Protein AF-0000000084840908 (afdb_homodimer)

Foldseek 3Di:
DPPPPPPPPPDPPPPPPPPCPVLPDQDEDEPVQWDPDWAFDDAAPFATKTWTAGPPVRAIKIKGFGPQPPDDPPVDPPSVVVLVLVQVQLSVQQVDDDPQAWHWRHFYVVRTTTITHDAPQAFQLCVLQPDDDDQLLLLQQLLSVLVQQLVQVPDVPRFAQLQDARNQWGQHPVGHTHGHNGSSCVCVVPPDLVRSLVSCLVRVNNLLAALVSVPPDPDRDDNLRVLQSSLLRSLCSQQSDHWPPPDHSVRSNVCRNVFHGRDSVNRDPPHDPLVVVVNVLSCQSNGNDSVSRDGSVVVSVSSVVSSVPDDDPPPD/DPPPVPPPPPDPPPPPPPPCPVLPAQDEDEPVQWDPDWAFDDAAPFATKTWTAGPPVRDIKIKGFGPQPPDDPPVDPPSVVVLVLVQVQLSVQQVDDDPQAWHWRHFYVVRTTTITHDAPQAFQLCVLQPDDDDQLLLLQQLLSVLVQQLVQVPDVPRFAQLQDDRNQWGQHPVGHTHGHNGSSCVCVVPPDLVRSLVSCLVRVNNLLAALVSVPPDPDRDDNLRVLQSSLLRSLCSQQSDHWPPPDHSVRSNVCRNVPHGRDSVNRDPPHDPLVVVVNVLSCQSNGNDSVSRDGSVVVSVSSVVSSVVDDDPPPD

Secondary structure (DSSP, 8-state):
----------------------S---EEE-GGGB-S--EEEEEETTEEEEEEEBTTT--EEEEEE---------S-THHHHHHHHHHHHHHHHHT---TTBPPEEEEETTTTEEEEE--TT-BHHHHHHHSPPPHHHHHHHHHHHHHHHHHHHHSSSPPP-S--SGGGEEE-TT--EEE-S-STTHHHHTS-HHHHHHHHHHHT-GGGS-HHHHTT--SPP-HHHHHHHHHHHHHHHHH-S-SSTT--HHHHHHHHHTT----GGGS-TT--TTHHHHHHHHHHHT-SSGGGSPPHHHHHHHHHHHHHHS------/----------------------S---EEE-GGGB-S--EEEEEETTEEEEEEEBTTT--EEEEEE---------S-THHHHHHHHHHHHHHHHHT---TTBPPEEEEEETTEEEEEE--TT-BHHHHHHHS---HHHHHHHHHHHHHHHHHHHHSSSPPP-S--SGGGEEE-TT--EEE-S-STTHHHHTS-HHHHHHHHHHHT-GGGS-HHHHTT--SPP-HHHHHHHHHHHHHHHHH-S-SSTT--HHHHHHHHHTT----GGGS-TT--TTHHHHHHHHHHHT-SSGGGSPPHHHHHHHHHHHHHHS------

Nearest PDB structures (foldseek):
  5wnm-assembly1_A  TM=9.349E-01  e=4.801E-28  Mus musculus
  5wnl-assembly1_A  TM=9.377E-01  e=6.357E-28  Mus musculus
  5wnj-assembly1_A  TM=9.373E-01  e=1.847E-27  Mus musculus
  5wni-assembly1_A  TM=9.333E-01  e=6.354E-27  Mus musculus
  7jxu-assembly2_B  TM=7.663E-01  e=8.383E-18  Homo sapiens

Organism: Latimeria chalumnae (NCBI:txid7897)

Sequence (632 aa):
AQKSRRLKLPSLQSMAYPTNESSSSLHVFERGDFELDWTRIATGGFGHVYKVKHKLWRTSYAVKCYPSIHQEPSPSQSCSKGLECLMEEAAKMGKLKFKHIVPIYGITKNPPGIVMEYMANGSLEKLLGGHIVEWHLKFRILHEIALGINFLHSLKPPLLHLDLKPGNVLMDDHFHAKISDFGLSKWMEHSTRMECIERSAIRGTLSYLPPEMFLQSTKAPGPKNDVYSFGIVMWETLTQKKPYPGCNMMAIIIKVVAGKRPSPEIIPEDRPMECEQMINLLQRCWDHNLKRRPSFSDICSEIEMLLSLVHAPLVDAQKSRRLKLPSLQSMAYPTNESSSSLHVFERGDFELDWTRIATGGFGHVYKVKHKLWRTSYAVKCYPSIHQEPSPSQSCSKGLECLMEEAAKMGKLKFKHIVPIYGITKNPPGIVMEYMANGSLEKLLGGHIVEWHLKFRILHEIALGINFLHSLKPPLLHLDLKPGNVLMDDHFHAKISDFGLSKWMEHSTRMECIERSAIRGTLSYLPPEMFLQSTKAPGPKNDVYSFGIVMWETLTQKKPYPGCNMMAIIIKVVAGKRPSPEIIPEDRPMECEQMINLLQRCWDHNLKRRPSFSDICSEIEMLLSLVHAPLVD

Structure (mmCIF, N/CA/C/O backbone):
data_AF-0000000084840908-model_v1
#
loop_
_entity.id
_entity.type
_entity.pdbx_description
1 polymer 'Ankyrin repeat and kinase domain containing 1'
#
loop_
_atom_site.group_PDB
_atom_site.id
_atom_site.type_symbol
_atom_site.label_atom_id
_atom_site.label_alt_id
_atom_site.label_comp_id
_atom_site.label_asym_id
_atom_site.label_entity_id
_atom_site.label_seq_id
_atom_site.pdbx_PDB_ins_code
_atom_site.Cartn_x
_atom_site.Cartn_y
_atom_site.Cartn_z
_atom_site.occupancy
_atom_site.B_iso_or_equiv
_atom_site.auth_seq_id
_atom_site.auth_comp_id
_atom_site.auth_asym_id
_atom_site.auth_atom_id
_atom_site.pdbx_PDB_model_num
ATOM 1 N N . ALA A 1 1 ? -64.625 -45.969 19.828 1 20.94 1 ALA A N 1
ATOM 2 C CA . ALA A 1 1 ? -64.188 -44.688 20.375 1 20.94 1 ALA A CA 1
ATOM 3 C C . ALA A 1 1 ? -62.875 -44.219 19.688 1 20.94 1 ALA A C 1
ATOM 5 O O . ALA A 1 1 ? -61.875 -44.906 19.703 1 20.94 1 ALA A O 1
ATOM 6 N N . GLN A 1 2 ? -62.969 -43.5 18.578 1 19.16 2 GLN A N 1
ATOM 7 C CA . GLN A 1 2 ? -62.188 -43.031 17.438 1 19.16 2 GLN A CA 1
ATOM 8 C C . GLN A 1 2 ? -61.188 -41.969 17.859 1 19.16 2 GLN A C 1
ATOM 10 O O . GLN A 1 2 ? -61.562 -40.844 18.156 1 19.16 2 GLN A O 1
ATOM 15 N N . LYS A 1 3 ? -60.312 -42.438 18.859 1 28.53 3 LYS A N 1
ATOM 16 C CA . LYS A 1 3 ? -59.375 -41.531 19.469 1 28.53 3 LYS A CA 1
ATOM 17 C C . LYS A 1 3 ? -58.656 -40.656 18.422 1 28.53 3 LYS A C 1
ATOM 19 O O . LYS A 1 3 ? -58.156 -41.188 17.438 1 28.53 3 LYS A O 1
ATOM 24 N N . SER A 1 4 ? -59.344 -39.5 18.109 1 22.39 4 SER A N 1
ATOM 25 C CA . SER A 1 4 ? -58.938 -38.406 17.219 1 22.39 4 SER A CA 1
ATOM 26 C C . SER A 1 4 ? -57.5 -38.031 17.422 1 22.39 4 SER A C 1
ATOM 28 O O . SER A 1 4 ? -57.094 -37.656 18.531 1 22.39 4 SER A O 1
ATOM 30 N N . ARG A 1 5 ? -56.594 -38.844 16.938 1 26.8 5 ARG A N 1
ATOM 31 C CA . ARG A 1 5 ? -55.156 -38.656 17.047 1 26.8 5 ARG A CA 1
ATOM 32 C C . ARG A 1 5 ? -54.75 -37.25 16.609 1 26.8 5 ARG A C 1
ATOM 34 O O . ARG A 1 5 ? -54.938 -36.875 15.445 1 26.8 5 ARG A O 1
ATOM 41 N N . ARG A 1 6 ? -55.125 -36.281 17.484 1 23.72 6 ARG A N 1
ATOM 42 C CA . ARG A 1 6 ? -54.781 -34.906 17.203 1 23.72 6 ARG A CA 1
ATOM 43 C C . ARG A 1 6 ? -53.312 -34.75 16.797 1 23.72 6 ARG A C 1
ATOM 45 O O . ARG A 1 6 ? -52.406 -35.25 17.5 1 23.72 6 ARG A O 1
ATOM 52 N N . LEU A 1 7 ? -53.031 -34.688 15.461 1 24.28 7 LEU A N 1
ATOM 53 C CA . LEU A 1 7 ? -51.719 -34.469 14.812 1 24.28 7 LEU A CA 1
ATOM 54 C C . LEU A 1 7 ? -51.031 -33.25 15.414 1 24.28 7 LEU A C 1
ATOM 56 O O . LEU A 1 7 ? -51.594 -32.156 15.414 1 24.28 7 LEU A O 1
ATOM 60 N N . LYS A 1 8 ? -50.438 -33.5 16.531 1 25.36 8 LYS A N 1
ATOM 61 C CA . LYS A 1 8 ? -49.656 -32.438 17.188 1 25.36 8 LYS A CA 1
ATOM 62 C C . LYS A 1 8 ? -48.781 -31.703 16.203 1 25.36 8 LYS A C 1
ATOM 64 O O . LYS A 1 8 ? -48 -32.312 15.484 1 25.36 8 LYS A O 1
ATOM 69 N N . LEU A 1 9 ? -49.25 -30.578 15.633 1 23.41 9 LEU A N 1
ATOM 70 C CA . LEU A 1 9 ? -48.5 -29.688 14.734 1 23.41 9 LEU A CA 1
ATOM 71 C C . LEU A 1 9 ? -47.156 -29.297 15.352 1 23.41 9 LEU A C 1
ATOM 73 O O . LEU A 1 9 ? -47.094 -28.844 16.484 1 23.41 9 LEU A O 1
ATOM 77 N N . PRO A 1 10 ? -46.156 -30.078 15.055 1 24.72 10 PRO A N 1
ATOM 78 C CA . PRO A 1 10 ? -44.875 -29.766 15.703 1 24.72 10 PRO A CA 1
ATOM 79 C C . PRO A 1 10 ? -44.594 -28.266 15.734 1 24.72 10 PRO A C 1
ATOM 81 O O . PRO A 1 10 ? -45.062 -27.516 14.883 1 24.72 10 PRO A O 1
ATOM 84 N N . SER A 1 11 ? -44.531 -27.688 16.891 1 24.62 11 SER A N 1
ATOM 85 C CA . SER A 1 11 ? -44.156 -26.312 17.203 1 24.62 11 SER A CA 1
ATOM 86 C C . SER A 1 11 ? -42.969 -25.859 16.375 1 24.62 11 SER A C 1
ATOM 88 O O . SER A 1 11 ? -42.031 -26.625 16.172 1 24.62 11 SER A O 1
ATOM 90 N N . LEU A 1 12 ? -43.188 -24.953 15.383 1 21.94 12 LEU A N 1
ATOM 91 C CA . LEU A 1 12 ? -42.25 -24.203 14.523 1 21.94 12 LEU A CA 1
ATOM 92 C C . LEU A 1 12 ? -41.125 -23.594 15.344 1 21.94 12 LEU A C 1
ATOM 94 O O . LEU A 1 12 ? -41.344 -22.672 16.125 1 21.94 12 LEU A O 1
ATOM 98 N N . GLN A 1 13 ? -40.344 -24.391 16.031 1 22.69 13 GLN A N 1
ATOM 99 C CA . GLN A 1 13 ? -39.188 -23.797 16.703 1 22.69 13 GLN A CA 1
ATOM 100 C C . GLN A 1 13 ? -38.562 -22.672 15.875 1 22.69 13 GLN A C 1
ATOM 102 O O . GLN A 1 13 ? -38.406 -22.828 14.664 1 22.69 13 GLN A O 1
ATOM 107 N N . SER A 1 14 ? -38.75 -21.422 16.359 1 23.34 14 SER A N 1
ATOM 108 C CA . SER A 1 14 ? -38.219 -20.141 15.898 1 23.34 14 SER A CA 1
ATOM 109 C C . SER A 1 14 ? -36.75 -20.281 15.484 1 23.34 14 SER A C 1
ATOM 111 O O . SER A 1 14 ? -35.938 -20.766 16.266 1 23.34 14 SER A O 1
ATOM 113 N N . MET A 1 15 ? -36.469 -20.703 14.258 1 22.95 15 MET A N 1
ATOM 114 C CA . MET A 1 15 ? -35.125 -20.656 13.664 1 22.95 15 MET A CA 1
ATOM 115 C C . MET A 1 15 ? -34.406 -19.359 14.023 1 22.95 15 MET A C 1
ATOM 117 O O . MET A 1 15 ? -34.906 -18.281 13.727 1 22.95 15 MET A O 1
ATOM 121 N N . ALA A 1 16 ? -33.719 -19.344 15.172 1 24.08 16 ALA A N 1
ATOM 122 C CA . ALA A 1 16 ? -32.812 -18.266 15.562 1 24.08 16 ALA A CA 1
ATOM 123 C C . ALA A 1 16 ? -32.062 -17.719 14.352 1 24.08 16 ALA A C 1
ATOM 125 O O . ALA A 1 16 ? -31.406 -18.484 13.641 1 24.08 16 ALA A O 1
ATOM 126 N N . TYR A 1 17 ? -32.625 -16.766 13.734 1 23.67 17 TYR A N 1
ATOM 127 C CA . TYR A 1 17 ? -31.938 -16.031 12.672 1 23.67 17 TYR A CA 1
ATOM 128 C C . TYR A 1 17 ? -30.516 -15.648 13.094 1 23.67 17 TYR A C 1
ATOM 130 O O . TYR A 1 17 ? -30.312 -15.133 14.195 1 23.67 17 TYR A O 1
ATOM 138 N N . PRO A 1 18 ? -29.469 -16.391 12.664 1 27.69 18 PRO A N 1
ATOM 139 C CA . PRO A 1 18 ? -28.125 -15.938 12.992 1 27.69 18 PRO A CA 1
ATOM 140 C C . PRO A 1 18 ? -27.984 -14.422 12.906 1 27.69 18 PRO A C 1
ATOM 142 O O . PRO A 1 18 ? -28.578 -13.789 12.023 1 27.69 18 PRO A O 1
ATOM 145 N N . THR A 1 19 ? -27.922 -13.68 13.992 1 29.86 19 THR A N 1
ATOM 146 C CA . THR A 1 19 ? -27.531 -12.281 14.094 1 29.86 19 THR A CA 1
ATOM 147 C C . THR A 1 19 ? -26.469 -11.945 13.062 1 29.86 19 THR A C 1
ATOM 149 O O . THR A 1 19 ? -25.406 -12.594 13.023 1 29.86 19 THR A O 1
ATOM 152 N N . ASN A 1 20 ? -26.75 -11.562 11.844 1 32.06 20 ASN A N 1
ATOM 153 C CA . ASN A 1 20 ? -25.969 -10.93 10.789 1 32.06 20 ASN A CA 1
ATOM 154 C C . ASN A 1 20 ? -25.031 -9.867 11.344 1 32.06 20 ASN A C 1
ATOM 156 O O . ASN A 1 20 ? -25.422 -8.711 11.516 1 32.06 20 ASN A O 1
ATOM 160 N N . GLU A 1 21 ? -24.297 -10.023 12.43 1 33.69 21 GLU A N 1
ATOM 161 C CA . GLU A 1 21 ? -23.266 -9.039 12.766 1 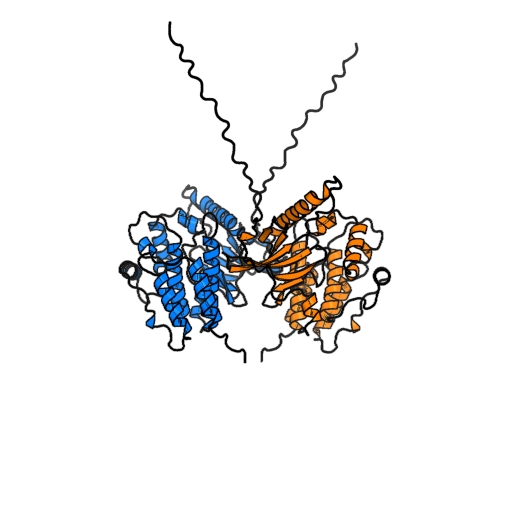33.69 21 GLU A CA 1
ATOM 162 C C . GLU A 1 21 ? -22.484 -8.609 11.523 1 33.69 21 GLU A C 1
ATOM 164 O O . GLU A 1 21 ? -21.562 -9.305 11.102 1 33.69 21 GLU A O 1
ATOM 169 N N . SER A 1 22 ? -22.984 -8.109 10.469 1 36.25 22 SER A N 1
ATOM 170 C CA . SER A 1 22 ? -22.438 -7.484 9.266 1 36.25 22 SER A CA 1
ATOM 171 C C . SER A 1 22 ? -21.406 -6.426 9.617 1 36.25 22 SER A C 1
ATOM 173 O O . SER A 1 22 ? -21.156 -5.5 8.836 1 36.25 22 SER A O 1
ATOM 175 N N . SER A 1 23 ? -21.094 -5.984 10.875 1 38.38 23 SER A N 1
ATOM 176 C CA . SER A 1 23 ? -20.094 -4.961 11.156 1 38.38 23 SER A CA 1
ATOM 177 C C . SER A 1 23 ? -18.812 -5.207 10.375 1 38.38 23 SER A C 1
ATOM 179 O O . SER A 1 23 ? -18.312 -6.332 10.328 1 38.38 23 SER A O 1
ATOM 181 N N . SER A 1 24 ? -18.562 -4.598 9.219 1 48.16 24 SER A N 1
ATOM 182 C CA . SER A 1 24 ? -17.25 -4.559 8.602 1 48.16 24 SER A CA 1
ATOM 183 C C . SER A 1 24 ? -16.156 -4.836 9.625 1 48.16 24 SER A C 1
ATOM 185 O O . SER A 1 24 ? -15.734 -3.934 10.359 1 48.16 24 SER A O 1
ATOM 187 N N . SER A 1 25 ? -16.156 -5.895 10.391 1 57.66 25 SER A N 1
ATOM 188 C CA . SER A 1 25 ? -15.477 -6.262 11.625 1 57.66 25 SER A CA 1
ATOM 189 C C . SER A 1 25 ? -13.961 -6.195 11.461 1 57.66 25 SER A C 1
ATOM 191 O O . SER A 1 25 ? -13.422 -6.691 10.469 1 57.66 25 SER A O 1
ATOM 193 N N . LEU A 1 26 ? -13.359 -5.121 11.93 1 72.44 26 LEU A N 1
ATOM 194 C CA . LEU A 1 26 ? -11.922 -5.031 12.141 1 72.44 26 LEU A CA 1
ATOM 195 C C . LEU A 1 26 ? -11.352 -6.367 12.609 1 72.44 26 LEU A C 1
ATOM 197 O O . LEU A 1 26 ? -11.938 -7.023 13.477 1 72.44 26 LEU A O 1
ATOM 201 N N . HIS A 1 27 ? -10.375 -6.82 11.906 1 84.75 27 HIS A N 1
ATOM 202 C CA . HIS A 1 27 ? -9.711 -8.047 12.328 1 84.75 27 HIS A CA 1
ATOM 203 C C . HIS A 1 27 ? -9.164 -7.918 13.742 1 84.75 27 HIS A C 1
ATOM 205 O O . HIS A 1 27 ? -8.617 -6.871 14.109 1 84.75 27 HIS A O 1
ATOM 211 N N . VAL A 1 28 ? -9.43 -8.938 14.562 1 88.81 28 VAL A N 1
ATOM 212 C CA . VAL A 1 28 ? -8.875 -8.977 15.914 1 88.81 28 VAL A CA 1
ATOM 213 C C . VAL A 1 28 ? -7.691 -9.938 15.961 1 88.81 28 VAL A C 1
ATOM 215 O O . VAL A 1 28 ? -7.863 -11.148 15.805 1 88.81 28 VAL A O 1
ATOM 218 N N . PHE A 1 29 ? -6.523 -9.414 16.188 1 92.88 29 PHE A N 1
ATOM 219 C CA . PHE A 1 29 ? -5.297 -10.195 16.297 1 92.88 29 PHE A CA 1
ATOM 220 C C . PHE A 1 29 ? -5.074 -10.656 17.734 1 92.88 29 PHE A C 1
ATOM 222 O O . PHE A 1 29 ? -5.438 -9.953 18.688 1 92.88 29 PHE A O 1
ATOM 229 N N . GLU A 1 30 ? -4.477 -11.797 17.828 1 93.94 30 GLU A N 1
ATOM 230 C CA . GLU A 1 30 ? -3.994 -12.297 19.109 1 93.94 30 GLU A CA 1
ATOM 231 C C . GLU A 1 30 ? -2.473 -12.219 19.203 1 93.94 30 GLU A C 1
ATOM 233 O O . GLU A 1 30 ? -1.786 -12.25 18.172 1 93.94 30 GLU A O 1
ATOM 238 N N . ARG A 1 31 ? -2.025 -12.148 20.422 1 91.31 31 ARG A N 1
ATOM 239 C CA . ARG A 1 31 ? -0.58 -12.102 20.609 1 91.31 31 ARG A CA 1
ATOM 240 C C . ARG A 1 31 ? 0.098 -13.305 19.969 1 91.31 31 ARG A C 1
ATOM 242 O O . ARG A 1 31 ? 1.194 -13.188 19.422 1 91.31 31 ARG A O 1
ATOM 249 N N . GLY A 1 32 ? -0.539 -14.438 20.031 1 94.5 32 GLY A N 1
ATOM 250 C CA . GLY A 1 32 ? 0 -15.68 19.5 1 94.5 32 GLY A CA 1
ATOM 251 C C . GLY A 1 32 ? 0.101 -15.688 17.984 1 94.5 32 GLY A C 1
ATOM 252 O O . GLY A 1 32 ? 0.753 -16.562 17.406 1 94.5 32 GLY A O 1
ATOM 253 N N . ASP A 1 33 ? -0.502 -14.703 17.375 1 96.06 33 ASP A N 1
ATOM 254 C CA . ASP A 1 33 ? -0.423 -14.602 15.922 1 96.06 33 ASP A CA 1
ATOM 255 C C . ASP A 1 33 ? 0.954 -14.109 15.484 1 96.06 33 ASP A C 1
ATOM 257 O O . ASP A 1 33 ? 1.332 -14.273 14.32 1 96.06 33 ASP A O 1
ATOM 261 N N . PHE A 1 34 ? 1.657 -13.539 16.406 1 97 34 PHE A N 1
ATOM 262 C CA . PHE A 1 34 ? 2.932 -12.906 16.094 1 97 34 PHE A CA 1
ATOM 263 C C . PHE A 1 34 ? 4.09 -13.68 16.703 1 97 34 PHE A C 1
ATOM 265 O O . PHE A 1 34 ? 3.908 -14.406 17.688 1 97 34 PHE A O 1
ATOM 272 N N . GLU A 1 35 ? 5.277 -13.516 16.047 1 96.81 35 GLU A N 1
ATOM 273 C CA . GLU A 1 35 ? 6.504 -14.031 16.656 1 96.81 35 GLU A CA 1
ATOM 274 C C . GLU A 1 35 ? 6.781 -13.375 18 1 96.81 35 GLU A C 1
ATOM 276 O O . GLU A 1 35 ? 6.277 -12.281 18.281 1 96.81 35 GLU A O 1
ATOM 281 N N . LEU A 1 36 ? 7.586 -13.992 18.797 1 93.75 36 LEU A N 1
ATOM 282 C CA . LEU A 1 36 ? 7.812 -13.562 20.172 1 93.75 36 LEU A CA 1
ATOM 283 C C . LEU A 1 36 ? 8.656 -12.289 20.219 1 93.75 36 LEU A C 1
ATOM 285 O O . LEU A 1 36 ? 8.586 -11.523 21.188 1 93.75 36 LEU A O 1
ATOM 289 N N . ASP A 1 37 ? 9.305 -12.031 19.234 1 94.88 37 ASP A N 1
ATOM 290 C CA . ASP A 1 37 ? 10.234 -10.906 19.219 1 94.88 37 ASP A CA 1
ATOM 291 C C . ASP A 1 37 ? 9.508 -9.609 18.859 1 94.88 37 ASP A C 1
ATOM 293 O O . ASP A 1 37 ? 9.578 -9.133 17.734 1 94.88 37 ASP A O 1
ATOM 297 N N . TRP A 1 38 ? 8.906 -9.008 19.859 1 95 38 TRP A N 1
ATOM 298 C CA . TRP A 1 38 ? 8.344 -7.664 19.734 1 95 38 TRP A CA 1
ATOM 299 C C . TRP A 1 38 ? 9.406 -6.605 20 1 95 38 TRP A C 1
ATOM 301 O O . TRP A 1 38 ? 9.867 -6.449 21.141 1 95 38 TRP A O 1
ATOM 311 N N . THR A 1 39 ? 9.758 -5.844 18.969 1 96.5 39 THR A N 1
ATOM 312 C CA . THR A 1 39 ? 10.797 -4.832 19.109 1 96.5 39 THR A CA 1
ATOM 313 C C . THR A 1 39 ? 10.188 -3.439 19.219 1 96.5 39 THR A C 1
ATOM 315 O O . THR A 1 39 ? 9.477 -2.994 18.312 1 96.5 39 THR A O 1
ATOM 318 N N . ARG A 1 40 ? 10.484 -2.729 20.312 1 94.81 40 ARG A N 1
ATOM 319 C CA . ARG A 1 40 ? 9.992 -1.363 20.469 1 94.81 40 ARG A CA 1
ATOM 320 C C . ARG A 1 40 ? 10.688 -0.42 19.484 1 94.81 40 ARG A C 1
ATOM 322 O O . ARG A 1 40 ? 11.914 -0.365 19.438 1 94.81 40 ARG A O 1
ATOM 329 N N . ILE A 1 41 ? 9.891 0.343 18.734 1 94.75 41 ILE A N 1
ATOM 330 C CA . ILE A 1 41 ? 10.516 1.16 17.703 1 94.75 41 ILE A CA 1
ATOM 331 C C . ILE A 1 41 ? 10.172 2.631 17.938 1 94.75 41 ILE A C 1
ATOM 333 O O . ILE A 1 41 ? 10.789 3.518 17.344 1 94.75 41 ILE A O 1
ATOM 337 N N . ALA A 1 42 ? 9.188 2.904 18.672 1 89.81 42 ALA A N 1
ATOM 338 C CA . ALA A 1 42 ? 8.828 4.289 18.953 1 89.81 42 ALA A CA 1
ATOM 339 C C . ALA A 1 42 ? 8.047 4.395 20.266 1 89.81 42 ALA A C 1
ATOM 341 O O . ALA A 1 42 ? 7.504 3.402 20.75 1 89.81 42 ALA A O 1
ATOM 342 N N . THR A 1 43 ? 8.211 5.527 20.828 1 81.12 43 THR A N 1
ATOM 343 C CA . THR A 1 43 ? 7.426 5.891 22 1 81.12 43 THR A CA 1
ATOM 344 C C . THR A 1 43 ? 6.562 7.117 21.719 1 81.12 43 THR A C 1
ATOM 346 O O . THR A 1 43 ? 7.027 8.078 21.109 1 81.12 43 THR A O 1
ATOM 349 N N . GLY A 1 44 ? 5.23 6.902 21.672 1 62.59 44 GLY A N 1
ATOM 350 C CA . GLY A 1 44 ? 4.391 8.07 21.469 1 62.59 44 GLY A CA 1
ATOM 351 C C . GLY A 1 44 ? 3.65 8.5 22.734 1 62.59 44 GLY A C 1
ATOM 352 O O . GLY A 1 44 ? 3.793 7.871 23.781 1 62.59 44 GLY A O 1
ATOM 353 N N . GLY A 1 45 ? 3.043 9.734 22.734 1 58.47 45 GLY A N 1
ATOM 354 C CA . GLY A 1 45 ? 2.268 10.25 23.859 1 58.47 45 GLY A CA 1
ATOM 355 C C . GLY A 1 45 ? 1.3 9.227 24.422 1 58.47 45 GLY A C 1
ATOM 356 O O . GLY A 1 45 ? 0.965 9.281 25.609 1 58.47 45 GLY A O 1
ATOM 357 N N . PHE A 1 46 ? 0.853 8.281 23.578 1 60.03 46 PHE A N 1
ATOM 358 C CA . PHE A 1 46 ? -0.241 7.438 24.047 1 60.03 46 PHE A CA 1
ATOM 359 C C . PHE A 1 46 ? 0.203 5.98 24.141 1 60.03 46 PHE A C 1
ATOM 361 O O . PHE A 1 46 ? -0.585 5.109 24.516 1 60.03 46 PHE A O 1
ATOM 368 N N . GLY A 1 47 ? 1.467 5.824 23.859 1 74.94 47 GLY A N 1
ATOM 369 C CA . GLY A 1 47 ? 1.817 4.414 23.969 1 74.94 47 GLY A CA 1
ATOM 370 C C . GLY A 1 47 ? 3.117 4.07 23.266 1 74.94 47 GLY A C 1
ATOM 371 O O . GLY A 1 47 ? 3.951 4.945 23.016 1 74.94 47 GLY A O 1
ATOM 372 N N . HIS A 1 48 ? 3.336 2.805 23.281 1 89.44 48 HIS A N 1
ATOM 373 C CA . HIS A 1 48 ? 4.527 2.252 22.641 1 89.44 48 HIS A CA 1
ATOM 374 C C . HIS A 1 48 ? 4.18 1.564 21.328 1 89.44 48 HIS A C 1
ATOM 376 O O . HIS A 1 48 ? 3.119 0.95 21.203 1 89.44 48 HIS A O 1
ATOM 382 N N . VAL A 1 49 ? 5.07 1.793 20.375 1 93.69 49 VAL A N 1
ATOM 383 C CA . VAL A 1 49 ? 4.883 1.123 19.094 1 93.69 49 VAL A CA 1
ATOM 384 C C . VAL A 1 49 ? 5.902 -0.004 18.953 1 93.69 49 VAL A C 1
ATOM 386 O O . VAL A 1 49 ? 7.094 0.193 19.203 1 93.69 49 VAL A O 1
ATOM 389 N N . TYR A 1 50 ? 5.441 -1.174 18.562 1 96.19 50 TYR A N 1
ATOM 390 C CA . TYR A 1 50 ? 6.297 -2.344 18.391 1 96.19 50 TYR A CA 1
ATOM 391 C C . TYR A 1 50 ? 6.293 -2.807 16.938 1 96.19 50 TYR A C 1
ATOM 393 O O . TYR A 1 50 ? 5.254 -2.783 16.281 1 96.19 50 TYR A O 1
ATOM 401 N N . LYS A 1 51 ? 7.473 -3.193 16.453 1 97.94 51 LYS A N 1
ATOM 402 C CA . LYS A 1 51 ? 7.547 -4.004 15.242 1 97.94 51 LYS A CA 1
ATOM 403 C C . LYS A 1 51 ? 7.32 -5.48 15.555 1 97.94 51 LYS A C 1
ATOM 405 O O . LYS A 1 51 ? 7.957 -6.035 16.453 1 97.94 51 LYS A O 1
ATOM 410 N N . VAL A 1 52 ? 6.41 -6.102 14.883 1 97.75 52 VAL A N 1
ATOM 411 C CA . VAL A 1 52 ? 6.098 -7.512 15.094 1 97.75 52 VAL A CA 1
ATOM 412 C C . VAL A 1 52 ? 6.039 -8.234 13.742 1 97.75 52 VAL A C 1
ATOM 414 O O . VAL A 1 52 ? 5.789 -7.605 12.711 1 97.75 52 VAL A O 1
ATOM 417 N N . LYS A 1 53 ? 6.309 -9.523 13.75 1 97.31 53 LYS A N 1
ATOM 418 C CA . LYS A 1 53 ? 6.199 -10.352 12.547 1 97.31 53 LYS A CA 1
ATOM 419 C C . LYS A 1 53 ? 5.086 -11.383 12.695 1 97.31 53 LYS A C 1
ATOM 421 O O . LYS A 1 53 ? 5.039 -12.117 13.68 1 97.31 53 LYS A O 1
ATOM 426 N N . HIS A 1 54 ? 4.129 -11.344 11.781 1 96.94 54 HIS A N 1
ATOM 427 C CA . HIS A 1 54 ? 3.059 -12.336 11.797 1 96.94 54 HIS A CA 1
ATOM 428 C C . HIS A 1 54 ? 3.582 -13.719 11.406 1 96.94 54 HIS A C 1
ATOM 430 O O . HIS A 1 54 ? 4.227 -13.875 10.367 1 96.94 54 HIS A O 1
ATOM 436 N N . LYS A 1 55 ? 3.268 -14.695 12.195 1 95.69 55 LYS A N 1
ATOM 437 C CA . LYS A 1 55 ? 3.824 -16.031 12.023 1 95.69 55 LYS A CA 1
ATOM 438 C C . LYS A 1 55 ? 3.365 -16.656 10.703 1 95.69 55 LYS A C 1
ATOM 440 O O . LYS A 1 55 ? 4.176 -17.188 9.953 1 95.69 55 LYS A O 1
ATOM 445 N N . LEU A 1 56 ? 2.104 -16.5 10.445 1 94.06 56 LEU A N 1
ATOM 446 C CA . LEU A 1 56 ? 1.517 -17.188 9.305 1 94.06 56 LEU A CA 1
ATOM 447 C C . LEU A 1 56 ? 1.677 -16.359 8.031 1 94.06 56 LEU A C 1
ATOM 449 O O . LEU A 1 56 ? 2.025 -16.891 6.977 1 94.06 56 LEU A O 1
ATOM 453 N N . TRP A 1 57 ? 1.475 -15.039 8.164 1 94.5 57 TRP A N 1
ATOM 454 C CA . TRP A 1 57 ? 1.49 -14.172 6.988 1 94.5 57 TRP A CA 1
ATOM 455 C C . TRP A 1 57 ? 2.916 -13.766 6.629 1 94.5 57 TRP A C 1
ATOM 457 O O . TRP A 1 57 ? 3.172 -13.297 5.52 1 94.5 57 TRP A O 1
ATOM 467 N N . ARG A 1 58 ? 3.832 -13.883 7.504 1 94.81 58 ARG A N 1
ATOM 468 C CA . ARG A 1 58 ? 5.262 -13.68 7.305 1 94.81 58 ARG A CA 1
ATOM 469 C C . ARG A 1 58 ? 5.562 -12.234 6.922 1 94.81 58 ARG A C 1
ATOM 471 O O . ARG A 1 58 ? 6.508 -11.969 6.176 1 94.81 58 ARG A O 1
ATOM 478 N N . THR A 1 59 ? 4.742 -11.375 7.324 1 94 59 THR A N 1
ATOM 479 C CA . THR A 1 59 ? 4.945 -9.953 7.09 1 94 59 THR A CA 1
ATOM 480 C C . THR A 1 59 ? 5.055 -9.195 8.414 1 94 59 THR A C 1
ATOM 482 O O . THR A 1 59 ? 4.457 -9.602 9.414 1 94 59 THR A O 1
ATOM 485 N N . SER A 1 60 ? 5.797 -8.141 8.344 1 96.44 60 SER A N 1
ATOM 486 C CA . SER A 1 60 ? 5.973 -7.301 9.531 1 96.44 60 SER A CA 1
ATOM 487 C C . SER A 1 60 ? 4.859 -6.27 9.648 1 96.44 60 SER A C 1
ATOM 489 O O . SER A 1 60 ? 4.375 -5.75 8.633 1 96.44 60 SER A O 1
ATOM 491 N N . TYR A 1 61 ? 4.461 -6.027 10.883 1 97.5 61 TYR A N 1
ATOM 492 C CA . TYR A 1 61 ? 3.471 -5.02 11.242 1 97.5 61 TYR A CA 1
ATOM 493 C C . TYR A 1 61 ? 3.98 -4.129 12.367 1 97.5 61 TYR A C 1
ATOM 495 O O . TYR A 1 61 ? 4.996 -4.438 12.992 1 97.5 61 TYR A O 1
ATOM 503 N N . ALA A 1 62 ? 3.367 -2.973 12.484 1 96.56 62 ALA A N 1
ATOM 504 C CA . ALA A 1 62 ? 3.529 -2.15 13.68 1 96.56 62 ALA A CA 1
ATOM 505 C C . ALA A 1 62 ? 2.301 -2.242 14.586 1 96.56 62 ALA A C 1
ATOM 507 O O . ALA A 1 62 ? 1.167 -2.221 14.102 1 96.56 62 ALA A O 1
ATOM 508 N N . VAL A 1 63 ? 2.553 -2.385 15.875 1 93.69 63 VAL A N 1
ATOM 509 C CA . VAL A 1 63 ? 1.472 -2.383 16.859 1 93.69 63 VAL A CA 1
ATOM 510 C C . VAL A 1 63 ? 1.645 -1.204 17.812 1 93.69 63 VAL A C 1
ATOM 512 O O . VAL A 1 63 ? 2.633 -1.131 18.547 1 93.69 63 VAL A O 1
ATOM 515 N N . LYS A 1 64 ? 0.777 -0.333 17.703 1 89.75 64 LYS A N 1
ATOM 516 C CA . LYS A 1 64 ? 0.725 0.755 18.688 1 89.75 64 LYS A CA 1
ATOM 517 C C . LYS A 1 64 ? -0.092 0.356 19.906 1 89.75 64 LYS A C 1
ATOM 519 O O . LYS A 1 64 ? -1.319 0.266 19.844 1 89.75 64 LYS A O 1
ATOM 524 N N . CYS A 1 65 ? 0.604 0.18 21 1 87.38 65 CYS A N 1
ATOM 525 C CA . CYS A 1 65 ? -0.03 -0.288 22.234 1 87.38 65 CYS A CA 1
ATOM 526 C C . CYS A 1 65 ? -0.37 0.881 23.156 1 87.38 65 CYS A C 1
ATOM 528 O O . CYS A 1 65 ? 0.409 1.827 23.266 1 87.38 65 CYS A O 1
ATOM 530 N N . TYR A 1 66 ? -1.575 0.743 23.734 1 76.94 66 TYR A N 1
ATOM 531 C CA . TYR A 1 66 ? -2.01 1.78 24.672 1 76.94 66 TYR A CA 1
ATOM 532 C C . TYR A 1 66 ? -1.984 1.271 26.109 1 76.94 66 TYR A C 1
ATOM 534 O O . TYR A 1 66 ? -2.312 0.112 26.359 1 76.94 66 TYR A O 1
ATOM 542 N N . PRO A 1 67 ? -1.152 1.973 26.969 1 68.19 67 PRO A N 1
ATOM 543 C CA . PRO A 1 67 ? -1.049 1.535 28.359 1 68.19 67 PRO A CA 1
ATOM 544 C C . PRO A 1 67 ? -2.406 1.218 28.984 1 68.19 67 PRO A C 1
ATOM 546 O O . PRO A 1 67 ? -3.416 1.826 28.609 1 68.19 67 PRO A O 1
ATOM 549 N N . SER A 1 68 ? -2.443 -0.08 29.469 1 53.78 68 SER A N 1
ATOM 550 C CA . SER A 1 68 ? -3.621 -0.418 30.266 1 53.78 68 SER A CA 1
ATOM 551 C C . SER A 1 68 ? -3.975 0.703 31.234 1 53.78 68 SER A C 1
ATOM 553 O O . SER A 1 68 ? -3.121 1.165 32 1 53.78 68 SER A O 1
ATOM 555 N N . ILE A 1 69 ? -4.688 1.606 30.844 1 45.09 69 ILE A N 1
ATOM 556 C CA . ILE A 1 69 ? -5.152 2.555 31.844 1 45.09 69 ILE A CA 1
ATOM 557 C C . ILE A 1 69 ? -5.477 1.812 33.156 1 45.09 69 ILE A C 1
ATOM 559 O O . ILE A 1 69 ? -6.59 1.313 33.312 1 45.09 69 ILE A O 1
ATOM 563 N N . HIS A 1 70 ? -4.758 0.765 33.5 1 39.91 70 HIS A N 1
ATOM 564 C CA . HIS A 1 70 ? -5.047 0.35 34.875 1 39.91 70 HIS A CA 1
ATOM 565 C C . HIS A 1 70 ? -4.902 1.516 35.844 1 39.91 70 HIS A C 1
ATOM 567 O O . HIS A 1 70 ? -3.939 1.572 36.594 1 39.91 70 HIS A O 1
ATOM 573 N N . GLN A 1 71 ? -4.801 2.756 35.625 1 38.53 71 GLN A N 1
ATOM 574 C CA . GLN A 1 71 ? -4.895 3.455 36.906 1 38.53 71 GLN A CA 1
ATOM 575 C C . GLN A 1 71 ? -5.922 2.799 37.844 1 38.53 71 GLN A C 1
ATOM 577 O O . GLN A 1 71 ? -6.797 2.064 37.375 1 38.53 71 GLN A O 1
ATOM 582 N N . GLU A 1 72 ? -5.777 3.047 39.281 1 38.59 72 GLU A N 1
ATOM 583 C CA . GLU A 1 72 ? -6.637 2.729 40.438 1 38.59 72 GLU A CA 1
ATOM 584 C C . GLU A 1 72 ? -8.109 2.707 40.031 1 38.59 72 GLU A C 1
ATOM 586 O O . GLU A 1 72 ? -8.531 3.49 39.156 1 38.59 72 GLU A O 1
ATOM 591 N N . PRO A 1 73 ? -8.812 1.678 40.562 1 38.12 73 PRO A N 1
ATOM 592 C CA . PRO A 1 73 ? -10.273 1.581 40.531 1 38.12 73 PRO A CA 1
ATOM 593 C C . PRO A 1 73 ? -10.961 2.918 40.812 1 38.12 73 PRO A C 1
ATOM 595 O O . PRO A 1 73 ? -11.281 3.229 41.969 1 38.12 73 PRO A O 1
ATOM 598 N N . SER A 1 74 ? -10.438 4.105 40.688 1 35.66 74 SER A N 1
ATOM 599 C CA . SER A 1 74 ? -11.688 4.789 41 1 35.66 74 SER A CA 1
ATOM 600 C C . SER A 1 74 ? -12.836 4.262 40.156 1 35.66 74 SER A C 1
ATOM 602 O O . SER A 1 74 ? -12.625 3.875 39 1 35.66 74 SER A O 1
ATOM 604 N N . PRO A 1 75 ? -13.938 3.811 40.781 1 35.84 75 PRO A N 1
ATOM 605 C CA . PRO A 1 75 ? -15.117 3.238 40.125 1 35.84 75 PRO A CA 1
ATOM 606 C C . PRO A 1 75 ? -15.32 3.756 38.688 1 35.84 75 PRO A C 1
ATOM 608 O O . PRO A 1 75 ? -16.328 3.441 38.062 1 35.84 75 PRO A O 1
ATOM 611 N N . SER A 1 76 ? -14.766 4.922 38.312 1 33.16 76 SER A N 1
ATOM 612 C CA . SER A 1 76 ? -15.398 5.516 37.156 1 33.16 76 SER A CA 1
ATOM 613 C C . SER A 1 76 ? -15.047 4.746 35.875 1 33.16 76 SER A C 1
ATOM 615 O O . SER A 1 76 ? -13.969 4.16 35.781 1 33.16 76 SER A O 1
ATOM 617 N N . GLN A 1 77 ? -16.016 4.562 34.812 1 37.47 77 GLN A N 1
ATOM 618 C CA . GLN A 1 77 ? -16.422 4.176 33.469 1 37.47 77 GLN A CA 1
ATOM 619 C C . GLN A 1 77 ? -15.336 4.512 32.438 1 37.47 77 GLN A C 1
ATOM 621 O O . GLN A 1 77 ? -15.477 4.223 31.25 1 37.47 77 GLN A O 1
ATOM 626 N N . SER A 1 78 ? -14.18 5.07 32.75 1 38.66 78 SER A N 1
ATOM 627 C CA . SER A 1 78 ? -13.383 5.781 31.766 1 38.66 78 SER A CA 1
ATOM 628 C C . SER A 1 78 ? -12.461 4.832 31 1 38.66 78 SER A C 1
ATOM 630 O O . SER A 1 78 ? -12.172 5.043 29.828 1 38.66 78 SER A O 1
ATOM 632 N N . CYS A 1 79 ? -11.828 3.848 31.641 1 43.28 79 CYS A N 1
ATOM 633 C CA . CYS A 1 79 ? -10.859 3.021 30.922 1 43.28 79 CYS A CA 1
ATOM 634 C C . CYS A 1 79 ? -11.531 2.246 29.797 1 43.28 79 CYS A C 1
ATOM 636 O O . CYS A 1 79 ? -10.961 2.092 28.719 1 43.28 79 CYS A O 1
ATOM 638 N N . SER A 1 80 ? -12.68 1.567 30.188 1 50.09 80 SER A N 1
ATOM 639 C CA . SER A 1 80 ? -13.461 0.832 29.203 1 50.09 80 SER A CA 1
ATOM 640 C C . SER A 1 80 ? -13.836 1.718 28.016 1 50.09 80 SER A C 1
ATOM 642 O O . SER A 1 80 ? -13.883 1.251 26.875 1 50.09 80 SER A O 1
ATOM 644 N N . LYS A 1 81 ? -13.844 2.994 28.391 1 53.03 81 LYS A N 1
ATOM 645 C CA . LYS A 1 81 ? -14.227 3.957 27.359 1 53.03 81 LYS A CA 1
ATOM 646 C C . LYS A 1 81 ? -13.055 4.258 26.422 1 53.03 81 LYS A C 1
ATOM 648 O O . LYS A 1 81 ? -13.242 4.418 25.219 1 53.03 81 LYS A O 1
ATOM 653 N N . GLY A 1 82 ? -11.859 4.098 27.156 1 56.12 82 GLY A N 1
ATOM 654 C CA . GLY A 1 82 ? -10.695 4.398 26.344 1 56.12 82 GLY A CA 1
ATOM 655 C C . GLY A 1 82 ? -10.438 3.35 25.266 1 56.12 82 GLY A C 1
ATOM 656 O O . GLY A 1 82 ? -10.219 3.684 24.109 1 56.12 82 GLY A O 1
ATOM 657 N N . LEU A 1 83 ? -10.477 2.066 25.766 1 60.66 83 LEU A N 1
ATOM 658 C CA . LEU A 1 83 ? -10.297 0.972 24.828 1 60.66 83 LEU A CA 1
ATOM 659 C C . LEU A 1 83 ? -11.414 0.97 23.781 1 60.66 83 LEU A C 1
ATOM 661 O O . LEU A 1 83 ? -11.156 0.723 22.594 1 60.66 83 LEU A O 1
ATOM 665 N N . GLU A 1 84 ? -12.531 1.189 24.266 1 63.75 84 GLU A N 1
ATOM 666 C CA . GLU A 1 84 ? -13.664 1.217 23.359 1 63.75 84 GLU A CA 1
ATOM 667 C C . GLU A 1 84 ? -13.516 2.342 22.328 1 63.75 84 GLU A C 1
ATOM 669 O O . GLU A 1 84 ? -13.828 2.16 21.156 1 63.75 84 GLU A O 1
ATOM 674 N N . CYS A 1 85 ? -13.023 3.402 22.953 1 64 85 CYS A N 1
ATOM 675 C CA . CYS A 1 85 ? -12.836 4.535 22.062 1 64 85 CYS A CA 1
ATOM 676 C C . CYS A 1 85 ? -11.773 4.223 21 1 64 85 CYS A C 1
ATOM 678 O O . CYS A 1 85 ? -11.945 4.562 19.828 1 64 85 CYS A O 1
ATOM 680 N N . LEU A 1 86 ? -10.766 3.521 21.484 1 64.62 86 LEU A N 1
ATOM 681 C CA . LEU A 1 86 ? -9.703 3.146 20.562 1 64.62 86 LEU A CA 1
ATOM 682 C C . LEU A 1 86 ? -10.219 2.195 19.484 1 64.62 86 LEU A C 1
ATOM 684 O O . LEU A 1 86 ? -9.898 2.354 18.312 1 64.62 86 LEU A O 1
ATOM 688 N N . MET A 1 87 ? -10.984 1.32 19.969 1 68.75 87 MET A N 1
ATOM 689 C CA . MET A 1 87 ? -11.547 0.318 19.062 1 68.75 87 MET A CA 1
ATOM 690 C C . MET A 1 87 ? -12.445 0.969 18.016 1 68.75 87 MET A C 1
ATOM 692 O O . MET A 1 87 ? -12.398 0.603 16.844 1 68.75 87 MET A O 1
ATOM 696 N N . GLU A 1 88 ? -13.195 1.801 18.484 1 68.62 88 GLU A N 1
ATOM 697 C CA . GLU A 1 88 ? -14.109 2.477 17.562 1 68.62 88 GLU A CA 1
ATOM 698 C C . GLU A 1 88 ? -13.344 3.289 16.516 1 68.62 88 GLU A C 1
ATOM 700 O O . GLU A 1 88 ? -13.703 3.291 15.344 1 68.62 88 GLU A O 1
ATOM 705 N N . GLU A 1 89 ? -12.344 3.854 17.016 1 66.81 89 GLU A N 1
ATOM 706 C CA . GLU A 1 89 ? -11.523 4.664 16.125 1 66.81 89 GLU A CA 1
ATOM 707 C C . GLU A 1 89 ? -10.82 3.797 15.086 1 66.81 89 GLU A C 1
ATOM 709 O O . GLU A 1 89 ? -10.805 4.129 13.898 1 66.81 89 GLU A O 1
ATOM 714 N N . ALA A 1 90 ? -10.289 2.789 15.625 1 73.56 90 ALA A N 1
ATOM 715 C CA . ALA A 1 90 ? -9.602 1.875 14.711 1 73.56 90 ALA A CA 1
ATOM 716 C C . ALA A 1 90 ? -10.555 1.337 13.656 1 73.56 90 ALA A C 1
ATOM 718 O O . ALA A 1 90 ? -10.172 1.186 12.492 1 73.56 90 ALA A O 1
ATOM 719 N N . ALA A 1 91 ? -11.719 1.171 14.102 1 71.56 91 ALA A N 1
ATOM 720 C CA . ALA A 1 91 ? -12.711 0.637 13.172 1 71.56 91 ALA A CA 1
ATOM 721 C C . ALA A 1 91 ? -13.047 1.653 12.086 1 71.56 91 ALA A C 1
ATOM 723 O O . ALA A 1 91 ? -13.203 1.293 10.922 1 71.56 91 ALA A O 1
ATOM 724 N N . LYS A 1 92 ? -13.133 2.861 12.469 1 70.56 92 LYS A N 1
ATOM 725 C CA . LYS A 1 92 ? -13.445 3.922 11.516 1 70.56 92 LYS A CA 1
ATOM 726 C C . LYS A 1 92 ? -12.297 4.129 10.531 1 70.56 92 LYS A C 1
ATOM 728 O O . LYS A 1 92 ? -12.516 4.25 9.328 1 70.56 92 LYS A O 1
ATOM 733 N N . MET A 1 93 ? -11.164 4.074 11.023 1 78.19 93 MET A N 1
ATOM 734 C CA . MET A 1 93 ? -9.992 4.348 10.203 1 78.19 93 MET A CA 1
ATOM 735 C C . MET A 1 93 ? -9.625 3.139 9.344 1 78.19 93 MET A C 1
ATOM 737 O O . MET A 1 93 ? -9.023 3.285 8.281 1 78.19 93 MET A O 1
ATOM 741 N N . GLY A 1 94 ? -10.031 2.055 9.867 1 79.06 94 GLY A N 1
ATOM 742 C CA . GLY A 1 94 ? -9.664 0.817 9.203 1 79.06 94 GLY A CA 1
ATOM 743 C C . GLY A 1 94 ? -10.305 0.665 7.832 1 79.06 94 GLY A C 1
ATOM 744 O O . GLY A 1 94 ? -9.781 -0.049 6.973 1 79.06 94 GLY A O 1
ATOM 745 N N . LYS A 1 95 ? -11.281 1.464 7.645 1 79.62 95 LYS A N 1
ATOM 746 C CA . LYS A 1 95 ? -11.992 1.354 6.379 1 79.62 95 LYS A CA 1
ATOM 747 C C . LYS A 1 95 ? -11.359 2.242 5.309 1 79.62 95 LYS A C 1
ATOM 749 O O . LYS A 1 95 ? -11.648 2.086 4.117 1 79.62 95 LYS A O 1
ATOM 754 N N . LEU A 1 96 ? -10.586 3.133 5.742 1 85.06 96 LEU A N 1
ATOM 755 C CA . LEU A 1 96 ? -9.992 4.078 4.801 1 85.06 96 LEU A CA 1
ATOM 756 C C . LEU A 1 96 ? -8.828 3.441 4.047 1 85.06 96 LEU A C 1
ATOM 758 O O . LEU A 1 96 ? -7.965 2.807 4.652 1 85.06 96 LEU A O 1
ATOM 762 N N . LYS A 1 97 ? -8.984 3.527 2.717 1 88.88 97 LYS A N 1
ATOM 763 C CA . LYS A 1 97 ? -7.918 3.039 1.848 1 88.88 97 LYS A CA 1
ATOM 764 C C . LYS A 1 97 ? -7.414 4.145 0.922 1 88.88 97 LYS A C 1
ATOM 766 O O . LYS A 1 97 ? -8.156 4.621 0.057 1 88.88 97 LYS A O 1
ATOM 771 N N . PHE A 1 98 ? -6.227 4.488 1.174 1 93 98 PHE A N 1
ATOM 772 C CA . PHE A 1 98 ? -5.57 5.484 0.332 1 93 98 PHE A CA 1
ATOM 773 C C . PHE A 1 98 ? -4.059 5.324 0.382 1 93 98 PHE A C 1
ATOM 775 O O . PHE A 1 98 ? -3.496 5.004 1.432 1 93 98 PHE A O 1
ATOM 782 N N . LYS A 1 99 ? -3.48 5.605 -0.76 1 94.25 99 LYS A N 1
ATOM 783 C CA . LYS A 1 99 ? -2.055 5.363 -0.961 1 94.25 99 LYS A CA 1
ATOM 784 C C . LYS A 1 99 ? -1.221 6.043 0.119 1 94.25 99 LYS A C 1
ATOM 786 O O . LYS A 1 99 ? -0.181 5.523 0.53 1 94.25 99 LYS A O 1
ATOM 791 N N . HIS A 1 100 ? -1.601 7.188 0.584 1 97.38 100 HIS A N 1
ATOM 792 C CA . HIS A 1 100 ? -0.769 7.984 1.48 1 97.38 100 HIS A CA 1
ATOM 793 C C . HIS A 1 100 ? -1.384 8.062 2.873 1 97.38 100 HIS A C 1
ATOM 795 O O . HIS A 1 100 ? -1.183 9.047 3.588 1 97.38 100 HIS A O 1
ATOM 801 N N . ILE A 1 101 ? -2.172 7.07 3.195 1 95.56 101 ILE A N 1
ATOM 802 C CA . ILE A 1 101 ? -2.676 6.832 4.547 1 95.56 101 ILE A CA 1
ATOM 803 C C . ILE A 1 101 ? -2.152 5.492 5.062 1 95.56 101 ILE A C 1
ATOM 805 O O . ILE A 1 101 ? -2.195 4.488 4.352 1 95.56 101 ILE A O 1
ATOM 809 N N . VAL A 1 102 ? -1.642 5.527 6.258 1 95.38 102 VAL A N 1
ATOM 810 C CA . VAL A 1 102 ? -1.15 4.281 6.832 1 95.38 102 VAL A CA 1
ATOM 811 C C . VAL A 1 102 ? -2.311 3.305 7.016 1 95.38 102 VAL A C 1
ATOM 813 O O . VAL A 1 102 ? -3.281 3.609 7.715 1 95.38 102 VAL A O 1
ATOM 816 N N . PRO A 1 103 ? -2.203 2.156 6.414 1 92.81 103 PRO A N 1
ATOM 817 C CA . PRO A 1 103 ? -3.271 1.167 6.566 1 92.81 103 PRO A CA 1
ATOM 818 C C . PRO A 1 103 ? -3.354 0.599 7.98 1 92.81 103 PRO A C 1
ATOM 820 O O . PRO A 1 103 ? -2.326 0.273 8.578 1 92.81 103 PRO A O 1
ATOM 823 N N . ILE A 1 104 ? -4.527 0.513 8.453 1 90.62 104 ILE A N 1
ATOM 824 C CA . ILE A 1 104 ? -4.82 -0.193 9.695 1 90.62 104 ILE A CA 1
ATOM 825 C C . ILE A 1 104 ? -5.422 -1.562 9.383 1 90.62 104 ILE A C 1
ATOM 827 O O . ILE A 1 104 ? -6.379 -1.664 8.609 1 90.62 104 ILE A O 1
ATOM 831 N N . TYR A 1 105 ? -4.867 -2.578 9.977 1 90.69 105 TYR A N 1
ATOM 832 C CA . TYR A 1 105 ? -5.273 -3.938 9.641 1 90.69 105 TYR A CA 1
ATOM 833 C C . TYR A 1 105 ? -6.203 -4.512 10.703 1 90.69 105 TYR A C 1
ATOM 835 O O . TYR A 1 105 ? -6.961 -5.445 10.43 1 90.69 105 TYR A O 1
ATOM 843 N N . GLY A 1 106 ? -6.125 -3.99 11.883 1 89.25 106 GLY A N 1
ATOM 844 C CA . GLY A 1 106 ? -6.938 -4.508 12.977 1 89.25 106 GLY A CA 1
ATOM 845 C C . GLY A 1 106 ? -6.469 -4.051 14.344 1 89.25 106 GLY A C 1
ATOM 846 O O . GLY A 1 106 ? -5.844 -2.996 14.469 1 89.25 106 GLY A O 1
ATOM 847 N N . ILE A 1 107 ? -6.977 -4.824 15.383 1 89.12 107 ILE A N 1
ATOM 848 C CA . ILE A 1 107 ? -6.625 -4.453 16.75 1 89.12 107 ILE A CA 1
ATOM 849 C C . ILE A 1 107 ? -6.137 -5.688 17.516 1 89.12 107 ILE A C 1
ATOM 851 O O . ILE A 1 107 ? -6.359 -6.82 17.078 1 89.12 107 ILE A O 1
ATOM 855 N N . THR A 1 108 ? -5.324 -5.422 18.469 1 88.75 108 THR A N 1
ATOM 856 C CA . THR A 1 108 ? -5.039 -6.41 19.5 1 88.75 108 THR A CA 1
ATOM 857 C C . THR A 1 108 ? -5.797 -6.082 20.781 1 88.75 108 THR A C 1
ATOM 859 O O . THR A 1 108 ? -6.031 -4.91 21.094 1 88.75 108 THR A O 1
ATOM 862 N N . LYS A 1 109 ? -6.129 -7.145 21.516 1 82.06 109 LYS A N 1
ATOM 863 C CA . LYS A 1 109 ? -6.852 -6.918 22.766 1 82.06 109 LYS A CA 1
ATOM 864 C C . LYS A 1 109 ? -5.91 -6.969 23.969 1 82.06 109 LYS A C 1
ATOM 866 O O . LYS A 1 109 ? -6.094 -6.238 24.938 1 82.06 109 LYS A O 1
ATOM 871 N N . ASN A 1 110 ? -4.926 -7.914 23.828 1 81.75 110 ASN A N 1
ATOM 872 C CA . ASN A 1 110 ? -4.004 -8.094 24.953 1 81.75 110 ASN A CA 1
ATOM 873 C C . ASN A 1 110 ? -2.551 -8.102 24.484 1 81.75 110 ASN A C 1
ATOM 875 O O . ASN A 1 110 ? -2.035 -9.125 24.031 1 81.75 110 ASN A O 1
ATOM 879 N N . PRO A 1 111 ? -1.964 -6.926 24.828 1 81.44 111 PRO A N 1
ATOM 880 C CA . PRO A 1 111 ? -2.473 -5.609 25.219 1 81.44 111 PRO A CA 1
ATOM 881 C C . PRO A 1 111 ? -3.297 -4.941 24.125 1 81.44 111 PRO A C 1
ATOM 883 O O . PRO A 1 111 ? -3.143 -5.266 22.953 1 81.44 111 PRO A O 1
ATOM 886 N N . PRO A 1 112 ? -4.18 -4.055 24.531 1 83.69 112 PRO A N 1
ATOM 887 C CA . PRO A 1 112 ? -4.941 -3.316 23.516 1 83.69 112 PRO A CA 1
ATOM 888 C C . PRO A 1 112 ? -4.051 -2.48 22.609 1 83.69 112 PRO A C 1
ATOM 890 O O . PRO A 1 112 ? -3.154 -1.779 23.078 1 83.69 112 PRO A O 1
ATOM 893 N N . GLY A 1 113 ? -4.242 -2.639 21.328 1 88 113 GLY A N 1
ATOM 894 C CA . GLY A 1 113 ? -3.422 -1.912 20.375 1 88 113 GLY A CA 1
ATOM 895 C C . GLY A 1 113 ? -3.998 -1.916 18.969 1 88 113 GLY A C 1
ATOM 896 O O . GLY A 1 113 ? -4.961 -2.635 18.688 1 88 113 GLY A O 1
ATOM 897 N N . ILE A 1 114 ? -3.477 -1.008 18.172 1 89.69 114 ILE A N 1
ATOM 898 C CA . ILE A 1 114 ? -3.844 -0.919 16.766 1 89.69 114 ILE A CA 1
ATOM 899 C C . ILE A 1 114 ? -2.742 -1.532 15.898 1 89.69 114 ILE A C 1
ATOM 901 O O . ILE A 1 114 ? -1.567 -1.188 16.047 1 89.69 114 ILE A O 1
ATOM 905 N N . VAL A 1 115 ? -3.129 -2.514 15.062 1 93.19 115 VAL A N 1
ATOM 906 C CA . VAL A 1 115 ? -2.197 -3.15 14.133 1 93.19 115 VAL A CA 1
ATOM 907 C C . VAL A 1 115 ? -2.197 -2.402 12.805 1 93.19 115 VAL A C 1
ATOM 909 O O . VAL A 1 115 ? -3.24 -2.27 12.156 1 93.19 115 VAL A O 1
ATOM 912 N N . MET A 1 116 ? -0.987 -1.914 12.414 1 94.25 116 MET A N 1
ATOM 913 C CA . MET A 1 116 ? -0.891 -1.109 11.195 1 94.25 116 MET A CA 1
ATOM 914 C C . MET A 1 116 ? 0.329 -1.511 10.375 1 94.25 116 MET A C 1
ATOM 916 O O . MET A 1 116 ? 1.104 -2.375 10.789 1 94.25 116 MET A O 1
ATOM 920 N N . GLU A 1 117 ? 0.35 -0.952 9.188 1 96.5 117 GLU A N 1
ATOM 921 C CA . GLU A 1 117 ? 1.511 -1.197 8.336 1 96.5 117 GLU A CA 1
ATOM 922 C C . GLU A 1 117 ? 2.801 -0.756 9.023 1 96.5 117 GLU A C 1
ATOM 924 O O . GLU A 1 117 ? 2.85 0.31 9.641 1 96.5 117 GLU A O 1
ATOM 929 N N . TYR A 1 118 ? 3.76 -1.62 8.945 1 97.56 118 TYR A N 1
ATOM 930 C CA . TYR A 1 118 ? 5.082 -1.235 9.422 1 97.56 118 TYR A CA 1
ATOM 931 C C . TYR A 1 118 ? 5.793 -0.349 8.406 1 97.56 118 TYR A C 1
ATOM 933 O O . TYR A 1 118 ? 5.996 -0.749 7.258 1 97.56 118 TYR A O 1
ATOM 941 N N . MET A 1 119 ? 6.168 0.801 8.805 1 97.94 119 MET A N 1
ATOM 942 C CA . MET A 1 119 ? 6.875 1.78 7.98 1 97.94 119 MET A CA 1
ATOM 943 C C . MET A 1 119 ? 8.375 1.743 8.25 1 97.94 119 MET A C 1
ATOM 945 O O . MET A 1 119 ? 8.836 2.281 9.258 1 97.94 119 MET A O 1
ATOM 949 N N . ALA A 1 120 ? 9.148 1.287 7.301 1 97.12 120 ALA A N 1
ATOM 950 C CA . ALA A 1 120 ? 10.508 0.815 7.527 1 97.12 120 ALA A CA 1
ATOM 951 C C . ALA A 1 120 ? 11.453 1.981 7.805 1 97.12 120 ALA A C 1
ATOM 953 O O . ALA A 1 120 ? 12.438 1.831 8.531 1 97.12 120 ALA A O 1
ATOM 954 N N . ASN A 1 121 ? 11.164 3.16 7.234 1 97.69 121 ASN A N 1
ATOM 955 C CA . ASN A 1 121 ? 12.094 4.273 7.391 1 97.69 121 ASN A CA 1
ATOM 956 C C . ASN A 1 121 ? 11.641 5.238 8.484 1 97.69 121 ASN A C 1
ATOM 958 O O . ASN A 1 121 ? 12.164 6.348 8.594 1 97.69 121 ASN A O 1
ATOM 962 N N . GLY A 1 122 ? 10.625 4.82 9.234 1 96.62 122 GLY A N 1
ATOM 963 C CA . GLY A 1 122 ? 10.203 5.578 10.406 1 96.62 122 GLY A CA 1
ATOM 964 C C . GLY A 1 122 ? 9.484 6.863 10.055 1 96.62 122 GLY A C 1
ATOM 965 O O . GLY A 1 122 ? 8.812 6.941 9.023 1 96.62 122 GLY A O 1
ATOM 966 N N . SER A 1 123 ? 9.539 7.82 10.992 1 97.19 123 SER A N 1
ATOM 967 C CA . SER A 1 123 ? 8.781 9.062 10.844 1 97.19 123 SER A CA 1
ATOM 968 C C . SER A 1 123 ? 9.578 10.102 10.055 1 97.19 123 SER A C 1
ATOM 970 O O . SER A 1 123 ? 10.805 10.023 9.977 1 97.19 123 SER A O 1
ATOM 972 N N . LEU A 1 124 ? 8.859 11.039 9.508 1 98.62 124 LEU A N 1
ATOM 973 C CA . LEU A 1 124 ? 9.492 12.195 8.883 1 98.62 124 LEU A CA 1
ATOM 974 C C . LEU A 1 124 ? 10.375 12.938 9.875 1 98.62 124 LEU A C 1
ATOM 976 O O . LEU A 1 124 ? 11.438 13.453 9.508 1 98.62 124 LEU A O 1
ATOM 980 N N . GLU A 1 125 ? 9.984 12.953 11.109 1 97.38 125 GLU A N 1
ATOM 981 C CA . GLU A 1 125 ? 10.781 13.594 12.156 1 97.38 125 GLU A CA 1
ATOM 982 C C . GLU A 1 125 ? 12.172 12.969 12.25 1 97.38 125 GLU A C 1
ATOM 984 O O . GLU A 1 125 ? 13.172 13.688 12.273 1 97.38 125 GLU A O 1
ATOM 989 N N . LYS A 1 126 ? 12.227 11.727 12.258 1 96.62 126 LYS A N 1
ATOM 990 C CA . LYS A 1 126 ? 13.5 11.016 12.336 1 96.62 126 LYS A CA 1
ATOM 991 C C . LYS A 1 126 ? 14.328 11.227 11.07 1 96.62 126 LYS A C 1
ATOM 993 O O . LYS A 1 126 ? 15.547 11.406 11.141 1 96.62 126 LYS A O 1
ATOM 998 N N . LEU A 1 127 ? 13.656 11.188 9.961 1 98.12 127 LEU A N 1
ATOM 999 C CA . LEU A 1 127 ? 14.336 11.398 8.688 1 98.12 127 LEU A CA 1
ATOM 1000 C C . LEU A 1 127 ? 14.984 12.773 8.641 1 98.12 127 LEU A C 1
ATOM 1002 O O . LEU A 1 127 ? 16.172 12.898 8.297 1 98.12 127 LEU A O 1
ATOM 1006 N N . LEU A 1 128 ? 14.289 13.781 9.07 1 98 128 LEU A N 1
ATOM 1007 C CA . LEU A 1 128 ? 14.758 15.164 8.992 1 98 128 LEU A CA 1
ATOM 1008 C C . LEU A 1 128 ? 15.906 15.398 9.969 1 98 128 LEU A C 1
ATOM 1010 O O . LEU A 1 128 ? 16.781 16.25 9.719 1 98 128 LEU A O 1
ATOM 1014 N N . GLY A 1 129 ? 15.906 14.664 11.023 1 97 129 GLY A N 1
ATOM 1015 C CA . GLY A 1 129 ? 16.938 14.844 12.031 1 97 129 GLY A CA 1
ATOM 1016 C C . GLY A 1 129 ? 18.188 14.023 11.758 1 97 129 GLY A C 1
ATOM 1017 O O . GLY A 1 129 ? 19.281 14.383 12.211 1 97 129 GLY A O 1
ATOM 1018 N N . GLY A 1 130 ? 18.031 12.992 10.945 1 95.88 130 GLY A N 1
ATOM 1019 C CA . GLY A 1 130 ? 19.125 12.031 10.836 1 95.88 130 GLY A CA 1
ATOM 1020 C C . GLY A 1 130 ? 19.797 12.039 9.484 1 95.88 130 GLY A C 1
ATOM 1021 O O . GLY A 1 130 ? 20.844 11.414 9.297 1 95.88 130 GLY A O 1
ATOM 1022 N N . HIS A 1 131 ? 19.25 12.711 8.523 1 96.31 131 HIS A N 1
ATOM 1023 C CA . HIS A 1 131 ? 19.781 12.695 7.164 1 96.31 131 HIS A CA 1
ATOM 1024 C C . HIS A 1 131 ? 19.672 14.07 6.516 1 96.31 131 HIS A C 1
ATOM 1026 O O . HIS A 1 131 ? 18.859 14.898 6.93 1 96.31 131 HIS A O 1
ATOM 1032 N N . ILE A 1 132 ? 20.625 14.281 5.621 1 96.62 132 ILE A N 1
ATOM 1033 C CA . ILE A 1 132 ? 20.406 15.383 4.688 1 96.62 132 ILE A CA 1
ATOM 1034 C C . ILE A 1 132 ? 19.5 14.93 3.553 1 96.62 132 ILE A C 1
ATOM 1036 O O . ILE A 1 132 ? 19.859 14.062 2.756 1 96.62 132 ILE A O 1
ATOM 1040 N N . VAL A 1 133 ? 18.375 15.516 3.475 1 97.38 133 VAL A N 1
ATOM 1041 C CA . VAL A 1 133 ? 17.359 15.086 2.51 1 97.38 133 VAL A CA 1
ATOM 1042 C C . VAL A 1 133 ? 17.5 15.898 1.227 1 97.38 133 VAL A C 1
ATOM 1044 O O . VAL A 1 133 ? 17.562 17.125 1.271 1 97.38 133 VAL A O 1
ATOM 1047 N N . GLU A 1 134 ? 17.438 15.188 0.076 1 96.19 134 GLU A N 1
ATOM 1048 C CA . GLU A 1 134 ? 17.531 15.844 -1.223 1 96.19 134 GLU A CA 1
ATOM 1049 C C . GLU A 1 134 ? 16.266 16.641 -1.521 1 96.19 134 GLU A C 1
ATOM 1051 O O . GLU A 1 134 ? 15.164 16.266 -1.107 1 96.19 134 GLU A O 1
ATOM 1056 N N . TRP A 1 135 ? 16.453 17.703 -2.305 1 96.94 135 TRP A N 1
ATOM 1057 C CA . TRP A 1 135 ? 15.375 18.656 -2.547 1 96.94 135 TRP A CA 1
ATOM 1058 C C . TRP A 1 135 ? 14.203 17.984 -3.256 1 96.94 135 TRP A C 1
ATOM 1060 O O . TRP A 1 135 ? 13.039 18.219 -2.91 1 96.94 135 TRP A O 1
ATOM 1070 N N . HIS A 1 136 ? 14.484 17.141 -4.215 1 96.81 136 HIS A N 1
ATOM 1071 C CA . HIS A 1 136 ? 13.406 16.469 -4.91 1 96.81 136 HIS A CA 1
ATOM 1072 C C . HIS A 1 136 ? 12.578 15.617 -3.945 1 96.81 136 HIS A C 1
ATOM 1074 O O . HIS A 1 136 ? 11.344 15.609 -4.023 1 96.81 136 HIS A O 1
ATOM 1080 N N . LEU A 1 137 ? 13.281 14.977 -3.096 1 97.88 137 LEU A N 1
ATOM 1081 C CA . LEU A 1 137 ? 12.602 14.148 -2.107 1 97.88 137 LEU A CA 1
ATOM 1082 C C . LEU A 1 137 ? 11.789 15.016 -1.144 1 97.88 137 LEU A C 1
ATOM 1084 O O . LEU A 1 137 ? 10.672 14.656 -0.774 1 97.88 137 LEU A O 1
ATOM 1088 N N . LYS A 1 138 ? 12.297 16.188 -0.734 1 98.31 138 LYS A N 1
ATOM 1089 C CA . LYS A 1 138 ? 11.539 17.109 0.106 1 98.31 138 LYS A CA 1
ATOM 1090 C C . LYS A 1 138 ? 10.219 17.484 -0.544 1 98.31 138 LYS A C 1
ATOM 1092 O O . LYS A 1 138 ? 9.164 17.406 0.091 1 98.31 138 LYS A O 1
ATOM 1097 N N . PHE A 1 139 ? 10.281 17.812 -1.807 1 98.44 139 PHE A N 1
ATOM 1098 C CA . PHE A 1 139 ? 9.094 18.219 -2.541 1 98.44 139 PHE A CA 1
ATOM 1099 C C . PHE A 1 139 ? 8.102 17.062 -2.654 1 98.44 139 PHE A C 1
ATOM 1101 O O . PHE A 1 139 ? 6.895 17.25 -2.48 1 98.44 139 PHE A O 1
ATOM 1108 N N . ARG A 1 140 ? 8.617 15.922 -2.938 1 98.31 140 ARG A N 1
ATOM 1109 C CA . ARG A 1 140 ? 7.754 14.758 -3.092 1 98.31 140 ARG A CA 1
ATOM 1110 C C . ARG A 1 140 ? 7.047 14.422 -1.782 1 98.31 140 ARG A C 1
ATOM 1112 O O . ARG A 1 140 ? 5.844 14.148 -1.771 1 98.31 140 ARG A O 1
ATOM 1119 N N . ILE A 1 141 ? 7.801 14.453 -0.71 1 98.75 141 ILE A N 1
ATOM 1120 C CA . ILE A 1 141 ? 7.238 14.172 0.604 1 98.75 141 ILE A CA 1
ATOM 1121 C C . ILE A 1 141 ? 6.113 15.156 0.909 1 98.75 141 ILE A C 1
ATOM 1123 O O . ILE A 1 141 ? 5.02 14.75 1.318 1 98.75 141 ILE A O 1
ATOM 1127 N N . LEU A 1 142 ? 6.359 16.391 0.7 1 98.88 142 LEU A N 1
ATOM 1128 C CA . LEU A 1 142 ? 5.348 17.422 0.96 1 98.88 142 LEU A CA 1
ATOM 1129 C C . LEU A 1 142 ? 4.117 17.203 0.086 1 98.88 142 LEU A C 1
ATOM 1131 O O . LEU A 1 142 ? 2.986 17.375 0.547 1 98.88 142 LEU A O 1
ATOM 1135 N N . HIS A 1 143 ? 4.352 16.844 -1.147 1 98.81 143 HIS A N 1
ATOM 1136 C CA . HIS A 1 143 ? 3.25 16.547 -2.055 1 98.81 143 HIS A CA 1
ATOM 1137 C C . HIS A 1 143 ? 2.414 15.383 -1.534 1 98.81 143 HIS A C 1
ATOM 1139 O O . HIS A 1 143 ? 1.185 15.461 -1.508 1 98.81 143 HIS A O 1
ATOM 1145 N N . GLU A 1 144 ? 3.051 14.383 -1.117 1 98.69 144 GLU A N 1
ATOM 1146 C CA . GLU A 1 144 ? 2.369 13.172 -0.671 1 98.69 144 GLU A CA 1
ATOM 1147 C C . GLU A 1 144 ? 1.616 13.406 0.634 1 98.69 144 GLU A C 1
ATOM 1149 O O . GLU A 1 144 ? 0.532 12.859 0.84 1 98.69 144 GLU A O 1
ATOM 1154 N N . ILE A 1 145 ? 2.174 14.219 1.52 1 98.88 145 ILE A N 1
ATOM 1155 C CA . ILE A 1 145 ? 1.453 14.641 2.719 1 98.88 145 ILE A CA 1
ATOM 1156 C C . ILE A 1 145 ? 0.174 15.375 2.324 1 98.88 145 ILE A C 1
ATOM 1158 O O . ILE A 1 145 ? -0.905 15.078 2.842 1 98.88 145 ILE A O 1
ATOM 1162 N N . ALA A 1 146 ? 0.333 16.312 1.404 1 98.88 146 ALA A N 1
ATOM 1163 C CA . ALA A 1 146 ? -0.814 17.094 0.954 1 98.88 146 ALA A CA 1
ATOM 1164 C C . ALA A 1 146 ? -1.896 16.188 0.364 1 98.88 146 ALA A C 1
ATOM 1166 O O . ALA A 1 146 ? -3.084 16.375 0.631 1 98.88 146 ALA A O 1
ATOM 1167 N N . LEU A 1 147 ? -1.507 15.227 -0.429 1 98.62 147 LEU A N 1
ATOM 1168 C CA . LEU A 1 147 ? -2.459 14.289 -1.018 1 98.62 147 LEU A CA 1
ATOM 1169 C C . LEU A 1 147 ? -3.217 13.539 0.068 1 98.62 147 LEU A C 1
ATOM 1171 O O . LEU A 1 147 ? -4.434 13.367 -0.025 1 98.62 147 LEU A O 1
ATOM 1175 N N . GLY A 1 148 ? -2.484 13.109 1.07 1 98.31 148 GLY A N 1
ATOM 1176 C CA . GLY A 1 148 ? -3.119 12.391 2.166 1 98.31 148 GLY A CA 1
ATOM 1177 C C . GLY A 1 148 ? -4.152 13.227 2.902 1 98.31 148 GLY A C 1
ATOM 1178 O O . GLY A 1 148 ? -5.273 12.766 3.137 1 98.31 148 GLY A O 1
ATOM 1179 N N . ILE A 1 149 ? -3.807 14.406 3.254 1 98.19 149 ILE A N 1
ATOM 1180 C CA . ILE A 1 149 ? -4.719 15.266 3.998 1 98.19 149 ILE A CA 1
ATOM 1181 C C . ILE A 1 149 ? -5.883 15.68 3.102 1 98.19 149 ILE A C 1
ATOM 1183 O O . ILE A 1 149 ? -7.027 15.766 3.559 1 98.19 149 ILE A O 1
ATOM 1187 N N . ASN A 1 150 ? -5.578 15.992 1.843 1 98.25 150 ASN A N 1
ATOM 1188 C CA . ASN A 1 150 ? -6.645 16.297 0.893 1 98.25 150 ASN A CA 1
ATOM 1189 C C . ASN A 1 150 ? -7.68 15.172 0.834 1 98.25 150 ASN A C 1
ATOM 1191 O O . ASN A 1 150 ? -8.883 15.438 0.789 1 98.25 150 ASN A O 1
ATOM 1195 N N . PHE A 1 151 ? -7.27 13.969 0.849 1 96.75 151 PHE A N 1
ATOM 1196 C CA . PHE A 1 151 ? -8.156 12.812 0.867 1 96.75 151 PHE A CA 1
ATOM 1197 C C . PHE A 1 151 ? -9.047 12.836 2.102 1 96.75 151 PHE A C 1
ATOM 1199 O O . PHE A 1 151 ? -10.273 12.711 1.994 1 96.75 151 PHE A O 1
ATOM 1206 N N . LEU A 1 152 ? -8.453 13.008 3.25 1 94.44 152 LEU A N 1
ATOM 1207 C CA . LEU A 1 152 ? -9.227 13.062 4.488 1 94.44 152 LEU A CA 1
ATOM 1208 C C . LEU A 1 152 ? -10.273 14.164 4.43 1 94.44 152 LEU A C 1
ATOM 1210 O O . LEU A 1 152 ? -11.43 13.953 4.805 1 94.44 152 LEU A O 1
ATOM 1214 N N . HIS A 1 153 ? -9.852 15.281 3.949 1 95.31 153 HIS A N 1
ATOM 1215 C CA . HIS A 1 153 ? -10.734 16.438 3.904 1 95.31 153 HIS A CA 1
ATOM 1216 C C . HIS A 1 153 ? -11.844 16.25 2.877 1 95.31 153 HIS A C 1
ATOM 1218 O O . HIS A 1 153 ? -12.859 16.953 2.918 1 95.31 153 HIS A O 1
ATOM 1224 N N . SER A 1 154 ? -11.664 15.375 1.931 1 93.94 154 SER A N 1
ATOM 1225 C CA . SER A 1 154 ? -12.633 15.188 0.854 1 93.94 154 SER A CA 1
ATOM 1226 C C . SER A 1 154 ? -13.719 14.195 1.254 1 93.94 154 SER A C 1
ATOM 1228 O O . SER A 1 154 ? -14.703 14.023 0.535 1 93.94 154 SER A O 1
ATOM 1230 N N . LEU A 1 155 ? -13.492 13.555 2.357 1 88.75 155 LEU A N 1
ATOM 1231 C CA . LEU A 1 155 ? -14.508 12.633 2.848 1 88.75 155 LEU A CA 1
ATOM 1232 C C . LEU A 1 155 ? -15.766 13.383 3.279 1 88.75 155 LEU A C 1
ATOM 1234 O O . LEU A 1 155 ? -15.734 14.609 3.428 1 88.75 155 LEU A O 1
ATOM 1238 N N . LYS A 1 156 ? -16.875 12.578 3.365 1 84.62 156 LYS A N 1
ATOM 1239 C CA . LYS A 1 156 ? -18.141 13.133 3.814 1 84.62 156 LYS A CA 1
ATOM 1240 C C . LYS A 1 156 ? -18.672 12.375 5.031 1 84.62 156 LYS A C 1
ATOM 1242 O O . LYS A 1 156 ? -19.141 11.242 4.914 1 84.62 156 LYS A O 1
ATOM 1247 N N . PRO A 1 157 ? -18.719 12.984 6.176 1 87.5 157 PRO A N 1
ATOM 1248 C CA . PRO A 1 157 ? -18.172 14.312 6.473 1 87.5 157 PRO A CA 1
ATOM 1249 C C . PRO A 1 157 ? -16.656 14.344 6.434 1 87.5 157 PRO A C 1
ATOM 1251 O O . PRO A 1 157 ? -16 13.297 6.543 1 87.5 157 PRO A O 1
ATOM 1254 N N . PRO A 1 158 ? -16.078 15.586 6.312 1 89.62 158 PRO A N 1
ATOM 1255 C CA . PRO A 1 158 ? -14.617 15.672 6.301 1 89.62 158 PRO A CA 1
ATOM 1256 C C . PRO A 1 158 ? -13.984 15.18 7.598 1 89.62 158 PRO A C 1
ATOM 1258 O O . PRO A 1 158 ? -14.547 15.391 8.68 1 89.62 158 PRO A O 1
ATOM 1261 N N . LEU A 1 159 ? -12.93 14.539 7.391 1 90.06 159 LEU A N 1
ATOM 1262 C CA . LEU A 1 159 ? -12.133 14.117 8.539 1 90.06 159 LEU A CA 1
ATOM 1263 C C . LEU A 1 159 ? -10.922 15.016 8.734 1 90.06 159 LEU A C 1
ATOM 1265 O O . LEU A 1 159 ? -10.102 15.164 7.82 1 90.06 159 LEU A O 1
ATOM 1269 N N . LEU A 1 160 ? -10.812 15.656 9.898 1 91.12 160 LEU A N 1
ATOM 1270 C CA . LEU A 1 160 ? -9.68 16.516 10.227 1 91.12 160 LEU A CA 1
ATOM 1271 C C . LEU A 1 160 ? -8.578 15.727 10.922 1 91.12 160 LEU A C 1
ATOM 1273 O O . LEU A 1 160 ? -8.867 14.852 11.75 1 91.12 160 LEU A O 1
ATOM 1277 N N . HIS A 1 161 ? -7.355 16.016 10.578 1 91.56 161 HIS A N 1
ATOM 1278 C CA . HIS A 1 161 ? -6.246 15.359 11.266 1 91.56 161 HIS A CA 1
ATOM 1279 C C . HIS A 1 161 ? -6.055 15.93 12.664 1 91.56 161 HIS A C 1
ATOM 1281 O O . HIS A 1 161 ? -6.008 15.18 13.641 1 91.56 161 HIS A O 1
ATOM 1287 N N . LEU A 1 162 ? -5.789 17.25 12.805 1 89.25 162 LEU A N 1
ATOM 1288 C CA . LEU A 1 162 ? -5.73 18.062 14.016 1 89.25 162 LEU A CA 1
ATOM 1289 C C . LEU A 1 162 ? -4.449 17.781 14.797 1 89.25 162 LEU A C 1
ATOM 1291 O O . LEU A 1 162 ? -4.25 18.344 15.875 1 89.25 162 LEU A O 1
ATOM 1295 N N . ASP A 1 163 ? -3.545 17 14.281 1 89.81 163 ASP A N 1
ATOM 1296 C CA . ASP A 1 163 ? -2.238 16.766 14.891 1 89.81 163 ASP A CA 1
ATOM 1297 C C . ASP A 1 163 ? -1.179 16.484 13.828 1 89.81 163 ASP A C 1
ATOM 1299 O O . ASP A 1 163 ? -0.375 15.562 13.961 1 89.81 163 ASP A O 1
ATOM 1303 N N . LEU A 1 164 ? -1.294 17.188 12.773 1 95.75 164 LEU A N 1
ATOM 1304 C CA . LEU A 1 164 ? -0.324 17.031 11.695 1 95.75 164 LEU A CA 1
ATOM 1305 C C . LEU A 1 164 ? 1.038 17.594 12.102 1 95.75 164 LEU A C 1
ATOM 1307 O O . LEU A 1 164 ? 1.151 18.766 12.461 1 95.75 164 LEU A O 1
ATOM 1311 N N . LYS A 1 165 ? 2.023 16.766 12.141 1 96.69 165 LYS A N 1
ATOM 1312 C CA . LYS A 1 165 ? 3.422 17.031 12.477 1 96.69 165 LYS A CA 1
ATOM 1313 C C . LYS A 1 165 ? 4.332 15.945 11.898 1 96.69 165 LYS A C 1
ATOM 1315 O O . LYS A 1 165 ? 3.865 14.875 11.508 1 96.69 165 LYS A O 1
ATOM 1320 N N . PRO A 1 166 ? 5.621 16.219 11.766 1 97.88 166 PRO A N 1
ATOM 1321 C CA . PRO A 1 166 ? 6.527 15.242 11.148 1 97.88 166 PRO A CA 1
ATOM 1322 C C . PRO A 1 166 ? 6.508 13.891 11.859 1 97.88 166 PRO A C 1
ATOM 1324 O O . PRO A 1 166 ? 6.723 12.859 11.227 1 97.88 166 PRO A O 1
ATOM 1327 N N . GLY A 1 167 ? 6.168 13.891 13.141 1 95.25 167 GLY A N 1
ATOM 1328 C CA . GLY A 1 167 ? 6.109 12.641 13.891 1 95.25 167 GLY A CA 1
ATOM 1329 C C . GLY A 1 167 ? 4.945 11.758 13.484 1 95.25 167 GLY A C 1
ATOM 1330 O O . GLY A 1 167 ? 4.934 10.562 13.789 1 95.25 167 GLY A O 1
ATOM 1331 N N . ASN A 1 168 ? 3.953 12.336 12.812 1 93.62 168 ASN A N 1
ATOM 1332 C CA . ASN A 1 168 ? 2.766 11.602 12.398 1 93.62 168 ASN A CA 1
ATOM 1333 C C . ASN A 1 168 ? 2.752 11.359 10.891 1 93.62 168 ASN A C 1
ATOM 1335 O O . ASN A 1 168 ? 1.713 11.023 10.32 1 93.62 168 ASN A O 1
ATOM 1339 N N . VAL A 1 169 ? 3.844 11.633 10.258 1 98.38 169 VAL A N 1
ATOM 1340 C CA . VAL A 1 169 ? 4.102 11.266 8.867 1 98.38 169 VAL A CA 1
ATOM 1341 C C . VAL A 1 169 ? 5.164 10.172 8.812 1 98.38 169 VAL A C 1
ATOM 1343 O O . VAL A 1 169 ? 6.301 10.383 9.234 1 98.38 169 VAL A O 1
ATOM 1346 N N . LEU A 1 170 ? 4.777 9.062 8.258 1 98.38 170 LEU A N 1
ATOM 1347 C CA . LEU A 1 170 ? 5.672 7.914 8.258 1 98.38 170 LEU A CA 1
ATOM 1348 C C . LEU A 1 170 ? 6.152 7.594 6.852 1 98.38 170 LEU A C 1
ATOM 1350 O O . LEU A 1 170 ? 5.445 7.852 5.875 1 98.38 170 LEU A O 1
ATOM 1354 N N . MET A 1 171 ? 7.391 7.047 6.793 1 98.56 171 MET A N 1
ATOM 1355 C CA . MET A 1 171 ? 8.031 6.742 5.52 1 98.56 171 MET A CA 1
ATOM 1356 C C . MET A 1 171 ? 8.125 5.234 5.305 1 98.56 171 MET A C 1
ATOM 1358 O O . MET A 1 171 ? 8.602 4.504 6.176 1 98.56 171 MET A O 1
ATOM 1362 N N . ASP A 1 172 ? 7.645 4.805 4.113 1 97.69 172 ASP A N 1
ATOM 1363 C CA . ASP A 1 172 ? 7.789 3.387 3.807 1 97.69 172 ASP A CA 1
ATOM 1364 C C . ASP A 1 172 ? 9.203 3.072 3.318 1 97.69 172 ASP A C 1
ATOM 1366 O O . ASP A 1 172 ? 10.102 3.91 3.422 1 97.69 172 ASP A O 1
ATOM 1370 N N . ASP A 1 173 ? 9.438 1.874 2.803 1 96.12 173 ASP A N 1
ATOM 1371 C CA . ASP A 1 173 ? 10.766 1.387 2.459 1 96.12 173 ASP A CA 1
ATOM 1372 C C . ASP A 1 173 ? 11.336 2.145 1.263 1 96.12 173 ASP A C 1
ATOM 1374 O O . ASP A 1 173 ? 12.547 2.098 1.01 1 96.12 173 ASP A O 1
ATOM 1378 N N . HIS A 1 174 ? 10.516 2.865 0.528 1 96.62 174 HIS A N 1
ATOM 1379 C CA . HIS A 1 174 ? 10.969 3.637 -0.624 1 96.62 174 HIS A CA 1
ATOM 1380 C C . HIS A 1 174 ? 10.836 5.133 -0.374 1 96.62 174 HIS A C 1
ATOM 1382 O O . HIS A 1 174 ? 10.82 5.926 -1.318 1 96.62 174 HIS A O 1
ATOM 1388 N N . PHE A 1 175 ? 10.555 5.512 0.854 1 97.81 175 PHE A N 1
ATOM 1389 C CA . PHE A 1 175 ? 10.492 6.883 1.338 1 97.81 175 PHE A CA 1
ATOM 1390 C C . PHE A 1 175 ? 9.25 7.59 0.817 1 97.81 175 PHE A C 1
ATOM 1392 O O . PHE A 1 175 ? 9.258 8.805 0.617 1 97.81 175 PHE A O 1
ATOM 1399 N N . HIS A 1 176 ? 8.234 6.789 0.518 1 98.31 176 HIS A N 1
ATOM 1400 C CA . HIS A 1 176 ? 6.93 7.414 0.319 1 98.31 176 HIS A CA 1
ATOM 1401 C C . HIS A 1 176 ? 6.27 7.746 1.652 1 98.31 176 HIS A C 1
ATOM 1403 O O . HIS A 1 176 ? 6.332 6.953 2.596 1 98.31 176 HIS A O 1
ATOM 1409 N N . ALA A 1 177 ? 5.629 8.898 1.692 1 98.75 177 ALA A N 1
ATOM 1410 C CA . ALA A 1 177 ? 5.023 9.398 2.924 1 98.75 177 ALA A CA 1
ATOM 1411 C C . ALA A 1 177 ? 3.6 8.875 3.09 1 98.75 177 ALA A C 1
ATOM 1413 O O . ALA A 1 177 ? 2.83 8.836 2.127 1 98.75 177 ALA A O 1
ATOM 1414 N N . LYS A 1 178 ? 3.262 8.414 4.297 1 98.38 178 LYS A N 1
ATOM 1415 C CA . LYS A 1 178 ? 1.894 8.086 4.684 1 98.38 178 LYS A CA 1
ATOM 1416 C C . LYS A 1 178 ? 1.51 8.758 5.996 1 98.38 178 LYS A C 1
ATOM 1418 O O . LYS A 1 178 ? 2.32 8.836 6.922 1 98.38 178 LYS A O 1
ATOM 1423 N N . ILE A 1 179 ? 0.302 9.219 6.02 1 96.88 179 ILE A N 1
ATOM 1424 C CA . ILE A 1 179 ? -0.216 9.938 7.176 1 96.88 179 ILE A CA 1
ATOM 1425 C C . ILE A 1 179 ? -0.726 8.945 8.219 1 96.88 179 ILE A C 1
ATOM 1427 O O . ILE A 1 179 ? -1.394 7.965 7.875 1 96.88 179 ILE A O 1
ATOM 1431 N N . SER A 1 180 ? -0.396 9.172 9.461 1 92.19 180 SER A N 1
ATOM 1432 C CA . SER A 1 180 ? -0.854 8.344 10.57 1 92.19 180 SER A CA 1
ATOM 1433 C C . SER A 1 180 ? -1.479 9.188 11.672 1 92.19 180 SER A C 1
ATOM 1435 O O . SER A 1 180 ? -1.494 10.414 11.586 1 92.19 180 SER A O 1
ATOM 1437 N N . ASP A 1 181 ? -2.168 8.523 12.625 1 85.25 181 ASP A N 1
ATOM 1438 C CA . ASP A 1 181 ? -2.643 9.078 13.883 1 85.25 181 ASP A CA 1
ATOM 1439 C C . ASP A 1 181 ? -3.715 10.141 13.641 1 85.25 181 ASP A C 1
ATOM 1441 O O . ASP A 1 181 ? -3.762 11.156 14.344 1 85.25 181 ASP A O 1
ATOM 1445 N N . PHE A 1 182 ? -4.391 9.922 12.516 1 80.94 182 PHE A N 1
ATOM 1446 C CA . PHE A 1 182 ? -5.547 10.789 12.32 1 80.94 182 PHE A CA 1
ATOM 1447 C C . PHE A 1 182 ? -6.785 10.203 12.984 1 80.94 182 PHE A C 1
ATOM 1449 O O . PHE A 1 182 ? -6.906 8.984 13.117 1 80.94 182 PHE A O 1
ATOM 1456 N N . GLY A 1 183 ? -7.773 10.977 13.328 1 64.5 183 GLY A N 1
ATOM 1457 C CA . GLY A 1 183 ? -9.047 10.531 13.883 1 64.5 183 GLY A CA 1
ATOM 1458 C C . GLY A 1 183 ? -8.992 10.258 15.367 1 64.5 183 GLY A C 1
ATOM 1459 O O . GLY A 1 183 ? -10.031 10.141 16.031 1 64.5 183 GLY A O 1
ATOM 1460 N N . LEU A 1 184 ? -7.746 9.844 15.688 1 55.62 184 LEU A N 1
ATOM 1461 C CA . LEU A 1 184 ? -7.668 9.711 17.141 1 55.62 184 LEU A CA 1
ATOM 1462 C C . LEU A 1 184 ? -8.047 11.016 17.828 1 55.62 184 LEU A C 1
ATOM 1464 O O . LEU A 1 184 ? -8.344 11.023 19.016 1 55.62 184 LEU A O 1
ATOM 1468 N N . SER A 1 185 ? -8.188 12.016 16.938 1 48.56 185 SER A N 1
ATOM 1469 C CA . SER A 1 185 ? -8.555 13.344 17.406 1 48.56 185 SER A CA 1
ATOM 1470 C C . SER A 1 185 ? -9.984 13.383 17.922 1 48.56 185 SER A C 1
ATOM 1472 O O . SER A 1 185 ? -10.336 14.219 18.75 1 48.56 185 SER A O 1
ATOM 1474 N N . LYS A 1 186 ? -10.812 12.617 17.219 1 49.75 186 LYS A N 1
ATOM 1475 C CA . LYS A 1 186 ? -12.156 12.672 17.781 1 49.75 186 LYS A CA 1
ATOM 1476 C C . LYS A 1 186 ? -12.141 12.438 19.297 1 49.75 186 LYS A C 1
ATOM 1478 O O . LYS A 1 186 ? -12.961 12.992 20.031 1 49.75 186 LYS A O 1
ATOM 1483 N N . TRP A 1 187 ? -11.242 11.484 19.641 1 46.62 187 TRP A N 1
ATOM 1484 C CA . TRP A 1 187 ? -11.023 11.594 21.094 1 46.62 187 TRP A CA 1
ATOM 1485 C C . TRP A 1 187 ? -10.75 13.039 21.484 1 46.62 187 TRP A C 1
ATOM 1487 O O . TRP A 1 187 ? -11.195 13.492 22.547 1 46.62 187 TRP A O 1
ATOM 1497 N N . MET A 1 188 ? -10.32 13.781 20.406 1 48.44 188 MET A N 1
ATOM 1498 C CA . MET A 1 188 ? -10.07 15.211 20.578 1 48.44 188 MET A CA 1
ATOM 1499 C C . MET A 1 188 ? -11.312 16.031 20.234 1 48.44 188 MET A C 1
ATOM 1501 O O . MET A 1 188 ? -11.484 17.141 20.734 1 48.44 188 MET A O 1
ATOM 1505 N N . GLU A 1 189 ? -12.086 15.336 19.312 1 51.06 189 GLU A N 1
ATOM 1506 C CA . GLU A 1 189 ? -13.258 16.094 18.875 1 51.06 189 GLU A CA 1
ATOM 1507 C C . GLU A 1 189 ? -14.164 16.438 20.047 1 51.06 189 GLU A C 1
ATOM 1509 O O . GLU A 1 189 ? -14.828 17.484 20.047 1 51.06 189 GLU A O 1
ATOM 1514 N N . HIS A 1 190 ? -14.055 15.5 20.969 1 55.72 190 HIS A N 1
ATOM 1515 C CA . HIS A 1 190 ? -14.898 15.828 22.109 1 55.72 190 HIS A CA 1
ATOM 1516 C C . HIS A 1 190 ? -14.109 16.609 23.172 1 55.72 190 HIS A C 1
ATOM 1518 O O . HIS A 1 190 ? -14.664 16.984 24.203 1 55.72 190 HIS A O 1
ATOM 1524 N N . SER A 1 191 ? -12.93 16.812 22.672 1 62.53 191 SER A N 1
ATOM 1525 C CA . SER A 1 191 ? -12.125 17.562 23.625 1 62.53 191 SER A CA 1
ATOM 1526 C C . SER A 1 191 ? -12.328 19.062 23.469 1 62.53 191 SER A C 1
ATOM 1528 O O . SER A 1 191 ? -12.539 19.547 22.359 1 62.53 191 SER A O 1
ATOM 1530 N N . THR A 1 192 ? -12.469 19.641 24.594 1 69.88 192 THR A N 1
ATOM 1531 C CA . THR A 1 192 ? -12.477 21.094 24.562 1 69.88 192 THR A CA 1
ATOM 1532 C C . THR A 1 192 ? -11.164 21.625 24 1 69.88 192 THR A C 1
ATOM 1534 O O . THR A 1 192 ? -10.164 20.906 23.953 1 69.88 192 THR A O 1
ATOM 1537 N N . ARG A 1 193 ? -11.242 22.734 23.516 1 77.19 193 ARG A N 1
ATOM 1538 C CA . ARG A 1 193 ? -10.07 23.453 23.016 1 77.19 193 ARG A CA 1
ATOM 1539 C C . ARG A 1 193 ? -8.953 23.453 24.047 1 77.19 193 ARG A C 1
ATOM 1541 O O . ARG A 1 193 ? -7.789 23.219 23.719 1 77.19 193 ARG A O 1
ATOM 1548 N N . MET A 1 194 ? -9.312 23.609 25.234 1 78.19 194 MET A N 1
ATOM 1549 C CA . MET A 1 194 ? -8.344 23.656 26.328 1 78.19 194 MET A CA 1
ATOM 1550 C C . MET A 1 194 ? -7.652 22.297 26.5 1 78.19 194 MET A C 1
ATOM 1552 O O . MET A 1 194 ? -6.445 22.234 26.719 1 78.19 194 MET A O 1
ATOM 1556 N N . GLU A 1 195 ? -8.398 21.344 26.312 1 76.5 195 GLU A N 1
ATOM 1557 C CA . GLU A 1 195 ? -7.832 20 26.422 1 76.5 195 GLU A CA 1
ATOM 1558 C C . GLU A 1 195 ? -6.855 19.719 25.297 1 76.5 195 GLU A C 1
ATOM 1560 O O . GLU A 1 195 ? -5.832 19.062 25.5 1 76.5 195 GLU A O 1
ATOM 1565 N N . CYS A 1 196 ? -7.207 20.266 24.188 1 78.06 196 CYS A N 1
ATOM 1566 C CA . CYS A 1 196 ? -6.328 20.094 23.047 1 78.06 196 CYS A CA 1
ATOM 1567 C C . CYS A 1 196 ? -5 20.812 23.266 1 78.06 196 CYS A C 1
ATOM 1569 O O . CYS A 1 196 ? -3.936 20.25 23 1 78.06 196 CYS A O 1
ATOM 1571 N N . ILE A 1 197 ? -5.047 21.984 23.766 1 83.62 197 ILE A N 1
ATOM 1572 C CA . ILE A 1 197 ? -3.859 22.781 24.031 1 83.62 197 ILE A CA 1
ATOM 1573 C C . ILE A 1 197 ? -3.004 22.109 25.094 1 83.62 197 ILE A C 1
ATOM 1575 O O . ILE A 1 197 ? -1.783 22.016 24.953 1 83.62 197 ILE A O 1
ATOM 1579 N N . GLU A 1 198 ? -3.652 21.594 26.094 1 83.06 198 GLU A N 1
ATOM 1580 C CA . GLU A 1 198 ? -2.941 20.922 27.172 1 83.06 198 GLU A CA 1
ATOM 1581 C C . GLU A 1 198 ? -2.223 19.672 26.672 1 83.06 198 GLU A C 1
ATOM 1583 O O . GLU A 1 198 ? -1.064 19.438 27.016 1 83.06 198 GLU A O 1
ATOM 1588 N N . ARG A 1 199 ? -2.848 19.016 25.891 1 78.81 199 ARG A N 1
ATOM 1589 C CA . ARG A 1 199 ? -2.256 17.797 25.328 1 78.81 199 ARG A CA 1
ATOM 1590 C C . ARG A 1 199 ? -1.046 18.141 24.453 1 78.81 199 ARG A C 1
ATOM 1592 O O . ARG A 1 199 ? -0.01 17.469 24.547 1 78.81 199 ARG A O 1
ATOM 1599 N N . SER A 1 200 ? -1.219 19.141 23.641 1 86.19 200 SER A N 1
ATOM 1600 C CA . SER A 1 200 ? -0.124 19.562 22.781 1 86.19 200 SER A CA 1
ATOM 1601 C C . SER A 1 200 ? 1.056 20.078 23.594 1 86.19 200 SER A C 1
ATOM 1603 O O . SER A 1 200 ? 2.213 19.875 23.219 1 86.19 200 SER A O 1
ATOM 1605 N N . ALA A 1 201 ? 0.746 20.719 24.672 1 86.75 201 ALA A N 1
ATOM 1606 C CA . ALA A 1 201 ? 1.79 21.203 25.562 1 86.75 201 ALA A CA 1
ATOM 1607 C C . ALA A 1 201 ? 2.582 20.062 26.172 1 86.75 201 ALA A C 1
ATOM 1609 O O . ALA A 1 201 ? 3.814 20.078 26.172 1 86.75 201 ALA A O 1
ATOM 1610 N N . ILE A 1 202 ? 1.896 19.094 26.562 1 80.69 202 ILE A N 1
ATOM 1611 C CA . ILE A 1 202 ? 2.51 17.922 27.203 1 80.69 202 ILE A CA 1
ATOM 1612 C C . ILE A 1 202 ? 3.375 17.188 26.172 1 80.69 202 ILE A C 1
ATOM 1614 O O . ILE A 1 202 ? 4.465 16.703 26.516 1 80.69 202 ILE A O 1
ATOM 1618 N N . ARG A 1 203 ? 2.922 17.234 24.969 1 82.62 203 ARG A N 1
ATOM 1619 C CA . ARG A 1 203 ? 3.605 16.469 23.922 1 82.62 203 ARG A CA 1
ATOM 1620 C C . ARG A 1 203 ? 4.664 17.328 23.234 1 82.62 203 ARG A C 1
ATOM 1622 O O . ARG A 1 203 ? 5.434 16.828 22.406 1 82.62 203 ARG A O 1
ATOM 1629 N N . GLY A 1 204 ? 4.699 18.594 23.5 1 85.88 204 GLY A N 1
ATOM 1630 C CA . GLY A 1 204 ? 5.664 19.484 22.875 1 85.88 204 GLY A CA 1
ATOM 1631 C C . GLY A 1 204 ? 5.34 19.812 21.438 1 85.88 204 GLY A C 1
ATOM 1632 O O . GLY A 1 204 ? 6.246 19.969 20.609 1 85.88 204 GLY A O 1
ATOM 1633 N N . THR A 1 205 ? 4.031 19.844 21.062 1 92.25 205 THR A N 1
ATOM 1634 C CA . THR A 1 205 ? 3.668 20.016 19.656 1 92.25 205 THR A CA 1
ATOM 1635 C C . THR A 1 205 ? 2.85 21.297 19.469 1 92.25 205 THR A C 1
ATOM 1637 O O . THR A 1 205 ? 2.133 21.438 18.484 1 92.25 205 THR A O 1
ATOM 1640 N N . LEU A 1 206 ? 2.977 22.312 20.375 1 94.31 206 LEU A N 1
ATOM 1641 C CA . LEU A 1 206 ? 2.238 23.562 20.312 1 94.31 206 LEU A CA 1
ATOM 1642 C C . LEU A 1 206 ? 2.576 24.344 19.047 1 94.31 206 LEU A C 1
ATOM 1644 O O . LEU A 1 206 ? 1.744 25.094 18.531 1 94.31 206 LEU A O 1
ATOM 1648 N N . SER A 1 207 ? 3.793 24.078 18.578 1 96.69 207 SER A N 1
ATOM 1649 C CA . SER A 1 207 ? 4.281 24.828 17.422 1 96.69 207 SER A CA 1
ATOM 1650 C C . SER A 1 207 ? 3.391 24.609 16.203 1 96.69 207 SER A C 1
ATOM 1652 O O . SER A 1 207 ? 3.387 25.422 15.281 1 96.69 207 SER A O 1
ATOM 1654 N N . TYR A 1 208 ? 2.641 23.578 16.219 1 97.12 208 TYR A N 1
ATOM 1655 C CA . TYR A 1 208 ? 1.884 23.203 15.031 1 97.12 208 TYR A CA 1
ATOM 1656 C C . TYR A 1 208 ? 0.44 23.672 15.133 1 97.12 208 TYR A C 1
ATOM 1658 O O . TYR A 1 208 ? -0.346 23.5 14.195 1 97.12 208 TYR A O 1
ATOM 1666 N N . LEU A 1 209 ? 0.061 24.312 16.266 1 95.06 209 LEU A N 1
ATOM 1667 C CA . LEU A 1 209 ? -1.296 24.812 16.469 1 95.06 209 LEU A CA 1
ATOM 1668 C C . LEU A 1 209 ? -1.442 26.219 15.891 1 95.06 209 LEU A C 1
ATOM 1670 O O . LEU A 1 209 ? -0.548 27.047 16.047 1 95.06 209 LEU A O 1
ATOM 1674 N N . PRO A 1 210 ? -2.545 26.438 15.234 1 96.19 210 PRO A N 1
ATOM 1675 C CA . PRO A 1 210 ? -2.781 27.781 14.688 1 96.19 210 PRO A CA 1
ATOM 1676 C C . PRO A 1 210 ? -3.182 28.797 15.75 1 96.19 210 PRO A C 1
ATOM 1678 O O . PRO A 1 210 ? -3.604 28.406 16.844 1 96.19 210 PRO A O 1
ATOM 1681 N N . PRO A 1 211 ? -3.012 30.094 15.406 1 95.88 211 PRO A N 1
ATOM 1682 C CA . PRO A 1 211 ? -3.287 31.141 16.391 1 95.88 211 PRO A CA 1
ATOM 1683 C C . PRO A 1 211 ? -4.727 31.109 16.906 1 95.88 211 PRO A C 1
ATOM 1685 O O . PRO A 1 211 ? -4.98 31.406 18.078 1 95.88 211 PRO A O 1
ATOM 1688 N N . GLU A 1 212 ? -5.746 30.688 16.094 1 93.75 212 GLU A N 1
ATOM 1689 C CA . GLU A 1 212 ? -7.145 30.703 16.5 1 93.75 212 GLU A CA 1
ATOM 1690 C C . GLU A 1 212 ? -7.398 29.656 17.594 1 93.75 212 GLU A C 1
ATOM 1692 O O . GLU A 1 212 ? -8.406 29.734 18.312 1 93.75 212 GLU A O 1
ATOM 1697 N N . MET A 1 213 ? -6.492 28.688 17.734 1 91.5 213 MET A N 1
ATOM 1698 C CA . MET A 1 213 ? -6.629 27.703 18.812 1 91.5 213 MET A CA 1
ATOM 1699 C C . MET A 1 213 ? -6.32 28.328 20.156 1 91.5 213 MET A C 1
ATOM 1701 O O . MET A 1 213 ? -6.797 27.844 21.188 1 91.5 213 MET A O 1
ATOM 1705 N N . PHE A 1 214 ? -5.535 29.375 20.094 1 91.19 214 PHE A N 1
ATOM 1706 C CA . PHE A 1 214 ? -5.117 30.031 21.328 1 91.19 214 PHE A CA 1
ATOM 1707 C C . PHE A 1 214 ? -6 31.234 21.625 1 91.19 214 PHE A C 1
ATOM 1709 O O . PHE A 1 214 ? -6 31.75 22.75 1 91.19 214 PHE A O 1
ATOM 1716 N N . LEU A 1 215 ? -6.68 31.594 20.547 1 87.12 215 LEU A N 1
ATOM 1717 C CA . LEU A 1 215 ? -7.508 32.781 20.688 1 87.12 215 LEU A CA 1
ATOM 1718 C C . LEU A 1 215 ? -8.945 32.406 21.031 1 87.12 215 LEU A C 1
ATOM 1720 O O . LEU A 1 215 ? -9.406 31.312 20.703 1 87.12 215 LEU A O 1
ATOM 1724 N N . GLN A 1 216 ? -9.469 32.781 22.062 1 67.25 216 GLN A N 1
ATOM 1725 C CA . GLN A 1 216 ? -10.773 32.469 22.641 1 67.25 216 GLN A CA 1
ATOM 1726 C C . GLN A 1 216 ? -11.867 32.469 21.562 1 67.25 216 GLN A C 1
ATOM 1728 O O . GLN A 1 216 ? -12.812 33.25 21.641 1 67.25 216 GLN A O 1
ATOM 1733 N N . SER A 1 217 ? -11.547 31.578 20.609 1 64.88 217 SER A N 1
ATOM 1734 C CA . SER A 1 217 ? -12.594 31.422 19.609 1 64.88 217 SER A CA 1
ATOM 1735 C C . SER A 1 217 ? -13.508 30.25 19.938 1 64.88 217 SER A C 1
ATOM 1737 O O . SER A 1 217 ? -13.047 29.234 20.453 1 64.88 217 SER A O 1
ATOM 1739 N N . THR A 1 218 ? -14.805 30.406 19.922 1 68.31 218 THR A N 1
ATOM 1740 C CA . THR A 1 218 ? -15.836 29.406 20.172 1 68.31 218 THR A CA 1
ATOM 1741 C C . THR A 1 218 ? -16.016 28.516 18.938 1 68.31 218 THR A C 1
ATOM 1743 O O . THR A 1 218 ? -16.75 27.516 19 1 68.31 218 THR A O 1
ATOM 1746 N N . LYS A 1 219 ? -15.289 28.812 18.016 1 76.81 219 LYS A N 1
ATOM 1747 C CA . LYS A 1 219 ? -15.523 28.047 16.797 1 76.81 219 LYS A CA 1
ATOM 1748 C C . LYS A 1 219 ? -14.773 26.703 16.844 1 76.81 219 LYS A C 1
ATOM 1750 O O . LYS A 1 219 ? -13.633 26.656 17.312 1 76.81 219 LYS A O 1
ATOM 1755 N N . ALA A 1 220 ? -15.438 25.719 16.438 1 81.25 220 ALA A N 1
ATOM 1756 C CA . ALA A 1 220 ? -14.844 24.391 16.344 1 81.25 220 ALA A CA 1
ATOM 1757 C C . ALA A 1 220 ? -13.734 24.359 15.297 1 81.25 220 ALA A C 1
ATOM 1759 O O . ALA A 1 220 ? -13.789 25.078 14.305 1 81.25 220 ALA A O 1
ATOM 1760 N N . PRO A 1 221 ? -12.727 23.547 15.516 1 86.31 221 PRO A N 1
ATOM 1761 C CA . PRO A 1 221 ? -11.672 23.422 14.508 1 86.31 221 PRO A CA 1
ATOM 1762 C C . PRO A 1 221 ? -12.211 23.016 13.133 1 86.31 221 PRO A C 1
ATOM 1764 O O . PRO A 1 221 ? -13.242 22.359 13.047 1 86.31 221 PRO A O 1
ATOM 1767 N N . GLY A 1 222 ? -11.57 23.5 12.117 1 89.38 222 GLY A N 1
ATOM 1768 C CA . GLY A 1 222 ? -11.914 23.188 10.742 1 89.38 222 GLY A CA 1
ATOM 1769 C C . GLY A 1 222 ? -10.719 22.781 9.898 1 89.38 222 GLY A C 1
ATOM 1770 O O . GLY A 1 222 ? -9.617 22.625 10.422 1 89.38 222 GLY A O 1
ATOM 1771 N N . PRO A 1 223 ? -10.914 22.562 8.664 1 94.75 223 PRO A N 1
ATOM 1772 C CA . PRO A 1 223 ? -9.852 22.094 7.77 1 94.75 223 PRO A CA 1
ATOM 1773 C C . PRO A 1 223 ? -8.641 23.031 7.762 1 94.75 223 PRO A C 1
ATOM 1775 O O . PRO A 1 223 ? -7.512 22.562 7.555 1 94.75 223 PRO A O 1
ATOM 1778 N N . LYS A 1 224 ? -8.906 24.266 8.078 1 97.25 224 LYS A N 1
ATOM 1779 C CA . LYS A 1 224 ? -7.828 25.25 7.992 1 97.25 224 LYS A CA 1
ATOM 1780 C C . LYS A 1 224 ? -6.82 25.062 9.117 1 97.25 224 LYS A C 1
ATOM 1782 O O . LYS A 1 224 ? -5.688 25.547 9.039 1 97.25 224 LYS A O 1
ATOM 1787 N N . ASN A 1 225 ? -7.207 24.391 10.172 1 94.25 225 ASN A N 1
ATOM 1788 C CA . ASN A 1 225 ? -6.25 24.031 11.211 1 94.25 225 ASN A CA 1
ATOM 1789 C C . ASN A 1 225 ? -5.141 23.141 10.664 1 94.25 225 ASN A C 1
ATOM 1791 O O . ASN A 1 225 ? -3.959 23.375 10.922 1 94.25 225 ASN A O 1
ATOM 1795 N N . ASP A 1 226 ? -5.574 22.188 9.852 1 96.69 226 ASP A N 1
ATOM 1796 C CA . ASP A 1 226 ? -4.609 21.281 9.242 1 96.69 226 ASP A CA 1
ATOM 1797 C C . ASP A 1 226 ? -3.705 22.016 8.258 1 96.69 226 ASP A C 1
ATOM 1799 O O . ASP A 1 226 ? -2.529 21.672 8.109 1 96.69 226 ASP A O 1
ATOM 1803 N N . VAL A 1 227 ? -4.266 23.016 7.66 1 98.81 227 VAL A N 1
ATOM 1804 C CA . VAL A 1 227 ? -3.49 23.781 6.691 1 98.81 227 VAL A CA 1
ATOM 1805 C C . VAL A 1 227 ? -2.359 24.531 7.406 1 98.81 227 VAL A C 1
ATOM 1807 O O . VAL A 1 227 ? -1.219 24.531 6.938 1 98.81 227 VAL A O 1
ATOM 1810 N N . TYR A 1 228 ? -2.697 25.109 8.531 1 98.62 228 TYR A N 1
ATOM 1811 C CA . TYR A 1 228 ? -1.672 25.781 9.312 1 98.62 228 TYR A CA 1
ATOM 1812 C C . TYR A 1 228 ? -0.574 24.812 9.734 1 98.62 228 TYR A C 1
ATOM 1814 O O . TYR A 1 228 ? 0.613 25.094 9.539 1 98.62 228 TYR A O 1
ATOM 1822 N N . SER A 1 229 ? -0.98 23.703 10.305 1 98.12 229 SER A N 1
ATOM 1823 C CA . SER A 1 229 ? -0.013 22.703 10.75 1 98.12 229 SER A CA 1
ATOM 1824 C C . SER A 1 229 ? 0.885 22.266 9.594 1 98.12 229 SER A C 1
ATOM 1826 O O . SER A 1 229 ? 2.09 22.078 9.781 1 98.12 229 SER A O 1
ATOM 1828 N N . PHE A 1 230 ? 0.262 22.172 8.422 1 98.88 230 PHE A N 1
ATOM 1829 C CA . PHE A 1 230 ? 1.026 21.797 7.246 1 98.88 230 PHE A CA 1
ATOM 1830 C C . PHE A 1 230 ? 2.074 22.844 6.91 1 98.88 230 PHE A C 1
ATOM 1832 O O . PHE A 1 230 ? 3.191 22.516 6.508 1 98.88 230 PHE A O 1
ATOM 1839 N N . GLY A 1 231 ? 1.721 24.047 7.055 1 98.94 231 GLY A N 1
ATOM 1840 C CA . GLY A 1 231 ? 2.693 25.109 6.84 1 98.94 231 GLY A CA 1
ATOM 1841 C C . GLY A 1 231 ? 3.936 24.969 7.699 1 98.94 231 GLY A C 1
ATOM 1842 O O . GLY A 1 231 ? 5.055 25.125 7.211 1 98.94 231 GLY A O 1
ATOM 1843 N N . ILE A 1 232 ? 3.727 24.641 8.922 1 98.81 232 ILE A N 1
ATOM 1844 C CA . ILE A 1 232 ? 4.852 24.453 9.828 1 98.81 232 ILE A CA 1
ATOM 1845 C C . ILE A 1 232 ? 5.656 23.234 9.406 1 98.81 232 ILE A C 1
ATOM 1847 O O . ILE A 1 232 ? 6.887 23.25 9.406 1 98.81 232 ILE A O 1
ATOM 1851 N N . VAL A 1 233 ? 4.996 22.172 9 1 98.88 233 VAL A N 1
ATOM 1852 C CA . VAL A 1 233 ? 5.652 20.969 8.523 1 98.88 233 VAL A CA 1
ATOM 1853 C C . VAL A 1 233 ? 6.477 21.281 7.273 1 98.88 233 VAL A C 1
ATOM 1855 O O . VAL A 1 233 ? 7.59 20.781 7.117 1 98.88 233 VAL A O 1
ATOM 1858 N N . MET A 1 234 ? 5.906 22.109 6.398 1 98.88 234 MET A N 1
ATOM 1859 C CA . MET A 1 234 ? 6.648 22.531 5.215 1 98.88 234 MET A CA 1
ATOM 1860 C C . MET A 1 234 ? 7.957 23.203 5.605 1 98.88 234 MET A C 1
ATOM 1862 O O . MET A 1 234 ? 9.023 22.875 5.078 1 98.88 234 MET A O 1
ATOM 1866 N N . TRP A 1 235 ? 7.867 24.109 6.539 1 98.81 235 TRP A N 1
ATOM 1867 C CA . TRP A 1 235 ? 9.047 24.844 6.98 1 98.81 235 TRP A CA 1
ATOM 1868 C C . TRP A 1 235 ? 10.102 23.906 7.547 1 98.81 235 TRP A C 1
ATOM 1870 O O . TRP A 1 235 ? 11.273 23.984 7.191 1 98.81 235 TRP A O 1
ATOM 1880 N N . GLU A 1 236 ? 9.664 23 8.383 1 98.62 236 GLU A N 1
ATOM 1881 C CA . GLU A 1 236 ? 10.578 22.031 8.984 1 98.62 236 GLU A CA 1
ATOM 1882 C C . GLU A 1 236 ? 11.234 21.156 7.918 1 98.62 236 GLU A C 1
ATOM 1884 O O . GLU A 1 236 ? 12.422 20.844 8.008 1 98.62 236 GLU A O 1
ATOM 1889 N N . THR A 1 237 ? 10.469 20.766 6.938 1 98.75 237 THR A N 1
ATOM 1890 C CA . THR A 1 237 ? 10.969 19.906 5.875 1 98.75 237 THR A CA 1
ATOM 1891 C C . THR A 1 237 ? 12 20.625 5.02 1 98.75 237 THR A C 1
ATOM 1893 O O . THR A 1 237 ? 13.047 20.062 4.691 1 98.75 237 THR A O 1
ATOM 1896 N N . LEU A 1 238 ? 11.75 21.875 4.715 1 98.38 238 LEU A N 1
ATOM 1897 C CA . LEU A 1 238 ? 12.625 22.656 3.834 1 98.38 238 LEU A CA 1
ATOM 1898 C C . LEU A 1 238 ? 13.906 23.062 4.555 1 98.38 238 LEU A C 1
ATOM 1900 O O . LEU A 1 238 ? 14.969 23.141 3.934 1 98.38 238 LEU A O 1
ATOM 1904 N N . THR A 1 239 ? 13.812 23.234 5.871 1 98 239 THR A N 1
ATOM 1905 C CA . THR A 1 239 ? 14.961 23.734 6.621 1 98 239 THR A CA 1
ATOM 1906 C C . THR A 1 239 ? 15.672 22.594 7.336 1 98 239 THR A C 1
ATOM 1908 O O . THR A 1 239 ? 16.859 22.703 7.668 1 98 239 THR A O 1
ATOM 1911 N N . GLN A 1 240 ? 14.922 21.547 7.633 1 98.06 240 GLN A N 1
ATOM 1912 C CA . GLN A 1 240 ? 15.344 20.438 8.492 1 98.06 240 GLN A CA 1
ATOM 1913 C C . GLN A 1 240 ? 15.773 20.938 9.867 1 98.06 240 GLN A C 1
ATOM 1915 O O . GLN A 1 240 ? 16.766 20.484 10.422 1 98.06 240 GLN A O 1
ATOM 1920 N N . LYS A 1 241 ? 15.023 21.984 10.367 1 97.31 241 LYS A N 1
ATOM 1921 C CA . LYS A 1 241 ? 15.164 22.547 11.703 1 97.31 241 LYS A CA 1
ATOM 1922 C C . LYS A 1 241 ? 13.844 22.484 12.469 1 97.31 241 LYS A C 1
ATOM 1924 O O . LYS A 1 241 ? 12.781 22.359 11.867 1 97.31 241 LYS A O 1
ATOM 1929 N N . LYS A 1 242 ? 13.961 22.531 13.836 1 96.56 242 LYS A N 1
ATOM 1930 C CA . LYS A 1 242 ? 12.758 22.594 14.656 1 96.56 242 LYS A CA 1
ATOM 1931 C C . LYS A 1 242 ? 12.227 24.031 14.75 1 96.56 242 LYS A C 1
ATOM 1933 O O . LYS A 1 242 ? 13 24.984 14.844 1 96.56 242 LYS A O 1
ATOM 1938 N N . PRO A 1 243 ? 10.93 24.141 14.727 1 97.62 243 PRO A N 1
ATOM 1939 C CA . PRO A 1 243 ? 10.375 25.5 14.836 1 97.62 243 PRO A CA 1
ATOM 1940 C C . PRO A 1 243 ? 10.531 26.078 16.234 1 97.62 243 PRO A C 1
ATOM 1942 O O . PRO A 1 243 ? 10.539 25.344 17.234 1 97.62 243 PRO A O 1
ATOM 1945 N N . TYR A 1 244 ? 10.75 27.359 16.297 1 97.25 244 TYR A N 1
ATOM 1946 C CA . TYR A 1 244 ? 10.852 28.156 17.5 1 97.25 244 TYR A CA 1
ATOM 1947 C C . TYR A 1 244 ? 11.922 27.609 18.438 1 97.25 244 TYR A C 1
ATOM 1949 O O . TYR A 1 244 ? 11.672 27.391 19.625 1 97.25 244 TYR A O 1
ATOM 1957 N N . PRO A 1 245 ? 13.047 27.469 17.891 1 93.69 245 PRO A N 1
ATOM 1958 C CA . PRO A 1 245 ? 14.102 26.875 18.734 1 93.69 245 PRO A CA 1
ATOM 1959 C C . PRO A 1 245 ? 14.344 27.672 20.016 1 93.69 245 PRO A C 1
ATOM 1961 O O . PRO A 1 245 ? 14.398 28.906 19.969 1 93.69 245 PRO A O 1
ATOM 1964 N N . GLY A 1 246 ? 14.445 26.922 21.125 1 92.25 246 GLY A N 1
ATOM 1965 C CA . GLY A 1 246 ? 14.812 27.531 22.406 1 92.25 246 GLY A CA 1
ATOM 1966 C C . GLY A 1 246 ? 13.633 28.156 23.125 1 92.25 246 GLY A C 1
ATOM 1967 O O . GLY A 1 246 ? 13.781 28.656 24.25 1 92.25 246 GLY A O 1
ATOM 1968 N N . CYS A 1 247 ? 12.5 28.156 22.562 1 94.31 247 CYS A N 1
ATOM 1969 C CA . CYS A 1 247 ? 11.32 28.766 23.188 1 94.31 247 CYS A CA 1
ATOM 1970 C C . CYS A 1 247 ? 10.633 27.766 24.109 1 94.31 247 CYS A C 1
ATOM 1972 O O . CYS A 1 247 ? 10.539 26.578 23.812 1 94.31 247 CYS A O 1
ATOM 1974 N N . ASN A 1 248 ? 10.25 28.266 25.266 1 93.69 248 ASN A N 1
ATOM 1975 C CA . ASN A 1 248 ? 9.359 27.469 26.078 1 93.69 248 ASN A CA 1
ATOM 1976 C C . ASN A 1 248 ? 7.914 27.547 25.594 1 93.69 248 ASN A C 1
ATOM 1978 O O . ASN A 1 248 ? 7.621 28.281 24.641 1 93.69 248 ASN A O 1
ATOM 1982 N N . MET A 1 249 ? 7.043 26.906 26.234 1 92 249 MET A N 1
ATOM 1983 C CA . MET A 1 249 ? 5.664 26.75 25.781 1 92 249 MET A CA 1
ATOM 1984 C C . MET A 1 249 ? 4.969 28.109 25.703 1 92 249 MET A C 1
ATOM 1986 O O . MET A 1 249 ? 4.332 28.422 24.688 1 92 249 MET A O 1
ATOM 1990 N N . MET A 1 250 ? 5.059 28.859 26.766 1 93.81 250 MET A N 1
ATOM 1991 C CA . MET A 1 250 ? 4.402 30.172 26.812 1 93.81 250 MET A CA 1
ATOM 1992 C C . MET A 1 250 ? 4.93 31.094 25.719 1 93.81 250 MET A C 1
ATOM 1994 O O . MET A 1 250 ? 4.156 31.812 25.078 1 93.81 250 MET A O 1
ATOM 1998 N N . ALA A 1 251 ? 6.188 31.062 25.516 1 96.75 251 ALA A N 1
ATOM 1999 C CA . ALA A 1 251 ? 6.805 31.891 24.5 1 96.75 251 ALA A CA 1
ATOM 2000 C C . ALA A 1 251 ? 6.293 31.516 23.109 1 96.75 251 ALA A C 1
ATOM 2002 O O . ALA A 1 251 ? 6.062 32.375 22.266 1 96.75 251 ALA A O 1
ATOM 2003 N N . ILE A 1 252 ? 6.117 30.234 22.797 1 97.12 252 ILE A N 1
ATOM 2004 C CA . ILE A 1 252 ? 5.594 29.766 21.516 1 97.12 252 ILE A CA 1
ATOM 2005 C C . ILE A 1 252 ? 4.184 30.312 21.312 1 97.12 252 ILE A C 1
ATOM 2007 O O . ILE A 1 252 ? 3.871 30.859 20.25 1 97.12 252 ILE A O 1
ATOM 2011 N N . ILE A 1 253 ? 3.32 30.203 22.344 1 95.06 253 ILE A N 1
ATOM 2012 C CA . ILE A 1 253 ? 1.94 30.672 22.266 1 95.06 253 ILE A CA 1
ATOM 2013 C C . ILE A 1 253 ? 1.92 32.156 21.938 1 95.06 253 ILE A C 1
ATOM 2015 O O . ILE A 1 253 ? 1.219 32.594 21.016 1 95.06 253 ILE A O 1
ATOM 2019 N N . ILE A 1 254 ? 2.721 32.938 22.672 1 96.94 254 ILE A N 1
ATOM 2020 C CA . ILE A 1 254 ? 2.764 34.375 22.516 1 96.94 254 ILE A CA 1
ATOM 2021 C C . ILE A 1 254 ? 3.211 34.75 21.094 1 96.94 254 ILE A C 1
ATOM 2023 O O . ILE A 1 254 ? 2.605 35.594 20.438 1 96.94 254 ILE A O 1
ATOM 2027 N N . LYS A 1 255 ? 4.254 34.062 20.641 1 97.81 255 LYS A N 1
ATOM 2028 C CA . LYS A 1 255 ? 4.77 34.344 19.312 1 97.81 255 LYS A CA 1
ATOM 2029 C C . LYS A 1 255 ? 3.725 34.031 18.234 1 97.81 255 LYS A C 1
ATOM 2031 O O . LYS A 1 255 ? 3.496 34.812 17.328 1 97.81 255 LYS A O 1
ATOM 2036 N N . VAL A 1 256 ? 3.098 32.875 18.328 1 97.69 256 VAL A N 1
ATOM 2037 C CA . VAL A 1 256 ? 2.107 32.438 17.344 1 97.69 256 VAL A CA 1
ATOM 2038 C C . VAL A 1 256 ? 0.934 33.406 17.328 1 97.69 256 VAL A C 1
ATOM 2040 O O . VAL A 1 256 ? 0.484 33.844 16.266 1 97.69 256 VAL A O 1
ATOM 2043 N N . VAL A 1 257 ? 0.397 33.781 18.469 1 96.44 257 VAL A N 1
ATOM 2044 C CA . VAL A 1 257 ? -0.75 34.688 18.594 1 96.44 257 VAL A CA 1
ATOM 2045 C C . VAL A 1 257 ? -0.381 36.062 18.062 1 96.44 257 VAL A C 1
ATOM 2047 O O . VAL A 1 257 ? -1.212 36.75 17.453 1 96.44 257 VAL A O 1
ATOM 2050 N N . ALA A 1 258 ? 0.883 36.469 18.25 1 97.56 258 ALA A N 1
ATOM 2051 C CA . ALA A 1 258 ? 1.355 37.781 17.797 1 97.56 258 ALA A CA 1
ATOM 2052 C C . ALA A 1 258 ? 1.592 37.781 16.297 1 97.56 258 ALA A C 1
ATOM 2054 O O . ALA A 1 258 ? 1.917 38.812 15.711 1 97.56 258 ALA A O 1
ATOM 2055 N N . GLY A 1 259 ? 1.581 36.625 15.68 1 97.06 259 GLY A N 1
ATOM 2056 C CA . GLY A 1 259 ? 1.736 36.562 14.242 1 97.06 259 GLY A CA 1
ATOM 2057 C C . GLY A 1 259 ? 3.152 36.219 13.812 1 97.06 259 GLY A C 1
ATOM 2058 O O . GLY A 1 259 ? 3.473 36.281 12.617 1 97.06 259 GLY A O 1
ATOM 2059 N N . LYS A 1 260 ? 3.936 35.938 14.789 1 97.88 260 LYS A N 1
ATOM 2060 C CA . LYS A 1 260 ? 5.312 35.594 14.477 1 97.88 260 LYS A CA 1
ATOM 2061 C C . LYS A 1 260 ? 5.406 34.125 14.039 1 97.88 260 LYS A C 1
ATOM 2063 O O . LYS A 1 260 ? 4.742 33.25 14.617 1 97.88 260 LYS A O 1
ATOM 2068 N N . ARG A 1 261 ? 6.191 33.875 12.977 1 98.44 261 ARG A N 1
ATOM 2069 C CA . ARG A 1 261 ? 6.434 32.562 12.445 1 98.44 261 ARG A CA 1
ATOM 2070 C C . ARG A 1 261 ? 7.926 32.281 12.281 1 98.44 261 ARG A C 1
ATOM 2072 O O . ARG A 1 261 ? 8.727 33.219 12.289 1 98.44 261 ARG A O 1
ATOM 2079 N N . PRO A 1 262 ? 8.281 30.922 12.18 1 97.81 262 PRO A N 1
ATOM 2080 C CA . PRO A 1 262 ? 9.688 30.656 11.875 1 97.81 262 PRO A CA 1
ATOM 2081 C C . PRO A 1 262 ? 10.141 31.281 10.555 1 97.81 262 PRO A C 1
ATOM 2083 O O . PRO A 1 262 ? 9.375 31.312 9.586 1 97.81 262 PRO A O 1
ATOM 2086 N N . SER A 1 263 ? 11.359 31.766 10.469 1 96.94 263 SER A N 1
ATOM 2087 C CA . SER A 1 263 ? 11.828 32.562 9.336 1 96.94 263 SER A CA 1
ATOM 2088 C C . SER A 1 263 ? 12.125 31.672 8.133 1 96.94 263 SER A C 1
ATOM 2090 O O . SER A 1 263 ? 12.945 30.75 8.211 1 96.94 263 SER A O 1
ATOM 2092 N N . PRO A 1 264 ? 11.531 31.984 7.027 1 95.88 264 PRO A N 1
ATOM 2093 C CA . PRO A 1 264 ? 11.875 31.25 5.805 1 95.88 264 PRO A CA 1
ATOM 2094 C C . PRO A 1 264 ? 13.273 31.578 5.297 1 95.88 264 PRO A C 1
ATOM 2096 O O . PRO A 1 264 ? 13.805 30.859 4.438 1 95.88 264 PRO A O 1
ATOM 2099 N N . GLU A 1 265 ? 13.922 32.562 5.852 1 94.12 265 GLU A N 1
ATOM 2100 C CA . GLU A 1 265 ? 15.227 33 5.379 1 94.12 265 GLU A CA 1
ATOM 2101 C C . GLU A 1 265 ? 16.312 31.984 5.707 1 94.12 265 GLU A C 1
ATOM 2103 O O . GLU A 1 265 ? 17.391 32 5.117 1 94.12 265 GLU A O 1
ATOM 2108 N N . ILE A 1 266 ? 16 31.094 6.578 1 95.56 266 ILE A N 1
ATOM 2109 C CA . ILE A 1 266 ? 17.016 30.141 7.008 1 95.56 266 ILE A CA 1
ATOM 2110 C C . ILE A 1 266 ? 17.047 28.953 6.051 1 95.56 266 ILE A C 1
ATOM 2112 O O . ILE A 1 266 ? 17.891 28.062 6.18 1 95.56 266 ILE A O 1
ATOM 2116 N N . ILE A 1 267 ? 16.156 28.891 5.137 1 95.25 267 ILE A N 1
ATOM 2117 C CA . ILE A 1 267 ? 16.188 27.859 4.109 1 95.25 267 ILE A CA 1
ATOM 2118 C C . ILE A 1 267 ? 17.484 27.953 3.312 1 95.25 267 ILE A C 1
ATOM 2120 O O . ILE A 1 267 ? 17.891 29.047 2.883 1 95.25 267 ILE A O 1
ATOM 2124 N N . PRO A 1 268 ? 18.125 26.875 3.121 1 94.25 268 PRO A N 1
ATOM 2125 C CA . PRO A 1 268 ? 19.469 26.875 2.539 1 94.25 268 PRO A CA 1
ATOM 2126 C C . PRO A 1 268 ? 19.516 27.547 1.168 1 94.25 268 PRO A C 1
ATOM 2128 O O . PRO A 1 268 ? 18.562 27.453 0.395 1 94.25 268 PRO A O 1
ATOM 2131 N N . GLU A 1 269 ? 20.641 28.047 0.829 1 91.44 269 GLU A N 1
ATOM 2132 C CA . GLU A 1 269 ? 20.812 28.812 -0.404 1 91.44 269 GLU A CA 1
ATOM 2133 C C . GLU A 1 269 ? 20.938 27.891 -1.611 1 91.44 269 GLU A C 1
ATOM 2135 O O . GLU A 1 269 ? 20.672 28.297 -2.744 1 91.44 269 GLU A O 1
ATOM 2140 N N . ASP A 1 270 ? 21.375 26.703 -1.379 1 92.56 270 ASP A N 1
ATOM 2141 C CA . ASP A 1 270 ? 21.547 25.766 -2.486 1 92.56 270 ASP A CA 1
ATOM 2142 C C . ASP A 1 270 ? 20.203 25.172 -2.922 1 92.56 270 ASP A C 1
ATOM 2144 O O . ASP A 1 270 ? 20.156 24.188 -3.66 1 92.56 270 ASP A O 1
ATOM 2148 N N . ARG A 1 271 ? 19.203 25.859 -2.576 1 94.5 271 ARG A N 1
ATOM 2149 C CA . ARG A 1 271 ? 17.859 25.422 -2.934 1 94.5 271 ARG A CA 1
ATOM 2150 C C . ARG A 1 271 ? 17.578 25.656 -4.414 1 94.5 271 ARG A C 1
ATOM 2152 O O . ARG A 1 271 ? 18.156 26.562 -5.023 1 94.5 271 ARG A O 1
ATOM 2159 N N . PRO A 1 272 ? 16.75 24.781 -5.016 1 95.69 272 PRO A N 1
ATOM 2160 C CA . PRO A 1 272 ? 16.344 25.031 -6.398 1 95.69 272 PRO A CA 1
ATOM 2161 C C . PRO A 1 272 ? 15.453 26.281 -6.531 1 95.69 272 PRO A C 1
ATOM 2163 O O . PRO A 1 272 ? 14.883 26.75 -5.543 1 95.69 272 PRO A O 1
ATOM 2166 N N . MET A 1 273 ? 15.289 26.766 -7.684 1 93.81 273 MET A N 1
ATOM 2167 C CA . MET A 1 273 ? 14.531 27.984 -7.949 1 93.81 273 MET A CA 1
ATOM 2168 C C . MET A 1 273 ? 13.062 27.812 -7.559 1 93.81 273 MET A C 1
ATOM 2170 O O . MET A 1 273 ? 12.43 28.75 -7.078 1 93.81 273 MET A O 1
ATOM 2174 N N . GLU A 1 274 ? 12.586 26.594 -7.684 1 95.44 274 GLU A N 1
ATOM 2175 C CA . GLU A 1 274 ? 11.188 26.297 -7.402 1 95.44 274 GLU A CA 1
ATOM 2176 C C . GLU A 1 274 ? 10.875 26.438 -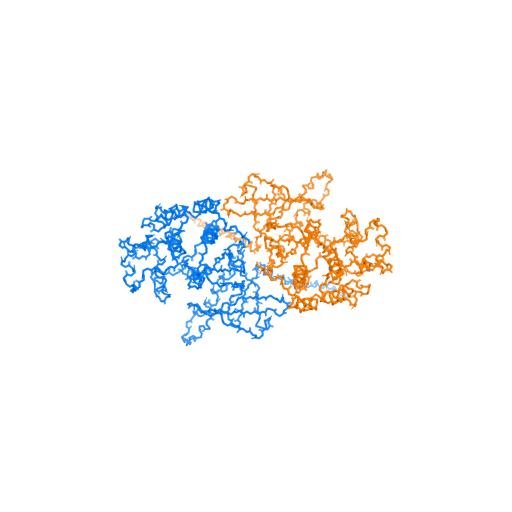5.918 1 95.44 274 GLU A C 1
ATOM 2178 O O . GLU A 1 274 ? 9.711 26.547 -5.527 1 95.44 274 GLU A O 1
ATOM 2183 N N . CYS A 1 275 ? 11.898 26.516 -5.137 1 96.5 275 CYS A N 1
ATOM 2184 C CA . CYS A 1 275 ? 11.711 26.641 -3.693 1 96.5 275 CYS A CA 1
ATOM 2185 C C . CYS A 1 275 ? 11.078 27.969 -3.33 1 96.5 275 CYS A C 1
ATOM 2187 O O . CYS A 1 275 ? 10.391 28.094 -2.311 1 96.5 275 CYS A O 1
ATOM 2189 N N . GLU A 1 276 ? 11.258 28.984 -4.184 1 97 276 GLU A N 1
ATOM 2190 C CA . GLU A 1 276 ? 10.648 30.281 -3.92 1 97 276 GLU A CA 1
ATOM 2191 C C . GLU A 1 276 ? 9.125 30.188 -3.895 1 97 276 GLU A C 1
ATOM 2193 O O . GLU A 1 276 ? 8.477 30.75 -3.014 1 97 276 GLU A O 1
ATOM 2198 N N . GLN A 1 277 ? 8.617 29.469 -4.836 1 97.81 277 GLN A N 1
ATOM 2199 C CA . GLN A 1 277 ? 7.172 29.266 -4.887 1 97.81 277 GLN A CA 1
ATOM 2200 C C . GLN A 1 277 ? 6.691 28.391 -3.732 1 97.81 277 GLN A C 1
ATOM 2202 O O . GLN A 1 277 ? 5.59 28.594 -3.219 1 97.81 277 GLN A O 1
ATOM 2207 N N . MET A 1 278 ? 7.523 27.453 -3.328 1 98.31 278 MET A N 1
ATOM 2208 C CA . MET A 1 278 ? 7.199 26.625 -2.174 1 98.31 278 MET A CA 1
ATOM 2209 C C . MET A 1 278 ? 7.137 27.469 -0.9 1 98.31 278 MET A C 1
ATOM 2211 O O . MET A 1 278 ? 6.246 27.281 -0.071 1 98.31 278 MET A O 1
ATOM 2215 N N . ILE A 1 279 ? 8.062 28.406 -0.777 1 98.25 279 ILE A N 1
ATOM 2216 C CA . ILE A 1 279 ? 8.109 29.312 0.371 1 98.25 279 ILE A CA 1
ATOM 2217 C C . ILE A 1 279 ? 6.871 30.203 0.387 1 98.25 279 ILE A C 1
ATOM 2219 O O . ILE A 1 279 ? 6.27 30.422 1.441 1 98.25 279 ILE A O 1
ATOM 2223 N N . ASN A 1 280 ? 6.492 30.641 -0.787 1 98.44 280 ASN A N 1
ATOM 2224 C CA . ASN A 1 280 ? 5.27 31.422 -0.892 1 98.44 280 ASN A CA 1
ATOM 2225 C C . ASN A 1 280 ? 4.051 30.641 -0.427 1 98.44 280 ASN A C 1
ATOM 2227 O O . ASN A 1 280 ? 3.211 31.156 0.309 1 98.44 280 ASN A O 1
ATOM 2231 N N . LEU A 1 281 ? 3.988 29.422 -0.869 1 98.81 281 LEU A N 1
ATOM 2232 C CA . LEU A 1 281 ? 2.891 28.547 -0.465 1 98.81 281 LEU A CA 1
ATOM 2233 C C . LEU A 1 281 ? 2.898 28.328 1.044 1 98.81 281 LEU A C 1
ATOM 2235 O O . LEU A 1 281 ? 1.851 28.391 1.691 1 98.81 281 LEU A O 1
ATOM 2239 N N . LEU A 1 282 ? 4.047 28.062 1.603 1 98.69 282 LEU A N 1
ATOM 2240 C CA . LEU A 1 282 ? 4.242 27.891 3.039 1 98.69 282 LEU A CA 1
ATOM 2241 C C . LEU A 1 282 ? 3.695 29.094 3.807 1 98.69 282 LEU A C 1
ATOM 2243 O O . LEU A 1 282 ? 2.973 28.922 4.793 1 98.69 282 LEU A O 1
ATOM 2247 N N . GLN A 1 283 ? 3.975 30.234 3.365 1 98.56 283 GLN A N 1
ATOM 2248 C CA . GLN A 1 283 ? 3.562 31.469 4.047 1 98.56 283 GLN A CA 1
ATOM 2249 C C . GLN A 1 283 ? 2.051 31.656 3.963 1 98.56 283 GLN A C 1
ATOM 2251 O O . GLN A 1 283 ? 1.434 32.156 4.898 1 98.56 283 GLN A O 1
ATOM 2256 N N . ARG A 1 284 ? 1.465 31.25 2.887 1 98.88 284 ARG A N 1
ATOM 2257 C CA . ARG A 1 284 ? 0.011 31.297 2.773 1 98.88 284 ARG A CA 1
ATOM 2258 C C . ARG A 1 284 ? -0.646 30.25 3.674 1 98.88 284 ARG A C 1
ATOM 2260 O O . ARG A 1 284 ? -1.706 30.5 4.25 1 98.88 284 ARG A O 1
ATOM 2267 N N . CYS A 1 285 ? -0.031 29.125 3.863 1 98.88 285 CYS A N 1
ATOM 2268 C CA . CYS A 1 285 ? -0.596 28.062 4.672 1 98.88 285 CYS A CA 1
ATOM 2269 C C . CYS A 1 285 ? -0.657 28.453 6.141 1 98.88 285 CYS A C 1
ATOM 2271 O O . CYS A 1 285 ? -1.616 28.125 6.84 1 98.88 285 CYS A O 1
ATOM 2273 N N . TRP A 1 286 ? 0.387 29.156 6.617 1 98.75 286 TRP A N 1
ATOM 2274 C CA . TRP A 1 286 ? 0.39 29.469 8.047 1 98.75 286 TRP A CA 1
ATOM 2275 C C . TRP A 1 286 ? -0.05 30.906 8.289 1 98.75 286 TRP A C 1
ATOM 2277 O O . TRP A 1 286 ? 0.258 31.484 9.336 1 98.75 286 TRP A O 1
ATOM 2287 N N . ASP A 1 287 ? -0.748 31.469 7.301 1 98.56 287 ASP A N 1
ATOM 2288 C CA . ASP A 1 287 ? -1.289 32.812 7.469 1 98.56 287 ASP A CA 1
ATOM 2289 C C . ASP A 1 287 ? -2.057 32.938 8.781 1 98.56 287 ASP A C 1
ATOM 2291 O O . ASP A 1 287 ? -2.742 32 9.195 1 98.56 287 ASP A O 1
ATOM 2295 N N . HIS A 1 288 ? -1.986 34.125 9.367 1 97.44 288 HIS A N 1
ATOM 2296 C CA . HIS A 1 288 ? -2.672 34.406 10.625 1 97.44 288 HIS A CA 1
ATOM 2297 C C . HIS A 1 288 ? -4.188 34.344 10.453 1 97.44 288 HIS A C 1
ATOM 2299 O O . HIS A 1 288 ? -4.891 33.844 11.352 1 97.44 288 HIS A O 1
ATOM 2305 N N . ASN A 1 289 ? -4.684 34.812 9.375 1 96.06 289 ASN A N 1
ATOM 2306 C CA . ASN A 1 289 ? -6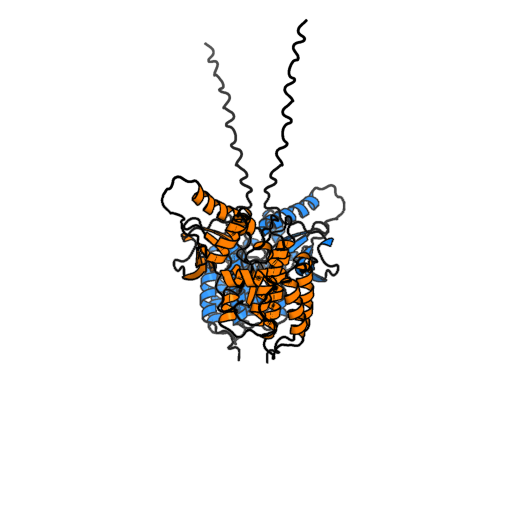.102 34.75 9.031 1 96.06 289 ASN A CA 1
ATOM 2307 C C . ASN A 1 289 ? -6.461 33.438 8.336 1 96.06 289 ASN A C 1
ATOM 2309 O O . ASN A 1 289 ? -6.07 33.219 7.191 1 96.06 289 ASN A O 1
ATOM 2313 N N . LEU A 1 290 ? -7.168 32.625 8.961 1 95 290 LEU A N 1
ATOM 2314 C CA . LEU A 1 290 ? -7.48 31.297 8.445 1 95 290 LEU A CA 1
ATOM 2315 C C . LEU A 1 290 ? -8.234 31.391 7.121 1 95 290 LEU A C 1
ATOM 2317 O O . LEU A 1 290 ? -8.164 30.469 6.297 1 95 290 LEU A O 1
ATOM 2321 N N . LYS A 1 291 ? -8.961 32.5 6.84 1 96.38 291 LYS A N 1
ATOM 2322 C CA . LYS A 1 291 ? -9.719 32.656 5.598 1 96.38 291 LYS A CA 1
ATOM 2323 C C . LYS A 1 291 ? -8.781 32.812 4.398 1 96.38 291 LYS A C 1
ATOM 2325 O O . LYS A 1 291 ? -9.195 32.625 3.254 1 96.38 291 LYS A O 1
ATOM 2330 N N . ARG A 1 292 ? -7.562 33.188 4.695 1 98.25 292 ARG A N 1
ATOM 2331 C CA . ARG A 1 292 ? -6.594 33.375 3.623 1 98.25 292 ARG A CA 1
ATOM 2332 C C . ARG A 1 292 ? -5.793 32.125 3.35 1 98.25 292 ARG A C 1
ATOM 2334 O O . ARG A 1 292 ? -5.02 32.062 2.393 1 98.25 292 ARG A O 1
ATOM 2341 N N . ARG A 1 293 ? -5.969 31.141 4.109 1 98.75 293 ARG A N 1
ATOM 2342 C CA . ARG A 1 293 ? -5.262 29.875 3.912 1 98.75 293 ARG A CA 1
ATOM 2343 C C . ARG A 1 293 ? -5.891 29.078 2.779 1 98.75 293 ARG A C 1
ATOM 2345 O O . ARG A 1 293 ? -7.113 29 2.666 1 98.75 293 ARG A O 1
ATOM 2352 N N . PRO A 1 294 ? -5.07 28.516 1.913 1 98.81 294 PRO A N 1
ATOM 2353 C CA . PRO A 1 294 ? -5.605 27.719 0.807 1 98.81 294 PRO A CA 1
ATOM 2354 C C . PRO A 1 294 ? -6.211 26.391 1.273 1 98.81 294 PRO A C 1
ATOM 2356 O O . PRO A 1 294 ? -6.078 26.031 2.443 1 98.81 294 PRO A O 1
ATOM 2359 N N . SER A 1 295 ? -6.98 25.734 0.384 1 98.44 295 SER A N 1
ATOM 2360 C CA . SER A 1 295 ? -7.445 24.375 0.628 1 98.44 295 SER A CA 1
ATOM 2361 C C . SER A 1 295 ? -6.379 23.359 0.261 1 98.44 295 SER A C 1
ATOM 2363 O O . SER A 1 295 ? -5.461 23.656 -0.507 1 98.44 295 SER A O 1
ATOM 2365 N N . PHE A 1 296 ? -6.52 22.203 0.744 1 98.62 296 PHE A N 1
ATOM 2366 C CA . PHE A 1 296 ? -5.551 21.172 0.384 1 98.62 296 PHE A CA 1
ATOM 2367 C C . PHE A 1 296 ? -5.688 20.797 -1.085 1 98.62 296 PHE A C 1
ATOM 2369 O O . PHE A 1 296 ? -4.719 20.359 -1.713 1 98.62 296 PHE A O 1
ATOM 2376 N N . SER A 1 297 ? -6.863 20.953 -1.651 1 97.5 297 SER A N 1
ATOM 2377 C CA . SER A 1 297 ? -7.004 20.734 -3.086 1 97.5 297 SER A CA 1
ATOM 2378 C C . SER A 1 297 ? -6.098 21.672 -3.879 1 97.5 297 SER A C 1
ATOM 2380 O O . SER A 1 297 ? -5.398 21.234 -4.797 1 97.5 297 SER A O 1
ATOM 2382 N N . ASP A 1 298 ? -6.086 22.922 -3.453 1 98.12 298 ASP A N 1
ATOM 2383 C CA . ASP A 1 298 ? -5.223 23.906 -4.094 1 98.12 298 ASP A CA 1
ATOM 2384 C C . ASP A 1 298 ? -3.748 23.609 -3.816 1 98.12 298 ASP A C 1
ATOM 2386 O O . ASP A 1 298 ? -2.91 23.719 -4.715 1 98.12 298 ASP A O 1
ATOM 2390 N N . ILE A 1 299 ? -3.461 23.281 -2.65 1 98.81 299 ILE A N 1
ATOM 2391 C CA . ILE A 1 299 ? -2.096 22.969 -2.229 1 98.81 299 ILE A CA 1
ATOM 2392 C C . ILE A 1 299 ? -1.541 21.828 -3.061 1 98.81 299 ILE A C 1
ATOM 2394 O O . ILE A 1 299 ? -0.424 21.906 -3.576 1 98.81 299 ILE A O 1
ATOM 2398 N N . CYS A 1 300 ? -2.322 20.75 -3.24 1 98.25 300 CYS A N 1
ATOM 2399 C CA . CYS A 1 300 ? -1.907 19.578 -4.012 1 98.25 300 CYS A CA 1
ATOM 2400 C C . CYS A 1 300 ? -1.551 19.969 -5.441 1 98.25 300 CYS A C 1
ATOM 2402 O O . CYS A 1 300 ? -0.501 19.578 -5.953 1 98.25 300 CYS A O 1
ATOM 2404 N N . SER A 1 301 ? -2.398 20.766 -6.012 1 97.12 301 SER A N 1
ATOM 2405 C CA . SER A 1 301 ? -2.189 21.188 -7.395 1 97.12 301 SER A CA 1
ATOM 2406 C C . SER A 1 301 ? -0.914 22.016 -7.535 1 97.12 301 SER A C 1
ATOM 2408 O O . SER A 1 301 ? -0.132 21.797 -8.469 1 97.12 301 SER A O 1
ATOM 2410 N N . GLU A 1 302 ? -0.715 22.891 -6.605 1 98.06 302 GLU A N 1
ATOM 2411 C CA . GLU A 1 302 ? 0.445 23.766 -6.672 1 98.06 302 GLU A CA 1
ATOM 2412 C C . GLU A 1 302 ? 1.742 23 -6.457 1 98.06 302 GLU A C 1
ATOM 2414 O O . GLU A 1 302 ? 2.713 23.172 -7.195 1 98.06 302 GLU A O 1
ATOM 2419 N N . ILE A 1 303 ? 1.764 22.125 -5.504 1 98.31 303 ILE A N 1
ATOM 2420 C CA . ILE A 1 303 ? 2.99 21.391 -5.227 1 98.31 303 ILE A CA 1
ATOM 2421 C C . ILE A 1 303 ? 3.281 20.422 -6.375 1 98.31 303 ILE A C 1
ATOM 2423 O O . ILE A 1 303 ? 4.441 20.203 -6.73 1 98.31 303 ILE A O 1
ATOM 2427 N N . GLU A 1 304 ? 2.215 19.812 -6.902 1 96.88 304 GLU A N 1
ATOM 2428 C CA . GLU A 1 304 ? 2.383 18.922 -8.039 1 96.88 304 GLU A CA 1
ATOM 2429 C C . GLU A 1 304 ? 3.1 19.609 -9.195 1 96.88 304 GLU A C 1
ATOM 2431 O O . GLU A 1 304 ? 4 19.031 -9.812 1 96.88 304 GLU A O 1
ATOM 2436 N N . MET A 1 305 ? 2.713 20.812 -9.477 1 96.38 305 MET A N 1
ATOM 2437 C CA . MET A 1 305 ? 3.342 21.594 -10.539 1 96.38 305 MET A CA 1
ATOM 2438 C C . MET A 1 305 ? 4.809 21.859 -10.219 1 96.38 305 MET A C 1
ATOM 2440 O O . MET A 1 305 ? 5.672 21.719 -11.086 1 96.38 305 MET A O 1
ATOM 2444 N N . LEU A 1 306 ? 5.105 22.203 -9.031 1 97.25 306 LEU A N 1
ATOM 2445 C CA . LEU A 1 306 ? 6.473 22.5 -8.625 1 97.25 306 LEU A CA 1
ATOM 2446 C C . LEU A 1 306 ? 7.344 21.266 -8.688 1 97.25 306 LEU A C 1
ATOM 2448 O O . LEU A 1 306 ? 8.508 21.328 -9.094 1 97.25 306 LEU A O 1
ATOM 2452 N N . LEU A 1 307 ? 6.777 20.141 -8.258 1 96.06 307 LEU A N 1
ATOM 2453 C CA . LEU A 1 307 ? 7.496 18.875 -8.273 1 96.06 307 LEU A CA 1
ATOM 2454 C C . LEU A 1 307 ? 7.871 18.469 -9.695 1 96.06 307 LEU A C 1
ATOM 2456 O O . LEU A 1 307 ? 8.945 17.906 -9.922 1 96.06 307 LEU A O 1
ATOM 2460 N N . SER A 1 308 ? 7.035 18.781 -10.625 1 94 308 SER A N 1
ATOM 2461 C CA . SER A 1 308 ? 7.293 18.438 -12.016 1 94 308 SER A CA 1
ATOM 2462 C C . SER A 1 308 ? 8.445 19.25 -12.586 1 94 308 SER A C 1
ATOM 2464 O O . SER A 1 308 ? 9.055 18.859 -13.586 1 94 308 SER A O 1
ATOM 2466 N N . LEU A 1 309 ? 8.812 20.312 -11.953 1 92.25 309 LEU A N 1
ATOM 2467 C CA . LEU A 1 309 ? 9.828 21.219 -12.461 1 92.25 309 LEU A CA 1
ATOM 2468 C C . LEU A 1 309 ? 11.18 20.969 -11.797 1 92.25 309 LEU A C 1
ATOM 2470 O O . LEU A 1 309 ? 12.219 21.281 -12.367 1 92.25 309 LEU A O 1
ATOM 2474 N N . VAL A 1 310 ? 11.086 20.406 -10.68 1 89 310 VAL A N 1
ATOM 2475 C CA . VAL A 1 310 ? 12.328 20.188 -9.953 1 89 310 VAL A CA 1
ATOM 2476 C C . VAL A 1 310 ? 12.977 18.875 -10.422 1 89 310 VAL A C 1
ATOM 2478 O O . VAL A 1 310 ? 12.32 17.844 -10.477 1 89 310 VAL A O 1
ATOM 2481 N N . HIS A 1 311 ? 14.086 18.922 -11.062 1 72.62 311 HIS A N 1
ATOM 2482 C CA . HIS A 1 311 ? 14.805 17.797 -11.641 1 72.62 311 HIS A CA 1
ATOM 2483 C C . HIS A 1 311 ? 15.195 16.781 -10.562 1 72.62 311 HIS A C 1
ATOM 2485 O O . HIS A 1 311 ? 15.672 17.172 -9.492 1 72.62 311 HIS A O 1
ATOM 2491 N N . ALA A 1 312 ? 14.789 15.539 -10.781 1 65.75 312 ALA A N 1
ATOM 2492 C CA . ALA A 1 312 ? 15.328 14.477 -9.945 1 65.75 312 ALA A CA 1
ATOM 2493 C C . ALA A 1 312 ? 16.828 14.281 -10.195 1 65.75 312 ALA A C 1
ATOM 2495 O O . ALA A 1 312 ? 17.312 14.5 -11.312 1 65.75 312 ALA A O 1
ATOM 2496 N N . PRO A 1 313 ? 17.641 14.219 -9.086 1 57.5 313 PRO A N 1
ATOM 2497 C CA . PRO A 1 313 ? 19.047 13.953 -9.383 1 57.5 313 PRO A CA 1
ATOM 2498 C C . PRO A 1 313 ? 19.234 12.828 -10.398 1 57.5 313 PRO A C 1
ATOM 2500 O O . PRO A 1 313 ? 18.438 11.883 -10.43 1 57.5 313 PRO A O 1
ATOM 2503 N N . LEU A 1 314 ? 19.781 13.133 -11.57 1 44.69 314 LEU A N 1
ATOM 2504 C CA . LEU A 1 314 ? 20.203 12.109 -12.523 1 44.69 314 LEU A CA 1
ATOM 2505 C C . LEU A 1 314 ? 20.906 10.961 -11.805 1 44.69 314 LEU A C 1
ATOM 2507 O O . LEU A 1 314 ? 21.703 11.195 -10.891 1 44.69 314 LEU A O 1
ATOM 2511 N N . VAL A 1 315 ? 20.328 9.977 -11.562 1 43.25 315 VAL A N 1
ATOM 2512 C CA . VAL A 1 315 ? 21.109 8.797 -11.195 1 43.25 315 VAL A CA 1
ATOM 2513 C C . VAL A 1 315 ? 22.312 8.68 -12.109 1 43.25 315 VAL A C 1
ATOM 2515 O O . VAL A 1 315 ? 22.172 8.602 -13.336 1 43.25 315 VAL A O 1
ATOM 2518 N N . ASP A 1 316 ? 23.453 9.195 -11.711 1 33.69 316 ASP A N 1
ATOM 2519 C CA . ASP A 1 316 ? 24.656 8.789 -12.438 1 33.69 316 ASP A CA 1
ATOM 2520 C C . ASP A 1 316 ? 24.812 7.273 -12.422 1 33.69 316 ASP A C 1
ATOM 2522 O O . ASP A 1 316 ? 24.562 6.625 -11.406 1 33.69 316 ASP A O 1
ATOM 2526 N N . ALA B 1 1 ? -74.188 20.844 25.531 1 20.7 1 ALA B N 1
ATOM 2527 C CA . ALA B 1 1 ? -73.75 20.297 24.266 1 20.7 1 ALA B CA 1
ATOM 2528 C C . ALA B 1 1 ? -72.188 20.297 24.219 1 20.7 1 ALA B C 1
ATOM 2530 O O . ALA B 1 1 ? -71.562 21.344 24 1 20.7 1 ALA B O 1
ATOM 2531 N N . GLN B 1 2 ? -71.562 19.672 25.172 1 20.83 2 GLN B N 1
ATOM 2532 C CA . GLN B 1 2 ? -70.188 19.578 25.688 1 20.83 2 GLN B CA 1
ATOM 2533 C C . GLN B 1 2 ? -69.25 18.922 24.672 1 20.83 2 GLN B C 1
ATOM 2535 O O . GLN B 1 2 ? -69.5 17.797 24.234 1 20.83 2 GLN B O 1
ATOM 2540 N N . LYS B 1 3 ? -68.688 19.781 23.797 1 24.38 3 LYS B N 1
ATOM 2541 C CA . LYS B 1 3 ? -67.875 19.531 22.641 1 24.38 3 LYS B CA 1
ATOM 2542 C C . LYS B 1 3 ? -66.688 18.578 23.016 1 24.38 3 LYS B C 1
ATOM 2544 O O . LYS B 1 3 ? -65.938 18.875 23.922 1 24.38 3 LYS B O 1
ATOM 2549 N N . SER B 1 4 ? -67.062 17.375 23.219 1 22.97 4 SER B N 1
ATOM 2550 C CA . SER B 1 4 ? -66.125 16.266 23.516 1 22.97 4 SER B CA 1
ATOM 2551 C C . SER B 1 4 ? -64.938 16.25 22.578 1 22.97 4 SER B C 1
ATOM 2553 O O . SER B 1 4 ? -65.125 16.031 21.375 1 22.97 4 SER B O 1
ATOM 2555 N N . ARG B 1 5 ? -64.188 17.375 22.672 1 25.53 5 ARG B N 1
ATOM 2556 C CA . ARG B 1 5 ? -63.062 17.469 21.781 1 25.53 5 ARG B CA 1
ATOM 2557 C C . ARG B 1 5 ? -62.25 16.172 21.781 1 25.53 5 ARG B C 1
ATOM 2559 O O . ARG B 1 5 ? -61.938 15.617 22.844 1 25.53 5 ARG B O 1
ATOM 2566 N N . ARG B 1 6 ? -62.562 15.336 20.859 1 22.08 6 ARG B N 1
ATOM 2567 C CA . ARG B 1 6 ? -61.906 14.078 20.469 1 22.08 6 ARG B CA 1
ATOM 2568 C C . ARG B 1 6 ? -60.406 14.219 20.422 1 22.08 6 ARG B C 1
ATOM 2570 O O . ARG B 1 6 ? -59.875 15.031 19.656 1 22.08 6 ARG B O 1
ATOM 2577 N N . LEU B 1 7 ? -59.781 14.352 21.594 1 23.47 7 LEU B N 1
ATOM 2578 C CA . LEU B 1 7 ? -58.312 14.469 21.578 1 23.47 7 LEU B CA 1
ATOM 2579 C C . LEU B 1 7 ? -57.688 13.383 20.719 1 23.47 7 LEU B C 1
ATOM 2581 O O . LEU B 1 7 ? -57.875 12.188 20.969 1 23.47 7 LEU B O 1
ATOM 2585 N N . LYS B 1 8 ? -57.812 13.586 19.438 1 24.06 8 LYS B N 1
ATOM 2586 C CA . LYS B 1 8 ? -57.156 12.68 18.5 1 24.06 8 LYS B CA 1
ATOM 2587 C C . LYS B 1 8 ? -55.719 12.336 18.953 1 24.06 8 LYS B C 1
ATOM 2589 O O . LYS B 1 8 ? -54.938 13.227 19.281 1 24.06 8 LYS B O 1
ATOM 2594 N N . LEU B 1 9 ? -55.562 11.242 19.641 1 22.89 9 LEU B N 1
ATOM 2595 C CA . LEU B 1 9 ? -54.281 10.711 20.031 1 22.89 9 LEU B CA 1
ATOM 2596 C C . LEU B 1 9 ? -53.312 10.695 18.828 1 22.89 9 LEU B C 1
ATOM 2598 O O . LEU B 1 9 ? -53.688 10.211 17.75 1 22.89 9 LEU B O 1
ATOM 2602 N N . PRO B 1 10 ? -52.531 11.773 18.688 1 24.38 10 PRO B N 1
ATOM 2603 C CA . PRO B 1 10 ? -51.688 11.758 17.5 1 24.38 10 PRO B CA 1
ATOM 2604 C C . PRO B 1 10 ? -51.062 10.391 17.234 1 24.38 10 PRO B C 1
ATOM 2606 O O . PRO B 1 10 ? -50.875 9.602 18.172 1 24.38 10 PRO B O 1
ATOM 2609 N N . SER B 1 11 ? -51.469 9.742 16.156 1 24.08 11 SER B N 1
ATOM 2610 C CA . SER B 1 11 ? -50.938 8.5 15.617 1 24.08 11 SER B CA 1
ATOM 2611 C C . SER B 1 11 ? -49.406 8.469 15.734 1 24.08 11 SER B C 1
ATOM 2613 O O . SER B 1 11 ? -48.75 9.484 15.516 1 24.08 11 SER B O 1
ATOM 2615 N N . LEU B 1 12 ? -48.844 7.648 16.656 1 22.05 12 LEU B N 1
ATOM 2616 C CA . LEU B 1 12 ? -47.469 7.285 16.844 1 22.05 12 LEU B CA 1
ATOM 2617 C C . LEU B 1 12 ? -46.781 7.004 15.508 1 22.05 12 LEU B C 1
ATOM 2619 O O . LEU B 1 12 ? -47.094 6.016 14.836 1 22.05 12 LEU B O 1
ATOM 2623 N N . GLN B 1 13 ? -46.719 7.988 14.602 1 22.84 13 GLN B N 1
ATOM 2624 C CA . GLN B 1 13 ? -45.938 7.734 13.383 1 22.84 13 GLN B CA 1
ATOM 2625 C C . GLN B 1 13 ? -44.719 6.875 13.672 1 22.84 13 GLN B C 1
ATOM 2627 O O . GLN B 1 13 ? -44 7.129 14.641 1 22.84 13 GLN B O 1
ATOM 2632 N N . SER B 1 14 ? -44.781 5.598 13.242 1 23.2 14 SER B N 1
ATOM 2633 C CA . SER B 1 14 ? -43.75 4.586 13.219 1 23.2 14 SER B CA 1
ATOM 2634 C C . SER B 1 14 ? -42.406 5.191 12.836 1 23.2 14 SER B C 1
ATOM 2636 O O . SER B 1 14 ? -42.281 5.875 11.82 1 23.2 14 SER B O 1
ATOM 2638 N N . MET B 1 15 ? -41.656 5.711 13.797 1 23.17 15 MET B N 1
ATOM 2639 C CA . MET B 1 15 ? -40.25 6.109 13.609 1 23.17 15 MET B CA 1
ATOM 2640 C C . MET B 1 15 ? -39.531 5.105 12.727 1 23.17 15 MET B C 1
ATOM 2642 O O . MET B 1 15 ? -39.438 3.926 13.078 1 23.17 15 MET B O 1
ATOM 2646 N N . ALA B 1 16 ? -39.656 5.246 11.391 1 24.05 16 ALA B N 1
ATOM 2647 C CA . ALA B 1 16 ? -38.812 4.504 10.438 1 24.05 16 ALA B CA 1
ATOM 2648 C C . ALA B 1 16 ? -37.406 4.316 10.969 1 24.05 16 ALA B C 1
ATOM 2650 O O . ALA B 1 16 ? -36.719 5.293 11.32 1 24.05 16 ALA B O 1
ATOM 2651 N N . TYR B 1 17 ? -37.219 3.301 11.672 1 23.67 17 TYR B N 1
ATOM 2652 C CA . TYR B 1 17 ? -35.875 2.904 12.062 1 23.67 17 TYR B CA 1
ATOM 2653 C C . TYR B 1 17 ? -34.906 3 10.883 1 23.67 17 TYR B C 1
ATOM 2655 O O . TYR B 1 17 ? -35.219 2.527 9.789 1 23.67 17 TYR B O 1
ATOM 2663 N N . PRO B 1 18 ? -34.125 4.086 10.781 1 27.81 18 PRO B N 1
ATOM 2664 C CA . PRO B 1 18 ? -33.125 4.078 9.688 1 27.81 18 PRO B CA 1
ATOM 2665 C C . PRO B 1 18 ? -32.5 2.707 9.461 1 27.81 18 PRO B C 1
ATOM 2667 O O . PRO B 1 18 ? -32.25 1.979 10.43 1 27.81 18 PRO B O 1
ATOM 2670 N N . THR B 1 19 ? -32.875 1.942 8.445 1 29.86 19 THR B N 1
ATOM 2671 C CA . THR B 1 19 ? -32.188 0.761 7.945 1 29.86 19 THR B CA 1
ATOM 2672 C C . THR B 1 19 ? -30.688 0.903 8.125 1 29.86 19 THR B C 1
ATOM 2674 O O . THR B 1 19 ? -30.094 1.886 7.672 1 29.86 19 THR B O 1
ATOM 2677 N N . ASN B 1 20 ? -30.078 0.512 9.195 1 32.12 20 ASN B N 1
ATOM 2678 C CA . ASN B 1 20 ? -28.672 0.275 9.5 1 32.12 20 ASN B CA 1
ATOM 2679 C C . ASN B 1 20 ? -27.953 -0.383 8.328 1 32.12 20 ASN B C 1
ATOM 2681 O O . ASN B 1 20 ? -27.969 -1.607 8.188 1 32.12 20 ASN B O 1
ATOM 2685 N N . GLU B 1 21 ? -28.094 -0.029 7.07 1 33.81 21 GLU B N 1
ATOM 2686 C CA . GLU B 1 21 ? -27.219 -0.558 6.031 1 33.81 21 GLU B CA 1
ATOM 2687 C C . GLU B 1 21 ? -25.766 -0.587 6.496 1 33.81 21 GLU B C 1
ATOM 2689 O O . GLU B 1 21 ? -25.062 0.418 6.406 1 33.81 21 GLU B O 1
ATOM 2694 N N . SER B 1 22 ? -25.359 -1.123 7.559 1 36.16 22 SER B N 1
ATOM 2695 C CA . SER B 1 22 ? -24.031 -1.424 8.07 1 36.16 22 SER B CA 1
ATOM 2696 C C . SER B 1 22 ? -23.172 -2.109 7.012 1 36.16 22 SER B C 1
ATOM 2698 O O . SER B 1 22 ? -22.219 -2.826 7.344 1 36.16 22 SER B O 1
ATOM 2700 N N . SER B 1 23 ? -23.609 -2.566 5.805 1 38.69 23 SER B N 1
ATOM 2701 C CA . SER B 1 23 ? -22.75 -3.223 4.816 1 38.69 23 SER B CA 1
ATOM 2702 C C . SER B 1 23 ? -21.438 -2.482 4.648 1 38.69 23 SER B C 1
ATOM 2704 O O . SER B 1 23 ? -21.406 -1.259 4.5 1 38.69 23 SER B O 1
ATOM 2706 N N . SER B 1 24 ? -20.344 -2.834 5.324 1 48.25 24 SER B N 1
ATOM 2707 C CA . SER B 1 24 ? -19.016 -2.365 4.945 1 48.25 24 SER B CA 1
ATOM 2708 C C . SER B 1 24 ? -18.984 -1.878 3.5 1 48.25 24 SER B C 1
ATOM 2710 O O . SER B 1 24 ? -18.891 -2.682 2.57 1 48.25 24 SER B O 1
ATOM 2712 N N . SER B 1 25 ? -19.812 -0.969 3.068 1 57.66 25 SER B N 1
ATOM 2713 C CA . SER B 1 25 ? -20.25 -0.534 1.746 1 57.66 25 SER B CA 1
ATOM 2714 C C . SER B 1 25 ? -19.062 -0.121 0.881 1 57.66 25 SER B C 1
ATOM 2716 O O . SER B 1 25 ? -18.188 0.625 1.331 1 57.66 25 SER B O 1
ATOM 2718 N N . LEU B 1 26 ? -18.625 -1.008 0.006 1 72.56 26 LEU B N 1
ATOM 2719 C CA . LEU B 1 26 ? -17.719 -0.673 -1.087 1 72.56 26 LEU B CA 1
ATOM 2720 C C . LEU B 1 26 ? -18.047 0.708 -1.652 1 72.56 26 LEU B C 1
ATOM 2722 O O . LEU B 1 26 ? -19.203 1.049 -1.853 1 72.56 26 LEU B O 1
ATOM 2726 N N . HIS B 1 27 ? -17.047 1.524 -1.693 1 84.69 27 HIS B N 1
ATOM 2727 C CA . HIS B 1 27 ? -17.219 2.84 -2.301 1 84.69 27 HIS B CA 1
ATOM 2728 C C . HIS B 1 27 ? -17.719 2.721 -3.736 1 84.69 27 HIS B C 1
ATOM 2730 O O . HIS B 1 27 ? -17.281 1.851 -4.484 1 84.69 27 HIS B O 1
ATOM 2736 N N . VAL B 1 28 ? -18.766 3.506 -4.055 1 88.62 28 VAL B N 1
ATOM 2737 C CA . VAL B 1 28 ? -19.266 3.553 -5.426 1 88.62 28 VAL B CA 1
ATOM 2738 C C . VAL B 1 28 ? -18.75 4.816 -6.117 1 88.62 28 VAL B C 1
ATOM 2740 O O . VAL B 1 28 ? -19.125 5.93 -5.746 1 88.62 28 VAL B O 1
ATOM 2743 N N . PHE B 1 29 ? -17.922 4.637 -7.113 1 92.75 29 PHE B N 1
ATOM 2744 C CA . PHE B 1 29 ? -17.375 5.734 -7.902 1 92.75 29 PHE B CA 1
ATOM 2745 C C . PHE B 1 29 ? -18.281 6.07 -9.07 1 92.75 29 PHE B C 1
ATOM 2747 O O . PHE B 1 29 ? -18.953 5.188 -9.625 1 92.75 29 PHE B O 1
ATOM 2754 N N . GLU B 1 30 ? -18.266 7.32 -9.398 1 93.69 30 GLU B N 1
ATOM 2755 C CA . GLU B 1 30 ? -18.922 7.793 -10.617 1 93.69 30 GLU B CA 1
ATOM 2756 C C . GLU B 1 30 ? -17.891 8.172 -11.68 1 93.69 30 GLU B C 1
ATOM 2758 O O . GLU B 1 30 ? -16.75 8.523 -11.352 1 93.69 30 GLU B 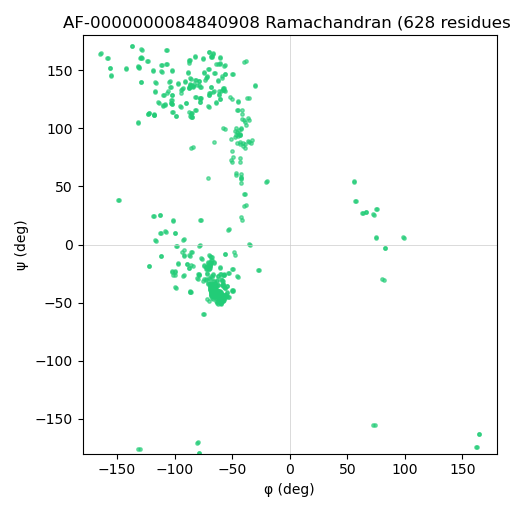O 1
ATOM 2763 N N . ARG B 1 31 ? -18.359 8.102 -12.898 1 91.06 31 ARG B N 1
ATOM 2764 C CA . ARG B 1 31 ? -17.453 8.469 -13.984 1 91.06 31 ARG B CA 1
ATOM 2765 C C . ARG B 1 31 ? -16.938 9.891 -13.805 1 91.06 31 ARG B C 1
ATOM 2767 O O . ARG B 1 31 ? -15.773 10.172 -14.117 1 91.06 31 ARG B O 1
ATOM 2774 N N . GLY B 1 32 ? -17.766 10.766 -13.297 1 94.31 32 GLY B N 1
ATOM 2775 C CA . GLY B 1 32 ? -17.406 12.164 -13.102 1 94.31 32 GLY B CA 1
ATOM 2776 C C . GLY B 1 32 ? -16.359 12.375 -12.031 1 94.31 32 GLY B C 1
ATOM 2777 O O . GLY B 1 32 ? -15.789 13.461 -11.922 1 94.31 32 GLY B O 1
ATOM 2778 N N . ASP B 1 33 ? -16.094 11.328 -11.297 1 96 33 ASP B N 1
ATOM 2779 C CA . ASP B 1 33 ? -15.062 11.422 -10.266 1 96 33 ASP B CA 1
ATOM 2780 C C . ASP B 1 33 ? -13.664 11.43 -10.883 1 96 33 ASP B C 1
ATOM 2782 O O . ASP B 1 33 ? -12.695 11.828 -10.242 1 96 33 ASP B O 1
ATOM 2786 N N . PHE B 1 34 ? -13.602 10.984 -12.117 1 96.94 34 PHE B N 1
ATOM 2787 C CA . PHE B 1 34 ? -12.312 10.812 -12.773 1 96.94 34 PHE B CA 1
ATOM 2788 C C . PHE B 1 34 ? -12.133 11.82 -13.906 1 96.94 34 PHE B C 1
ATOM 2790 O O . PHE B 1 34 ? -13.117 12.344 -14.438 1 96.94 34 PHE B O 1
ATOM 2797 N N . GLU B 1 35 ? -10.836 12.102 -14.188 1 96.81 35 GLU B N 1
ATOM 2798 C CA . GLU B 1 35 ? -10.531 12.891 -15.383 1 96.81 35 GLU B CA 1
ATOM 2799 C C . GLU B 1 35 ? -11.016 12.195 -16.641 1 96.81 35 GLU B C 1
ATOM 2801 O O . GLU B 1 35 ? -11.211 10.977 -16.656 1 96.81 35 GLU B O 1
ATOM 2806 N N . LEU B 1 36 ? -11.148 12.93 -17.688 1 93.69 36 LEU B N 1
ATOM 2807 C CA . LEU B 1 36 ? -11.758 12.438 -18.922 1 93.69 36 LEU B CA 1
ATOM 2808 C C . LEU B 1 36 ? -10.812 11.477 -19.641 1 93.69 36 LEU B C 1
ATOM 2810 O O . LEU B 1 36 ? -11.258 10.617 -20.406 1 93.69 36 LEU B O 1
ATOM 2814 N N . ASP B 1 37 ? -9.648 11.547 -19.375 1 94.81 37 ASP B N 1
ATOM 2815 C CA . ASP B 1 37 ? -8.648 10.766 -20.094 1 94.81 37 ASP B CA 1
ATOM 2816 C C . ASP B 1 37 ? -8.539 9.352 -19.5 1 94.81 37 ASP B C 1
ATOM 2818 O O . ASP B 1 37 ? -7.621 9.07 -18.734 1 94.81 37 ASP B O 1
ATOM 2822 N N . TRP B 1 38 ? -9.422 8.477 -19.938 1 94.88 38 TRP B N 1
ATOM 2823 C CA . TRP B 1 38 ? -9.312 7.055 -19.625 1 94.88 38 TRP B CA 1
ATOM 2824 C C . TRP B 1 38 ? -8.43 6.344 -20.656 1 94.88 38 TRP B C 1
ATOM 2826 O O . TRP B 1 38 ? -8.812 6.191 -21.812 1 94.88 38 TRP B O 1
ATOM 2836 N N . THR B 1 39 ? -7.281 5.863 -20.172 1 96.44 39 THR B N 1
ATOM 2837 C CA . THR B 1 39 ? -6.34 5.203 -21.078 1 96.44 39 THR B CA 1
ATOM 2838 C C . THR B 1 39 ? -6.41 3.688 -20.922 1 96.44 39 THR B C 1
ATOM 2840 O O . THR B 1 39 ? -6.18 3.158 -19.828 1 96.44 39 THR B O 1
ATOM 2843 N N . ARG B 1 40 ? -6.711 2.977 -22.031 1 94.75 40 ARG B N 1
ATOM 2844 C CA . ARG B 1 40 ? -6.738 1.519 -21.969 1 94.75 40 ARG B CA 1
ATOM 2845 C C . ARG B 1 40 ? -5.336 0.949 -21.797 1 94.75 40 ARG B C 1
ATOM 2847 O O . ARG B 1 40 ? -4.426 1.279 -22.562 1 94.75 40 ARG B O 1
ATOM 2854 N N . ILE B 1 41 ? -5.18 0.078 -20.812 1 94.69 41 ILE B N 1
ATOM 2855 C CA . ILE B 1 41 ? -3.824 -0.387 -20.531 1 94.69 41 ILE B CA 1
ATOM 2856 C C . ILE B 1 41 ? -3.766 -1.908 -20.656 1 94.69 41 ILE B C 1
ATOM 2858 O O . ILE B 1 41 ? -2.682 -2.49 -20.719 1 94.69 41 ILE B O 1
ATOM 2862 N N . ALA B 1 42 ? -4.852 -2.553 -20.609 1 89.75 42 ALA B N 1
ATOM 2863 C CA . ALA B 1 42 ? -4.871 -4.004 -20.75 1 89.75 42 ALA B CA 1
ATOM 2864 C C . ALA B 1 42 ? -6.23 -4.492 -21.25 1 89.75 42 ALA B C 1
ATOM 2866 O O . ALA B 1 42 ? -7.227 -3.771 -21.141 1 89.75 42 ALA B O 1
ATOM 2867 N N . THR B 1 43 ? -6.145 -5.578 -21.906 1 80.94 43 THR B N 1
ATOM 2868 C CA . THR B 1 43 ? -7.344 -6.297 -22.328 1 80.94 43 THR B CA 1
ATOM 2869 C C . THR B 1 43 ? -7.387 -7.684 -21.688 1 80.94 43 THR B C 1
ATOM 2871 O O . THR B 1 43 ? -6.371 -8.383 -21.641 1 80.94 43 THR B O 1
ATOM 2874 N N . GLY B 1 44 ? -8.352 -7.875 -20.766 1 62.44 44 GLY B N 1
ATOM 2875 C CA . GLY B 1 44 ? -8.445 -9.219 -20.203 1 62.44 44 GLY B CA 1
ATOM 2876 C C . GLY B 1 44 ? -9.656 -9.984 -20.703 1 62.44 44 GLY B C 1
ATOM 2877 O O . GLY B 1 44 ? -10.438 -9.469 -21.516 1 62.44 44 GLY B O 1
ATOM 2878 N N . GLY B 1 45 ? -9.695 -11.344 -20.453 1 58.38 45 GLY B N 1
ATOM 2879 C CA . GLY B 1 45 ? -10.805 -12.195 -20.844 1 58.38 45 GLY B CA 1
ATOM 2880 C C . GLY B 1 45 ? -12.164 -11.602 -20.531 1 58.38 45 GLY B C 1
ATOM 2881 O O . GLY B 1 45 ? -13.156 -11.891 -21.203 1 58.38 45 GLY B O 1
ATOM 2882 N N . PHE B 1 46 ? -12.219 -10.742 -19.484 1 60.06 46 PHE B N 1
ATOM 2883 C CA . PHE B 1 46 ? -13.531 -10.328 -19.031 1 60.06 46 PHE B CA 1
ATOM 2884 C C . PHE B 1 46 ? -13.734 -8.828 -19.234 1 60.06 46 PHE B C 1
ATOM 2886 O O . PHE B 1 46 ? -14.789 -8.289 -18.906 1 60.06 46 PHE B O 1
ATOM 2893 N N . GLY B 1 47 ? -12.711 -8.258 -19.828 1 74.69 47 GLY B N 1
ATOM 2894 C CA . GLY B 1 47 ? -12.969 -6.832 -19.984 1 74.69 47 GLY B CA 1
ATOM 2895 C C . GLY B 1 47 ? -11.711 -6.031 -20.25 1 74.69 47 GLY B C 1
ATOM 2896 O O . GLY B 1 47 ? -10.703 -6.574 -20.719 1 74.69 47 GLY B O 1
ATOM 2897 N N . HIS B 1 48 ? -11.945 -4.77 -20.266 1 89.19 48 HIS B N 1
ATOM 2898 C CA . HIS B 1 48 ? -10.875 -3.811 -20.484 1 89.19 48 HIS B CA 1
ATOM 2899 C C . HIS B 1 48 ? -10.469 -3.117 -19.188 1 89.19 48 HIS B C 1
ATOM 2901 O O . HIS B 1 48 ? -11.312 -2.852 -18.328 1 89.19 48 HIS B O 1
ATOM 2907 N N . VAL B 1 49 ? -9.172 -2.949 -19.094 1 93.56 49 VAL B N 1
ATOM 2908 C CA . VAL B 1 49 ? -8.672 -2.225 -17.938 1 93.56 49 VAL B CA 1
ATOM 2909 C C . VAL B 1 49 ? -8.203 -0.832 -18.344 1 93.56 49 VAL B C 1
ATOM 2911 O O . VAL B 1 49 ? -7.473 -0.685 -19.328 1 93.56 49 VAL B O 1
ATOM 2914 N N . TYR B 1 50 ? -8.641 0.191 -17.625 1 96.19 50 TYR B N 1
ATOM 2915 C CA . TYR B 1 50 ? -8.281 1.577 -17.906 1 96.19 50 TYR B CA 1
ATOM 2916 C C . TYR B 1 50 ? -7.48 2.182 -16.766 1 96.19 50 TYR B C 1
ATOM 2918 O O . TYR B 1 50 ? -7.77 1.921 -15.594 1 96.19 50 TYR B O 1
ATOM 2926 N N . LYS B 1 51 ? -6.457 2.949 -17.109 1 97.88 51 LYS B N 1
ATOM 2927 C CA . LYS B 1 51 ? -5.859 3.877 -16.156 1 97.88 51 LYS B CA 1
ATOM 2928 C C . LYS B 1 51 ? -6.668 5.172 -16.078 1 97.88 51 LYS B C 1
ATOM 2930 O O . LYS B 1 51 ? -6.973 5.785 -17.094 1 97.88 51 LYS B O 1
ATOM 2935 N N . VAL B 1 52 ? -7.062 5.566 -14.898 1 97.69 52 VAL B N 1
ATOM 2936 C CA . VAL B 1 52 ? -7.84 6.781 -14.688 1 97.69 52 VAL B CA 1
ATOM 2937 C C . VAL B 1 52 ? -7.227 7.598 -13.555 1 97.69 52 VAL B C 1
ATOM 2939 O O . VAL B 1 52 ? -6.543 7.051 -12.68 1 97.69 52 VAL B O 1
ATOM 2942 N N . LYS B 1 53 ? -7.418 8.898 -13.586 1 97.38 53 LYS B N 1
ATOM 2943 C CA . LYS B 1 53 ? -6.965 9.789 -12.523 1 97.38 53 LYS B CA 1
ATOM 2944 C C . LYS B 1 53 ? -8.148 10.414 -11.789 1 97.38 53 LYS B C 1
ATOM 2946 O O . LYS B 1 53 ? -9.039 10.984 -12.414 1 97.38 53 LYS B O 1
ATOM 2951 N N . HIS B 1 54 ? -8.219 10.203 -10.484 1 96.94 54 HIS B N 1
ATOM 2952 C CA . HIS B 1 54 ? -9.266 10.82 -9.688 1 96.94 54 HIS B CA 1
ATOM 2953 C C . HIS B 1 54 ? -9.062 12.328 -9.578 1 96.94 54 HIS B C 1
ATOM 2955 O O . HIS B 1 54 ? -7.984 12.789 -9.203 1 96.94 54 HIS B O 1
ATOM 2961 N N . LYS B 1 55 ? -10.086 13.055 -9.852 1 95.75 55 LYS B N 1
ATOM 2962 C CA . LYS B 1 55 ? -9.992 14.508 -9.93 1 95.75 55 LYS B CA 1
ATOM 2963 C C . LYS B 1 55 ? -9.641 15.117 -8.578 1 95.75 55 LYS B C 1
ATOM 2965 O O . LYS B 1 55 ? -8.742 15.953 -8.477 1 95.75 55 LYS B O 1
ATOM 2970 N N . LEU B 1 56 ? -10.305 14.633 -7.578 1 94.25 56 LEU B N 1
ATOM 2971 C CA . LEU B 1 56 ? -10.172 15.234 -6.258 1 94.25 56 LEU B CA 1
ATOM 2972 C C . LEU B 1 56 ? -8.984 14.648 -5.504 1 94.25 56 LEU B C 1
ATOM 2974 O O . LEU B 1 56 ? -8.211 15.383 -4.879 1 94.25 56 LEU B O 1
ATOM 2978 N N . TRP B 1 57 ? -8.812 13.32 -5.637 1 94.75 57 TRP B N 1
ATOM 2979 C CA . TRP B 1 57 ? -7.781 12.648 -4.859 1 94.75 57 TRP B CA 1
ATOM 2980 C C . TRP B 1 57 ? -6.43 12.719 -5.566 1 94.75 57 TRP B C 1
ATOM 2982 O O . TRP B 1 57 ? -5.391 12.461 -4.957 1 94.75 57 TRP B O 1
ATOM 2992 N N . ARG B 1 58 ? -6.395 13.008 -6.797 1 95 58 ARG B N 1
ATOM 2993 C CA . ARG B 1 58 ? -5.203 13.266 -7.602 1 95 58 ARG B CA 1
ATOM 2994 C C . ARG B 1 58 ? -4.316 12.023 -7.668 1 95 58 ARG B C 1
ATOM 2996 O O . ARG B 1 58 ? -3.088 12.141 -7.734 1 95 58 ARG B O 1
ATOM 3003 N N . THR B 1 59 ? -4.898 10.922 -7.543 1 94.06 59 THR B N 1
ATOM 3004 C CA . THR B 1 59 ? -4.184 9.656 -7.656 1 94.06 59 THR B CA 1
ATOM 3005 C C . THR B 1 59 ? -4.734 8.82 -8.812 1 94.06 59 THR B C 1
ATOM 3007 O O . THR B 1 59 ? -5.918 8.906 -9.133 1 94.06 59 THR B O 1
ATOM 3010 N N . SER B 1 60 ? -3.852 8.055 -9.367 1 96.38 60 SER B N 1
ATOM 3011 C CA . SER B 1 60 ? -4.242 7.176 -10.461 1 96.38 60 SER B CA 1
ATOM 3012 C C . SER B 1 60 ? -4.785 5.852 -9.945 1 96.38 60 SER B C 1
ATOM 3014 O O . SER B 1 60 ? -4.305 5.328 -8.938 1 96.38 60 SER B O 1
ATOM 3016 N N . TYR B 1 61 ? -5.801 5.363 -10.641 1 97.5 61 TYR B N 1
ATOM 3017 C CA . TYR B 1 61 ? -6.418 4.066 -10.383 1 97.5 61 TYR B CA 1
ATOM 3018 C C . TYR B 1 61 ? -6.523 3.25 -11.664 1 97.5 61 TYR B C 1
ATOM 3020 O O . TYR B 1 61 ? -6.309 3.771 -12.758 1 97.5 61 TYR B O 1
ATOM 3028 N N . ALA B 1 62 ? -6.68 1.956 -11.484 1 96.56 62 ALA B N 1
ATOM 3029 C CA . ALA B 1 62 ? -7.09 1.089 -12.578 1 96.56 62 ALA B CA 1
ATOM 3030 C C . ALA B 1 62 ? -8.562 0.701 -12.453 1 96.56 62 ALA B C 1
ATOM 3032 O O . ALA B 1 62 ? -9.031 0.392 -11.359 1 96.56 62 ALA B O 1
ATOM 3033 N N . VAL B 1 63 ? -9.273 0.766 -13.578 1 93.56 63 VAL B N 1
ATOM 3034 C CA . VAL B 1 63 ? -10.664 0.323 -13.617 1 93.56 63 VAL B CA 1
ATOM 3035 C C . VAL B 1 63 ? -10.805 -0.849 -14.586 1 93.56 63 VAL B C 1
ATOM 3037 O O . VAL B 1 63 ? -10.57 -0.702 -15.781 1 93.56 63 VAL B O 1
ATOM 3040 N N . LYS B 1 64 ? -11.07 -1.93 -14.039 1 89.75 64 LYS B N 1
ATOM 3041 C CA . LYS B 1 64 ? -11.414 -3.088 -14.859 1 89.75 64 LYS B CA 1
ATOM 3042 C C . LYS B 1 64 ? -12.898 -3.098 -15.211 1 89.75 64 LYS B C 1
ATOM 3044 O O . LYS B 1 64 ? -13.742 -3.371 -14.352 1 89.75 64 LYS B O 1
ATOM 3049 N N . CYS B 1 65 ? -13.18 -2.846 -16.469 1 87.12 65 CYS B N 1
ATOM 3050 C CA . CYS B 1 65 ? -14.562 -2.738 -16.922 1 87.12 65 CYS B CA 1
ATOM 3051 C C . CYS B 1 65 ? -15.039 -4.051 -17.531 1 87.12 65 CYS B C 1
ATOM 3053 O O . CYS B 1 65 ? -14.281 -4.727 -18.234 1 87.12 65 CYS B O 1
ATOM 3055 N N . TYR B 1 66 ? -16.312 -4.348 -17.172 1 76.75 66 TYR B N 1
ATOM 3056 C CA . TYR B 1 66 ? -16.891 -5.57 -17.719 1 76.75 66 TYR B CA 1
ATOM 3057 C C . TYR B 1 66 ? -17.953 -5.246 -18.766 1 76.75 66 TYR B C 1
ATOM 3059 O O . TYR B 1 66 ? -18.703 -4.273 -18.625 1 76.75 66 TYR B O 1
ATOM 3067 N N . PRO B 1 67 ? -17.734 -5.758 -20.031 1 67.88 67 PRO B N 1
ATOM 3068 C CA . PRO B 1 67 ? -18.688 -5.477 -21.094 1 67.88 67 PRO B CA 1
ATOM 3069 C C . PRO B 1 67 ? -20.141 -5.641 -20.641 1 67.88 67 PRO B C 1
ATOM 3071 O O . PRO B 1 67 ? -20.438 -6.473 -19.781 1 67.88 67 PRO B O 1
ATOM 3074 N N . SER B 1 68 ? -20.859 -4.453 -20.844 1 53.53 68 SER B N 1
ATOM 3075 C CA . SER B 1 68 ? -22.297 -4.559 -20.625 1 53.53 68 SER B CA 1
ATOM 3076 C C . SER B 1 68 ? -22.859 -5.832 -21.25 1 53.53 68 SER B C 1
ATOM 3078 O O . SER B 1 68 ? -22.609 -6.109 -22.422 1 53.53 68 SER B O 1
ATOM 3080 N N . ILE B 1 69 ? -22.859 -6.832 -20.594 1 45.06 69 ILE B N 1
ATOM 3081 C CA . ILE B 1 69 ? -23.562 -7.98 -21.156 1 45.06 69 ILE B CA 1
ATOM 3082 C C . ILE B 1 69 ? -24.844 -7.512 -21.828 1 45.06 69 ILE B C 1
ATOM 3084 O O . ILE B 1 69 ? -25.891 -7.387 -21.172 1 45.06 69 ILE B O 1
ATOM 3088 N N . HIS B 1 70 ? -24.891 -6.328 -22.422 1 39.88 70 HIS B N 1
ATOM 3089 C CA . HIS B 1 70 ? -26.109 -6.16 -23.203 1 39.88 70 HIS B CA 1
ATOM 3090 C C . HIS B 1 70 ? -26.297 -7.316 -24.188 1 39.88 70 HIS B C 1
ATOM 3092 O O . HIS B 1 70 ? -26.141 -7.137 -25.391 1 39.88 70 HIS B O 1
ATOM 3098 N N . GLN B 1 71 ? -25.703 -8.422 -24.266 1 38.5 71 GLN B N 1
ATOM 3099 C CA . GLN B 1 71 ? -26.375 -9.25 -25.266 1 38.5 71 GLN B CA 1
ATOM 3100 C C . GLN B 1 71 ? -27.891 -9.078 -25.172 1 38.5 71 GLN B C 1
ATOM 3102 O O . GLN B 1 71 ? -28.422 -8.641 -24.141 1 38.5 71 GLN B O 1
ATOM 3107 N N . GLU B 1 72 ? -28.672 -9.398 -26.391 1 38.47 72 GLU B N 1
ATOM 3108 C CA . GLU B 1 72 ? -30.109 -9.508 -26.625 1 38.47 72 GLU B CA 1
ATOM 3109 C C . GLU B 1 72 ? -30.844 -9.961 -25.375 1 38.47 72 GLU B C 1
ATOM 3111 O O . GLU B 1 72 ? -30.312 -10.773 -24.609 1 38.47 72 GLU B O 1
ATOM 3116 N N . PRO B 1 73 ? -31.984 -9.281 -25.141 1 37.81 73 PRO B N 1
ATOM 3117 C CA . PRO B 1 73 ? -32.969 -9.695 -24.141 1 37.81 73 PRO B CA 1
ATOM 3118 C C . PRO B 1 73 ? -33.219 -11.203 -24.141 1 37.81 73 PRO B C 1
ATOM 3120 O O . PRO B 1 73 ? -34.031 -11.711 -24.906 1 37.81 73 PRO B O 1
ATOM 3123 N N . SER B 1 74 ? -32.375 -12.125 -24.578 1 35.75 74 SER B N 1
ATOM 3124 C CA . SER B 1 74 ? -33.25 -13.227 -24.141 1 35.75 74 SER B CA 1
ATOM 3125 C C . SER B 1 74 ? -33.656 -13.047 -22.672 1 35.75 74 SER B C 1
ATOM 3127 O O . SER B 1 74 ? -32.906 -12.5 -21.875 1 35.75 74 SER B O 1
ATOM 3129 N N . P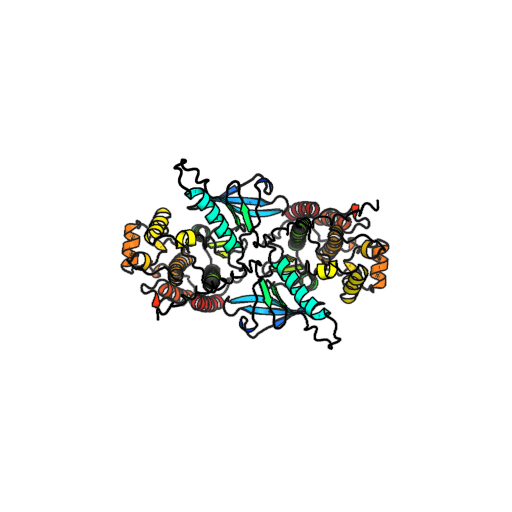RO B 1 75 ? -34.969 -13.07 -22.359 1 35.66 75 PRO B N 1
ATOM 3130 C CA . PRO B 1 75 ? -35.531 -12.883 -21.031 1 35.66 75 PRO B CA 1
ATOM 3131 C C . PRO B 1 75 ? -34.594 -13.289 -19.906 1 35.66 75 PRO B C 1
ATOM 3133 O O . PRO B 1 75 ? -34.969 -13.273 -18.734 1 35.66 75 PRO B O 1
ATOM 3136 N N . SER B 1 76 ? -33.594 -14.156 -20.156 1 32.91 76 SER B N 1
ATOM 3137 C CA . SER B 1 76 ? -33.094 -14.797 -18.938 1 32.91 76 SER B CA 1
ATOM 3138 C C . SER B 1 76 ? -32.25 -13.82 -18.109 1 32.91 76 SER B C 1
ATOM 3140 O O . SER B 1 76 ? -31.625 -12.914 -18.641 1 32.91 76 SER B O 1
ATOM 3142 N N . GLN B 1 77 ? -32.312 -13.812 -16.656 1 37.31 77 GLN B N 1
ATOM 3143 C CA . GLN B 1 77 ? -31.859 -13.422 -15.32 1 37.31 77 GLN B CA 1
ATOM 3144 C C . GLN B 1 77 ? -30.344 -13.289 -15.273 1 37.31 77 GLN B C 1
ATOM 3146 O O . GLN B 1 77 ? -29.766 -12.922 -14.242 1 37.31 77 GLN B O 1
ATOM 3151 N N . SER B 1 78 ? -29.547 -13.516 -16.312 1 38.41 78 SER B N 1
ATOM 3152 C CA . SER B 1 78 ? -28.141 -13.836 -16.141 1 38.41 78 SER B CA 1
ATOM 3153 C C . SER B 1 78 ? -27.281 -12.578 -16.047 1 38.41 78 SER B C 1
ATOM 3155 O O . SER B 1 78 ? -26.266 -12.555 -15.359 1 38.41 78 SER B O 1
ATOM 3157 N N . CYS B 1 79 ? -27.547 -11.531 -16.844 1 43 79 CYS B N 1
ATOM 3158 C CA . CYS B 1 79 ? -26.641 -10.391 -16.844 1 43 79 CYS B CA 1
ATOM 3159 C C . CYS B 1 79 ? -26.625 -9.695 -15.492 1 43 79 CYS B C 1
ATOM 3161 O O . CYS B 1 79 ? -25.578 -9.242 -15.031 1 43 79 CYS B O 1
ATOM 3163 N N . SER B 1 80 ? -27.906 -9.422 -14.977 1 49.81 80 SER B N 1
ATOM 3164 C CA . SER B 1 80 ? -28.047 -8.82 -13.656 1 49.81 80 SER B CA 1
ATOM 3165 C C . SER B 1 80 ? -27.281 -9.617 -12.602 1 49.81 80 SER B C 1
ATOM 3167 O O . SER B 1 80 ? -26.719 -9.039 -11.664 1 49.81 80 SER B O 1
ATOM 3169 N N . LYS B 1 81 ? -27.141 -10.867 -12.992 1 52.97 81 LYS B N 1
ATOM 3170 C CA . LYS B 1 81 ? -26.469 -11.758 -12.055 1 52.97 81 LYS B CA 1
ATOM 3171 C C . LYS B 1 81 ? -24.953 -11.594 -12.141 1 52.97 81 LYS B C 1
ATOM 3173 O O . LYS B 1 81 ? -24.25 -11.648 -11.125 1 52.97 81 LYS B O 1
ATOM 3178 N N . GLY B 1 82 ? -24.625 -11.188 -13.453 1 55.62 82 GLY B N 1
ATOM 3179 C CA . GLY B 1 82 ? -23.188 -11.039 -13.609 1 55.62 82 GLY B CA 1
ATOM 3180 C C . GLY B 1 82 ? -22.625 -9.828 -12.883 1 55.62 82 GLY B C 1
ATOM 3181 O O . GLY B 1 82 ? -21.625 -9.938 -12.18 1 55.62 82 GLY B O 1
ATOM 3182 N N . LEU B 1 83 ? -23.375 -8.688 -13.109 1 60.19 83 LEU B N 1
ATOM 3183 C CA . LEU B 1 83 ? -22.953 -7.473 -12.414 1 60.19 83 LEU B CA 1
ATOM 3184 C C . LEU B 1 83 ? -23.062 -7.645 -10.906 1 60.19 83 LEU B C 1
ATOM 3186 O O . LEU B 1 83 ? -22.203 -7.191 -10.156 1 60.19 83 LEU B O 1
ATOM 3190 N N . GLU B 1 84 ? -24.125 -8.234 -10.578 1 63.56 84 GLU B N 1
ATOM 3191 C CA . GLU B 1 84 ? -24.312 -8.461 -9.148 1 63.56 84 GLU B CA 1
ATOM 3192 C C . GLU B 1 84 ? -23.219 -9.359 -8.578 1 63.56 84 GLU B C 1
ATOM 3194 O O . GLU B 1 84 ? -22.734 -9.125 -7.465 1 63.56 84 GLU B O 1
ATOM 3199 N N . CYS B 1 85 ? -22.984 -10.297 -9.461 1 63.75 85 CYS B N 1
ATOM 3200 C CA . CYS B 1 85 ? -21.938 -11.211 -9.008 1 63.75 85 CYS B CA 1
ATOM 3201 C C . CYS B 1 85 ? -20.609 -10.484 -8.875 1 63.75 85 CYS B C 1
ATOM 3203 O O . CYS B 1 85 ? -19.875 -10.703 -7.906 1 63.75 85 CYS B O 1
ATOM 3205 N N . LEU B 1 86 ? -20.391 -9.594 -9.828 1 63.94 86 LEU B N 1
ATOM 3206 C CA . LEU B 1 86 ? -19.156 -8.828 -9.797 1 63.94 86 LEU B CA 1
ATOM 3207 C C . LEU B 1 86 ? -19.109 -7.93 -8.562 1 63.94 86 LEU B C 1
ATOM 3209 O O . LEU B 1 86 ? -18.078 -7.852 -7.887 1 63.94 86 LEU B O 1
ATOM 3213 N N . MET B 1 87 ? -20.203 -7.371 -8.344 1 68.25 87 MET B N 1
ATOM 3214 C CA . MET B 1 87 ? -20.312 -6.461 -7.207 1 68.25 87 MET B CA 1
ATOM 3215 C C . MET B 1 87 ? -20.094 -7.199 -5.891 1 68.25 87 MET B C 1
ATOM 3217 O O . MET B 1 87 ? -19.406 -6.695 -5.004 1 68.25 87 MET B O 1
ATOM 3221 N N . GLU B 1 88 ? -20.672 -8.266 -5.832 1 68.31 88 GLU B N 1
ATOM 3222 C CA . GLU B 1 88 ? -20.531 -9.055 -4.609 1 68.31 88 GLU B CA 1
ATOM 3223 C C . GLU B 1 88 ? -19.094 -9.484 -4.395 1 68.31 88 GLU B C 1
ATOM 3225 O O . GLU B 1 88 ? -18.578 -9.43 -3.271 1 68.31 88 GLU B O 1
ATOM 3230 N N . GLU B 1 89 ? -18.547 -9.812 -5.461 1 66.44 89 GLU B N 1
ATOM 3231 C CA . GLU B 1 89 ? -17.156 -10.25 -5.383 1 66.44 89 GLU B CA 1
ATOM 3232 C C . GLU B 1 89 ? -16.234 -9.102 -4.988 1 66.44 89 GLU B C 1
ATOM 3234 O O . GLU B 1 89 ? -15.359 -9.266 -4.145 1 66.44 89 GLU B O 1
ATOM 3239 N N . ALA B 1 90 ? -16.5 -8.047 -5.664 1 73.31 90 ALA B N 1
ATOM 3240 C CA . ALA B 1 90 ? -15.703 -6.871 -5.34 1 73.31 90 ALA B CA 1
ATOM 3241 C C . ALA B 1 90 ? -15.844 -6.5 -3.867 1 73.31 90 ALA B C 1
ATOM 3243 O O . ALA B 1 90 ? -14.867 -6.105 -3.225 1 73.31 90 ALA B O 1
ATOM 3244 N N . ALA B 1 91 ? -17 -6.738 -3.422 1 71.44 91 ALA B N 1
ATOM 3245 C CA . ALA B 1 91 ? -17.25 -6.402 -2.021 1 71.44 91 ALA B CA 1
ATOM 3246 C C . ALA B 1 91 ? -16.484 -7.328 -1.087 1 71.44 91 ALA B C 1
ATOM 3248 O O . ALA B 1 91 ? -15.938 -6.887 -0.074 1 71.44 91 ALA B O 1
ATOM 3249 N N . LYS B 1 92 ? -16.422 -8.547 -1.443 1 70.44 92 LYS B N 1
ATOM 3250 C CA . LYS B 1 92 ? -15.703 -9.523 -0.631 1 70.44 92 LYS B CA 1
ATOM 3251 C C . LYS B 1 92 ? -14.195 -9.266 -0.665 1 70.44 92 LYS B C 1
ATOM 3253 O O . LYS B 1 92 ? -13.539 -9.289 0.375 1 70.44 92 LYS B O 1
ATOM 3258 N N . MET B 1 93 ? -13.75 -8.945 -1.771 1 78 93 MET B N 1
ATOM 3259 C CA . MET B 1 93 ? -12.312 -8.758 -1.955 1 78 93 MET B CA 1
ATOM 3260 C C . MET B 1 93 ? -11.867 -7.402 -1.41 1 78 93 MET B C 1
ATOM 3262 O O . MET B 1 93 ? -10.711 -7.238 -1.017 1 78 93 MET B O 1
ATOM 3266 N N . GLY B 1 94 ? -12.812 -6.559 -1.426 1 79.06 94 GLY B N 1
ATOM 3267 C CA . GLY B 1 94 ? -12.5 -5.199 -1.018 1 79.06 94 GLY B CA 1
ATOM 3268 C C . GLY B 1 94 ? -12.109 -5.09 0.445 1 79.06 94 GLY B C 1
ATOM 3269 O O . GLY B 1 94 ? -11.414 -4.152 0.839 1 79.06 94 GLY B O 1
ATOM 3270 N N . LYS B 1 95 ? -12.414 -6.121 1.123 1 79.69 95 LYS B N 1
ATOM 3271 C CA . LYS B 1 95 ? -12.133 -6.086 2.555 1 79.69 95 LYS B CA 1
ATOM 3272 C C . LYS B 1 95 ? -10.727 -6.605 2.852 1 79.69 95 LYS B C 1
ATOM 3274 O O . LYS B 1 95 ? -10.203 -6.406 3.949 1 79.69 95 LYS B O 1
ATOM 3279 N N . LEU B 1 96 ? -10.195 -7.262 1.925 1 85.12 96 LEU B N 1
ATOM 3280 C CA . LEU B 1 96 ? -8.883 -7.863 2.145 1 85.12 96 LEU B CA 1
ATOM 3281 C C . LEU B 1 96 ? -7.781 -6.816 2.031 1 85.12 96 LEU B C 1
ATOM 3283 O O . LEU B 1 96 ? -7.77 -6.023 1.087 1 85.12 96 LEU B O 1
ATOM 3287 N N . LYS B 1 97 ? -6.992 -6.789 3.119 1 88.94 97 LYS B N 1
ATOM 3288 C CA . LYS B 1 97 ? -5.832 -5.902 3.137 1 88.94 97 LYS B CA 1
ATOM 3289 C C . LYS B 1 97 ? -4.543 -6.684 3.381 1 88.94 97 LYS B C 1
ATOM 3291 O O . LYS B 1 97 ? -4.352 -7.254 4.457 1 88.94 97 LYS B O 1
ATOM 3296 N N . PHE B 1 98 ? -3.777 -6.684 2.381 1 93 98 PHE B N 1
ATOM 3297 C CA . PHE B 1 98 ? -2.475 -7.328 2.473 1 93 98 PHE B CA 1
ATOM 3298 C C . PHE B 1 98 ? -1.497 -6.727 1.471 1 93 98 PHE B C 1
ATOM 3300 O O . PHE B 1 98 ? -1.883 -6.375 0.354 1 93 98 PHE B O 1
ATOM 3307 N N . LYS B 1 99 ? -0.27 -6.684 1.91 1 94.25 99 LYS B N 1
ATOM 3308 C CA . LYS B 1 99 ? 0.784 -6 1.167 1 94.25 99 LYS B CA 1
ATOM 3309 C C . LYS B 1 99 ? 0.875 -6.52 -0.265 1 94.25 99 LYS B C 1
ATOM 3311 O O . LYS B 1 99 ? 1.183 -5.766 -1.188 1 94.25 99 LYS B O 1
ATOM 3316 N N . HIS B 1 100 ? 0.653 -7.77 -0.496 1 97.38 100 HIS B N 1
ATOM 3317 C CA . HIS B 1 100 ? 0.893 -8.375 -1.801 1 97.38 100 HIS B CA 1
ATOM 3318 C C . HIS B 1 100 ? -0.414 -8.805 -2.459 1 97.38 100 HIS B C 1
ATOM 3320 O O . HIS B 1 100 ? -0.437 -9.75 -3.244 1 97.38 100 HIS B O 1
ATOM 3326 N N . ILE B 1 101 ? -1.472 -8.141 -2.072 1 95.5 101 ILE B N 1
ATOM 3327 C CA . ILE B 1 101 ? -2.77 -8.227 -2.734 1 95.5 101 ILE B CA 1
ATOM 3328 C C . ILE B 1 101 ? -3.146 -6.859 -3.307 1 95.5 101 ILE B C 1
ATOM 3330 O O . ILE B 1 101 ? -3.018 -5.836 -2.629 1 95.5 101 ILE B O 1
ATOM 3334 N N . VAL B 1 102 ? -3.551 -6.867 -4.539 1 95.38 102 VAL B N 1
ATOM 3335 C CA . VAL B 1 102 ? -3.959 -5.605 -5.145 1 95.38 102 VAL B CA 1
ATOM 3336 C C . VAL B 1 102 ? -5.188 -5.055 -4.422 1 95.38 102 VAL B C 1
ATOM 3338 O O . VAL B 1 102 ? -6.223 -5.719 -4.355 1 95.38 102 VAL B O 1
ATOM 3341 N N . PRO B 1 103 ? -5.07 -3.871 -3.902 1 92.88 103 PRO B N 1
ATOM 3342 C CA . PRO B 1 103 ? -6.219 -3.279 -3.207 1 92.88 103 PRO B CA 1
ATOM 3343 C C . PRO B 1 103 ? -7.367 -2.934 -4.152 1 92.88 103 PRO B C 1
ATOM 3345 O O . PRO B 1 103 ? -7.137 -2.385 -5.234 1 92.88 103 PRO B O 1
ATOM 3348 N N . ILE B 1 104 ? -8.516 -3.262 -3.73 1 90.5 104 ILE B N 1
ATOM 3349 C CA . ILE B 1 104 ? -9.734 -2.828 -4.391 1 90.5 104 ILE B CA 1
ATOM 3350 C C . ILE B 1 104 ? -10.367 -1.678 -3.609 1 90.5 104 ILE B C 1
ATOM 3352 O O . ILE B 1 104 ? -10.57 -1.781 -2.398 1 90.5 104 ILE B O 1
ATOM 3356 N N . TYR B 1 105 ? -10.672 -0.61 -4.301 1 90.62 105 TYR B N 1
ATOM 3357 C CA . TYR B 1 105 ? -11.148 0.594 -3.627 1 90.62 105 TYR B CA 1
ATOM 3358 C C . TYR B 1 105 ? -12.656 0.735 -3.758 1 90.62 105 TYR B C 1
ATOM 3360 O O . TYR B 1 105 ? -13.297 1.419 -2.953 1 90.62 105 TYR B O 1
ATOM 3368 N N . GLY B 1 106 ? -13.219 0.123 -4.758 1 89.12 106 GLY B N 1
ATOM 3369 C CA . GLY B 1 106 ? -14.648 0.244 -4.992 1 89.12 106 GLY B CA 1
ATOM 3370 C C . GLY B 1 106 ? -15.07 -0.205 -6.379 1 89.12 106 GLY B C 1
ATOM 3371 O O . GLY B 1 106 ? -14.398 -1.027 -7 1 89.12 106 GLY B O 1
ATOM 3372 N N . ILE B 1 107 ? -16.344 0.251 -6.738 1 88.94 107 ILE B N 1
ATOM 3373 C CA . ILE B 1 107 ? -16.875 -0.151 -8.039 1 88.94 107 ILE B CA 1
ATOM 3374 C C . ILE B 1 107 ? -17.406 1.075 -8.781 1 88.94 107 ILE B C 1
ATOM 3376 O O . ILE B 1 107 ? -17.625 2.129 -8.18 1 88.94 107 ILE B O 1
ATOM 3380 N N . THR B 1 108 ? -17.359 0.963 -10.062 1 88.5 108 THR B N 1
ATOM 3381 C CA . THR B 1 108 ? -18.125 1.868 -10.906 1 88.5 108 THR B CA 1
ATOM 3382 C C . THR B 1 108 ? -19.391 1.185 -11.422 1 88.5 108 THR B C 1
ATOM 3384 O O . THR B 1 108 ? -19.406 -0.029 -11.633 1 88.5 108 THR B O 1
ATOM 3387 N N . LYS B 1 109 ? -20.422 1.997 -11.625 1 81.44 109 LYS B N 1
ATOM 3388 C CA . LYS B 1 109 ? -21.672 1.421 -12.117 1 81.44 109 LYS B CA 1
ATOM 3389 C C . LYS B 1 109 ? -21.812 1.614 -13.625 1 81.44 109 LYS B C 1
ATOM 3391 O O . LYS B 1 109 ? -22.359 0.755 -14.32 1 81.44 109 LYS B O 1
ATOM 3396 N N . ASN B 1 110 ? -21.328 2.818 -14.062 1 81.25 110 ASN B N 1
ATOM 3397 C CA . ASN B 1 110 ? -21.469 3.137 -15.477 1 81.25 110 ASN B CA 1
ATOM 3398 C C . ASN B 1 110 ? -20.156 3.635 -16.078 1 81.25 110 ASN B C 1
ATOM 3400 O O . ASN B 1 110 ? -19.828 4.816 -15.961 1 81.25 110 ASN B O 1
ATOM 3404 N N . PRO B 1 111 ? -19.594 2.652 -16.844 1 81 111 PRO B N 1
ATOM 3405 C CA . PRO B 1 111 ? -19.812 1.209 -16.969 1 81 111 PRO B CA 1
ATOM 3406 C C . PRO B 1 111 ? -19.484 0.45 -15.688 1 81 111 PRO B C 1
ATOM 3408 O O . PRO B 1 111 ? -18.703 0.94 -14.859 1 81 111 PRO B O 1
ATOM 3411 N N . PRO B 1 112 ? -20.094 -0.699 -15.523 1 83.38 112 PRO B N 1
ATOM 3412 C CA . PRO B 1 112 ? -19.75 -1.512 -14.359 1 83.38 112 PRO B CA 1
ATOM 3413 C C . PRO B 1 112 ? -18.281 -1.928 -14.344 1 83.38 112 PRO B C 1
ATOM 3415 O O . PRO B 1 112 ? -17.75 -2.381 -15.359 1 83.38 112 PRO B O 1
ATOM 3418 N N . GLY B 1 113 ? -17.625 -1.68 -13.242 1 87.69 113 GLY B N 1
ATOM 3419 C CA . GLY B 1 113 ? -16.219 -2.008 -13.133 1 87.69 113 GLY B CA 1
ATOM 3420 C C . GLY B 1 113 ? -15.711 -2.018 -11.703 1 87.69 113 GLY B C 1
ATOM 3421 O O . GLY B 1 113 ? -16.422 -1.6 -10.789 1 87.69 113 GLY B O 1
ATOM 3422 N N . ILE B 1 114 ? -14.555 -2.615 -11.555 1 89.5 114 ILE B N 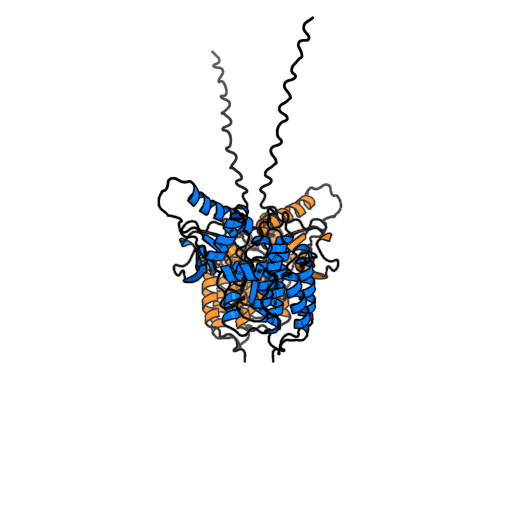1
ATOM 3423 C CA . ILE B 1 114 ? -13.867 -2.648 -10.266 1 89.5 114 ILE B CA 1
ATOM 3424 C C . ILE B 1 114 ? -12.719 -1.64 -10.266 1 89.5 114 ILE B C 1
ATOM 3426 O O . ILE B 1 114 ? -11.891 -1.63 -11.172 1 89.5 114 ILE B O 1
ATOM 3430 N N . VAL B 1 115 ? -12.742 -0.726 -9.258 1 93.12 115 VAL B N 1
ATOM 3431 C CA . VAL B 1 115 ? -11.68 0.262 -9.094 1 93.12 115 VAL B CA 1
ATOM 3432 C C . VAL B 1 115 ? -10.586 -0.296 -8.18 1 93.12 115 VAL B C 1
ATOM 3434 O O . VAL B 1 115 ? -10.859 -0.67 -7.039 1 93.12 115 VAL B O 1
ATOM 3437 N N . MET B 1 116 ? -9.344 -0.342 -8.734 1 94.25 116 MET B N 1
ATOM 3438 C CA . MET B 1 116 ? -8.242 -0.938 -7.973 1 94.25 116 MET B CA 1
ATOM 3439 C C . MET B 1 116 ? -6.98 -0.097 -8.102 1 94.25 116 MET B C 1
ATOM 3441 O O . MET B 1 116 ? -6.965 0.907 -8.812 1 94.25 116 MET B O 1
ATOM 3445 N N . GLU B 1 117 ? -6.023 -0.496 -7.285 1 96.5 117 GLU B N 1
ATOM 3446 C CA . GLU B 1 117 ? -4.734 0.181 -7.367 1 96.5 117 GLU B CA 1
ATOM 3447 C C . GLU B 1 117 ? -4.145 0.074 -8.773 1 96.5 117 GLU B C 1
ATOM 3449 O O . GLU B 1 117 ? -4.191 -0.992 -9.391 1 96.5 117 GLU B O 1
ATOM 3454 N N . TYR B 1 118 ? -3.697 1.191 -9.234 1 97.56 118 TYR B N 1
ATOM 3455 C CA . TYR B 1 118 ? -2.971 1.173 -10.5 1 97.56 118 TYR B CA 1
ATOM 3456 C C . TYR B 1 118 ? -1.546 0.668 -10.305 1 97.56 118 TYR B C 1
ATOM 3458 O O . TYR B 1 118 ? -0.78 1.241 -9.523 1 97.56 118 TYR B O 1
ATOM 3466 N N . MET B 1 119 ? -1.19 -0.347 -10.977 1 97.94 119 MET B N 1
ATOM 3467 C CA . MET B 1 119 ? 0.132 -0.964 -10.93 1 97.94 119 MET B CA 1
ATOM 3468 C C . MET B 1 119 ? 0.989 -0.505 -12.109 1 97.94 119 MET B C 1
ATOM 3470 O O . MET B 1 119 ? 0.826 -0.992 -13.227 1 97.94 119 MET B O 1
ATOM 3474 N N . ALA B 1 120 ? 2.012 0.278 -11.828 1 97.06 120 ALA B N 1
ATOM 3475 C CA . ALA B 1 120 ? 2.668 1.114 -12.828 1 97.06 120 ALA B CA 1
ATOM 3476 C C . ALA B 1 120 ? 3.504 0.269 -13.789 1 97.06 120 ALA B C 1
ATOM 3478 O O . ALA B 1 120 ? 3.676 0.627 -14.953 1 97.06 120 ALA B O 1
ATOM 3479 N N . ASN B 1 121 ? 4.031 -0.863 -13.312 1 97.69 121 ASN B N 1
ATOM 3480 C CA . ASN B 1 121 ? 4.918 -1.648 -14.164 1 97.69 121 ASN B CA 1
ATOM 3481 C C . ASN B 1 121 ? 4.188 -2.826 -14.805 1 97.69 121 ASN B C 1
ATOM 3483 O O . ASN B 1 121 ? 4.82 -3.725 -15.359 1 97.69 121 ASN B O 1
ATOM 3487 N N . GLY B 1 122 ? 2.867 -2.832 -14.656 1 96.62 122 GLY B N 1
ATOM 3488 C CA . GLY B 1 122 ? 2.049 -3.812 -15.359 1 96.62 122 GLY B CA 1
ATOM 3489 C C . GLY B 1 122 ? 2.16 -5.207 -14.773 1 96.62 122 GLY B C 1
ATOM 3490 O O . GLY B 1 122 ? 2.387 -5.363 -13.57 1 96.62 122 GLY B O 1
ATOM 3491 N N . SER B 1 123 ? 1.88 -6.215 -15.617 1 97.19 123 SER B N 1
ATOM 3492 C CA . SER B 1 123 ? 1.826 -7.602 -15.164 1 97.19 123 SER B CA 1
ATOM 3493 C C . SER B 1 123 ? 3.205 -8.25 -15.203 1 97.19 123 SER B C 1
ATOM 3495 O O . SER B 1 123 ? 4.09 -7.797 -15.938 1 97.19 123 SER B O 1
ATOM 3497 N N . LEU B 1 124 ? 3.344 -9.289 -14.438 1 98.62 124 LEU B N 1
ATOM 3498 C CA . LEU B 1 124 ? 4.543 -10.117 -14.508 1 98.62 124 LEU B CA 1
ATOM 3499 C C . LEU B 1 124 ? 4.738 -10.672 -15.914 1 98.62 124 LEU B C 1
ATOM 3501 O O . LEU B 1 124 ? 5.871 -10.797 -16.391 1 98.62 124 LEU B O 1
ATOM 3505 N N . GLU B 1 125 ? 3.67 -10.953 -16.594 1 97.38 125 GLU B N 1
ATOM 3506 C CA . GLU B 1 125 ? 3.738 -11.438 -17.969 1 97.38 125 GLU B CA 1
ATOM 3507 C C . GLU B 1 125 ? 4.457 -10.438 -18.875 1 97.38 125 GLU B C 1
ATOM 3509 O O . GLU B 1 125 ? 5.359 -10.812 -19.625 1 97.38 125 GLU B O 1
ATOM 3514 N N . LYS B 1 126 ? 4.113 -9.234 -18.766 1 96.56 126 LYS B N 1
ATOM 3515 C CA . LYS B 1 126 ? 4.734 -8.188 -19.578 1 96.56 126 LYS B CA 1
ATOM 3516 C C . LYS B 1 126 ? 6.195 -7.992 -19.188 1 96.56 126 LYS B C 1
ATOM 3518 O O . LYS B 1 126 ? 7.051 -7.805 -20.047 1 96.56 126 LYS B O 1
ATOM 3523 N N . LEU B 1 127 ? 6.438 -8.031 -17.906 1 98.06 127 LEU B N 1
ATOM 3524 C CA . LEU B 1 127 ? 7.805 -7.879 -17.422 1 98.06 127 LEU B CA 1
ATOM 3525 C C . LEU B 1 127 ? 8.703 -8.977 -17.969 1 98.06 127 LEU B C 1
ATOM 3527 O O . LEU B 1 127 ? 9.789 -8.695 -18.484 1 98.06 127 LEU B O 1
ATOM 3531 N N . LEU B 1 128 ? 8.258 -10.188 -17.953 1 98 128 LEU B N 1
ATOM 3532 C CA . LEU B 1 128 ? 9.047 -11.344 -18.359 1 98 128 LEU B CA 1
ATOM 3533 C C . LEU B 1 128 ? 9.289 -11.336 -19.859 1 98 128 LEU B C 1
ATOM 3535 O O . LEU B 1 128 ? 10.312 -11.844 -20.328 1 98 128 LEU B O 1
ATOM 3539 N N . GLY B 1 129 ? 8.375 -10.773 -20.562 1 96.94 129 GLY B N 1
ATOM 3540 C CA . GLY B 1 129 ? 8.492 -10.75 -22.016 1 96.94 129 GLY B CA 1
ATOM 3541 C C . GLY B 1 129 ? 9.289 -9.562 -22.531 1 96.94 129 GLY B C 1
ATOM 3542 O O . GLY B 1 129 ? 9.859 -9.625 -23.625 1 96.94 129 GLY B O 1
ATOM 3543 N N . GLY B 1 130 ? 9.391 -8.531 -21.703 1 95.88 130 GLY B N 1
ATOM 3544 C CA . GLY B 1 130 ? 9.93 -7.289 -22.234 1 95.88 130 GLY B CA 1
ATOM 3545 C C . GLY B 1 130 ? 11.281 -6.934 -21.656 1 95.88 130 GLY B C 1
ATOM 3546 O O . GLY B 1 130 ? 11.938 -6 -22.125 1 95.88 130 GLY B O 1
ATOM 3547 N N . HIS B 1 131 ? 11.734 -7.625 -20.641 1 96.31 131 HIS B N 1
ATOM 3548 C CA . HIS B 1 131 ? 12.984 -7.285 -19.969 1 96.31 131 HIS B CA 1
ATOM 3549 C C . HIS B 1 131 ? 13.75 -8.539 -19.562 1 96.31 131 HIS B C 1
ATOM 3551 O O . HIS B 1 131 ? 13.164 -9.617 -19.438 1 96.31 131 HIS B O 1
ATOM 3557 N N . ILE B 1 132 ? 15.055 -8.344 -19.516 1 96.62 132 ILE B N 1
ATOM 3558 C CA . ILE B 1 132 ? 15.844 -9.344 -18.797 1 96.62 132 ILE B CA 1
ATOM 3559 C C . ILE B 1 132 ? 15.805 -9.055 -17.297 1 96.62 132 ILE B C 1
ATOM 3561 O O . ILE B 1 132 ? 16.312 -8.031 -16.844 1 96.62 132 ILE B O 1
ATOM 3565 N N . VAL B 1 133 ? 15.242 -9.953 -16.578 1 97.38 133 VAL B N 1
ATOM 3566 C CA . VAL B 1 133 ? 15.031 -9.734 -15.156 1 97.38 133 VAL B CA 1
ATOM 3567 C C . VAL B 1 133 ? 16.203 -10.32 -14.367 1 97.38 133 VAL B C 1
ATOM 3569 O O . VAL B 1 133 ? 16.594 -11.469 -14.594 1 97.38 133 VAL B O 1
ATOM 3572 N N . GLU B 1 134 ? 16.703 -9.516 -13.391 1 96.19 134 GLU B N 1
ATOM 3573 C CA . GLU B 1 134 ? 17.812 -9.969 -12.547 1 96.19 134 GLU B CA 1
ATOM 3574 C C . GLU B 1 134 ? 17.359 -11.07 -11.594 1 96.19 134 GLU B C 1
ATOM 3576 O O . GLU B 1 134 ? 16.203 -11.086 -11.148 1 96.19 134 GLU B O 1
ATOM 3581 N N . TRP B 1 135 ? 18.312 -11.93 -11.242 1 96.88 135 TRP B N 1
ATOM 3582 C CA . TRP B 1 135 ? 18.016 -13.125 -10.469 1 96.88 135 TRP B CA 1
ATOM 3583 C C . TRP B 1 135 ? 17.453 -12.758 -9.094 1 96.88 135 TRP B C 1
ATOM 3585 O O . TRP B 1 135 ? 16.484 -13.367 -8.633 1 96.88 135 TRP B O 1
ATOM 3595 N N . HIS B 1 136 ? 18.031 -11.773 -8.469 1 96.81 136 HIS B N 1
ATOM 3596 C CA . HIS B 1 136 ? 17.516 -11.367 -7.164 1 96.81 136 HIS B CA 1
ATOM 3597 C C . HIS B 1 136 ? 16.062 -10.93 -7.254 1 96.81 136 HIS B C 1
ATOM 3599 O O . HIS B 1 136 ? 15.242 -11.281 -6.391 1 96.81 136 HIS B O 1
ATOM 3605 N N . LEU B 1 137 ? 15.797 -10.211 -8.289 1 97.88 137 LEU B N 1
ATOM 3606 C CA . LEU B 1 137 ? 14.43 -9.75 -8.484 1 97.88 137 LEU B CA 1
ATOM 3607 C C . LEU B 1 137 ? 13.5 -10.922 -8.789 1 97.88 137 LEU B C 1
ATOM 3609 O O . LEU B 1 137 ? 12.367 -10.961 -8.297 1 97.88 137 LEU B O 1
ATOM 3613 N N . LYS B 1 138 ? 13.938 -11.922 -9.547 1 98.31 138 LYS B N 1
ATOM 3614 C CA . LYS B 1 138 ? 13.148 -13.125 -9.797 1 98.31 138 LYS B CA 1
ATOM 3615 C C . LYS B 1 138 ? 12.758 -13.805 -8.492 1 98.31 138 LYS B C 1
ATOM 3617 O O . LYS B 1 138 ? 11.586 -14.125 -8.273 1 98.31 138 LYS B O 1
ATOM 3622 N N . PHE B 1 139 ? 13.727 -13.938 -7.621 1 98.44 139 PHE B N 1
ATOM 3623 C CA . PHE B 1 139 ? 13.492 -14.609 -6.344 1 98.44 139 PHE B CA 1
ATOM 3624 C C . PHE B 1 139 ? 12.531 -13.805 -5.48 1 98.44 139 PHE B C 1
ATOM 3626 O O . PHE B 1 139 ? 11.633 -14.367 -4.852 1 98.44 139 PHE B O 1
ATOM 3633 N N . ARG B 1 140 ? 12.719 -12.523 -5.469 1 98.31 140 ARG B N 1
ATOM 3634 C CA . ARG B 1 140 ? 11.867 -11.664 -4.656 1 98.31 140 ARG B CA 1
ATOM 3635 C C . ARG B 1 140 ? 10.422 -11.719 -5.145 1 98.31 140 ARG B C 1
ATOM 3637 O O . ARG B 1 140 ? 9.492 -11.828 -4.34 1 98.31 140 ARG B O 1
ATOM 3644 N N . ILE B 1 141 ? 10.266 -11.648 -6.449 1 98.75 141 ILE B N 1
ATOM 3645 C CA . ILE B 1 141 ? 8.93 -11.703 -7.039 1 98.75 141 ILE B CA 1
ATOM 3646 C C . ILE 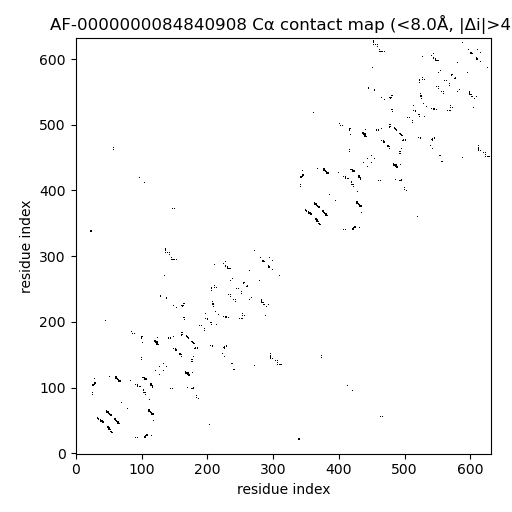B 1 141 ? 8.25 -13.008 -6.656 1 98.75 141 ILE B C 1
ATOM 3648 O O . ILE B 1 141 ? 7.098 -13.008 -6.211 1 98.75 141 ILE B O 1
ATOM 3652 N N . LEU B 1 142 ? 8.93 -14.078 -6.801 1 98.88 142 LEU B N 1
ATOM 3653 C CA . LEU B 1 142 ? 8.367 -15.383 -6.465 1 98.88 142 LEU B CA 1
ATOM 3654 C C . LEU B 1 142 ? 8.008 -15.453 -4.984 1 98.88 142 LEU B C 1
ATOM 3656 O O . LEU B 1 142 ? 6.973 -16 -4.613 1 98.88 142 LEU B O 1
ATOM 3660 N N . HIS B 1 143 ? 8.867 -14.914 -4.16 1 98.81 143 HIS B N 1
ATOM 3661 C CA . HIS B 1 143 ? 8.594 -14.852 -2.729 1 98.81 143 HIS B CA 1
ATOM 3662 C C . HIS B 1 143 ? 7.324 -14.062 -2.445 1 98.81 143 HIS B C 1
ATOM 3664 O O . HIS B 1 143 ? 6.469 -14.516 -1.678 1 98.81 143 HIS B O 1
ATOM 3670 N N . GLU B 1 144 ? 7.188 -12.969 -3.057 1 98.69 144 GLU B N 1
ATOM 3671 C CA . GLU B 1 144 ? 6.055 -12.078 -2.811 1 98.69 144 GLU B CA 1
ATOM 3672 C C . GLU B 1 144 ? 4.758 -12.688 -3.334 1 98.69 144 GLU B C 1
ATOM 3674 O O . GLU B 1 144 ? 3.699 -12.516 -2.725 1 98.69 144 GLU B O 1
ATOM 3679 N N . ILE B 1 145 ? 4.824 -13.391 -4.449 1 98.88 145 ILE B N 1
ATOM 3680 C CA . ILE B 1 145 ? 3.672 -14.141 -4.934 1 98.88 145 ILE B CA 1
ATOM 3681 C C . ILE B 1 145 ? 3.258 -15.18 -3.891 1 98.88 145 ILE B C 1
ATOM 3683 O O . ILE B 1 145 ? 2.078 -15.289 -3.545 1 98.88 145 ILE B O 1
ATOM 3687 N N . ALA B 1 146 ? 4.25 -15.906 -3.412 1 98.88 146 ALA B N 1
ATOM 3688 C CA . ALA B 1 146 ? 3.979 -16.938 -2.42 1 98.88 146 ALA B CA 1
ATOM 3689 C C . ALA B 1 146 ? 3.332 -16.359 -1.171 1 98.88 146 ALA B C 1
ATOM 3691 O O . ALA B 1 146 ? 2.385 -16.922 -0.625 1 98.88 146 ALA B O 1
ATOM 3692 N N . LEU B 1 147 ? 3.82 -15.227 -0.724 1 98.62 147 LEU B N 1
ATOM 3693 C CA . LEU B 1 147 ? 3.254 -14.562 0.444 1 98.62 147 LEU B CA 1
ATOM 3694 C C . LEU B 1 147 ? 1.792 -14.203 0.209 1 98.62 147 LEU B C 1
ATOM 3696 O O . LEU B 1 147 ? 0.951 -14.398 1.089 1 98.62 147 LEU B O 1
ATOM 3700 N N . GLY B 1 148 ? 1.526 -13.688 -0.97 1 98.25 148 GLY B N 1
ATOM 3701 C CA . GLY B 1 148 ? 0.156 -13.328 -1.298 1 98.25 148 GLY B CA 1
ATOM 3702 C C . GLY B 1 148 ? -0.791 -14.516 -1.28 1 98.25 148 GLY B C 1
ATOM 3703 O O . GLY B 1 148 ? -1.862 -14.453 -0.675 1 98.25 148 GLY B O 1
ATOM 3704 N N . ILE B 1 149 ? -0.425 -15.57 -1.9 1 98.19 149 ILE B N 1
ATOM 3705 C CA . ILE B 1 149 ? -1.281 -16.75 -1.968 1 98.19 149 ILE B CA 1
ATOM 3706 C C . ILE B 1 149 ? -1.388 -17.391 -0.586 1 98.19 149 ILE B C 1
ATOM 3708 O O . ILE B 1 149 ? -2.453 -17.875 -0.201 1 98.19 149 ILE B O 1
ATOM 3712 N N . ASN B 1 150 ? -0.258 -17.438 0.125 1 98.31 150 ASN B N 1
ATOM 3713 C CA . ASN B 1 150 ? -0.291 -17.938 1.494 1 98.31 150 ASN B CA 1
ATOM 3714 C C . ASN B 1 150 ? -1.315 -17.188 2.342 1 98.31 150 ASN B C 1
ATOM 3716 O O . ASN B 1 150 ? -2.041 -17.797 3.127 1 98.31 150 ASN B O 1
ATOM 3720 N N . PHE B 1 151 ? -1.391 -15.938 2.215 1 96.94 151 PHE B N 1
ATOM 3721 C CA . PHE B 1 151 ? -2.369 -15.109 2.914 1 96.94 151 PHE B CA 1
ATOM 3722 C C . PHE B 1 151 ? -3.789 -15.539 2.562 1 96.94 151 PHE B C 1
ATOM 3724 O O . PHE B 1 151 ? -4.609 -15.773 3.451 1 96.94 151 PHE B O 1
ATOM 3731 N N . LEU B 1 152 ? -4.086 -15.656 1.275 1 94.62 152 LEU B N 1
ATOM 3732 C CA . LEU B 1 152 ? -5.41 -16.078 0.834 1 94.62 152 LEU B CA 1
ATOM 3733 C C . LEU B 1 152 ? -5.77 -17.438 1.43 1 94.62 152 LEU B C 1
ATOM 3735 O O . LEU B 1 152 ? -6.883 -17.625 1.921 1 94.62 152 LEU B O 1
ATOM 3739 N N . HIS B 1 153 ? -4.824 -18.312 1.401 1 95.44 153 HIS B N 1
ATOM 3740 C CA . HIS B 1 153 ? -5.055 -19.672 1.873 1 95.44 153 HIS B CA 1
ATOM 3741 C C . HIS B 1 153 ? -5.223 -19.719 3.389 1 95.44 153 HIS B C 1
ATOM 3743 O O . HIS B 1 153 ? -5.746 -20.688 3.938 1 95.44 153 HIS B O 1
ATOM 3749 N N . SER B 1 154 ? -4.75 -18.719 4.078 1 94.06 154 SER B N 1
ATOM 3750 C CA . SER B 1 154 ? -4.781 -18.719 5.535 1 94.06 154 SER B CA 1
ATOM 3751 C C . SER B 1 154 ? -6.098 -18.141 6.055 1 94.06 154 SER B C 1
ATOM 3753 O O . SER B 1 154 ? -6.371 -18.203 7.258 1 94.06 154 SER B O 1
ATOM 3755 N N . LEU B 1 155 ? -6.859 -17.594 5.148 1 88.62 155 LEU B N 1
ATOM 3756 C CA . LEU B 1 155 ? -8.172 -17.094 5.551 1 88.62 155 LEU B CA 1
ATOM 3757 C C . LEU B 1 155 ? -9.094 -18.234 5.957 1 88.62 155 LEU B C 1
ATOM 3759 O O . LEU B 1 155 ? -8.797 -19.406 5.691 1 88.62 155 LEU B O 1
ATOM 3763 N N . LYS B 1 156 ? -10.18 -17.812 6.707 1 84.69 156 LYS B N 1
ATOM 3764 C CA . LYS B 1 156 ? -11.188 -18.781 7.133 1 84.69 156 LYS B CA 1
ATOM 3765 C C . LYS B 1 156 ? -12.578 -18.375 6.645 1 84.69 156 LYS B C 1
ATOM 3767 O O . LYS B 1 156 ? -13.172 -17.422 7.168 1 84.69 156 LYS B O 1
ATOM 3772 N N . PRO B 1 157 ? -13.172 -19.094 5.75 1 87.44 157 PRO B N 1
ATOM 3773 C CA . PRO B 1 157 ? -12.578 -20.219 5.023 1 87.44 157 PRO B CA 1
ATOM 3774 C C . PRO B 1 157 ? -11.477 -19.766 4.059 1 87.44 157 PRO B C 1
ATOM 3776 O O . PRO B 1 157 ? -11.414 -18.594 3.686 1 87.44 157 PRO B O 1
ATOM 3779 N N . PRO B 1 158 ? -10.625 -20.766 3.625 1 89.56 158 PRO B N 1
ATOM 3780 C CA . PRO B 1 158 ? -9.57 -20.406 2.676 1 89.56 158 PRO B CA 1
ATOM 3781 C C . PRO B 1 158 ? -10.117 -19.891 1.346 1 89.56 158 PRO B C 1
ATOM 3783 O O . PRO B 1 158 ? -11.148 -20.375 0.873 1 89.56 158 PRO B O 1
ATOM 3786 N N . LEU B 1 159 ? -9.438 -18.938 0.895 1 89.88 159 LEU B N 1
ATOM 3787 C CA . LEU B 1 159 ? -9.758 -18.422 -0.433 1 89.88 159 LEU B CA 1
ATOM 3788 C C . LEU B 1 159 ? -8.766 -18.938 -1.468 1 89.88 159 LEU B C 1
ATOM 3790 O O . LEU B 1 159 ? -7.555 -18.734 -1.325 1 89.88 159 LEU B O 1
ATOM 3794 N N . LEU B 1 160 ? -9.242 -19.641 -2.479 1 90.94 160 LEU B N 1
ATOM 3795 C CA . LEU B 1 160 ? -8.406 -20.141 -3.559 1 90.94 160 LEU B CA 1
ATOM 3796 C C . LEU B 1 160 ? -8.328 -19.141 -4.707 1 90.94 160 LEU B C 1
ATOM 3798 O O . LEU B 1 160 ? -9.336 -18.516 -5.047 1 90.94 160 LEU B O 1
ATOM 3802 N N . HIS B 1 161 ? -7.156 -19.016 -5.289 1 91.44 161 HIS B N 1
ATOM 3803 C CA . HIS B 1 161 ? -7.023 -18.141 -6.453 1 91.44 161 HIS B CA 1
ATOM 3804 C C . HIS B 1 161 ? -7.629 -18.781 -7.695 1 91.44 161 HIS B C 1
ATOM 3806 O O . HIS B 1 161 ? -8.461 -18.172 -8.375 1 91.44 161 HIS B O 1
ATOM 3812 N N . LEU B 1 162 ? -7.145 -19.953 -8.117 1 89.12 162 LEU B N 1
ATOM 3813 C CA . LEU B 1 162 ? -7.637 -20.859 -9.156 1 89.12 162 LEU B CA 1
ATOM 3814 C C . LEU B 1 162 ? -7.328 -20.312 -10.547 1 89.12 162 LEU B C 1
ATOM 3816 O O . LEU B 1 162 ? -7.711 -20.906 -11.555 1 89.12 162 LEU B O 1
ATOM 3820 N N . ASP B 1 163 ? -6.613 -19.234 -10.664 1 89.5 163 ASP B N 1
ATOM 3821 C CA . ASP B 1 163 ? -6.168 -18.688 -11.945 1 89.5 163 ASP B CA 1
ATOM 3822 C C . ASP B 1 163 ? -4.82 -17.984 -11.805 1 89.5 163 ASP B C 1
ATOM 3824 O O . ASP B 1 163 ? -4.629 -16.875 -12.32 1 89.5 163 ASP B O 1
ATOM 3828 N N . LEU B 1 164 ? -3.996 -18.562 -11.016 1 95.69 164 LEU B N 1
ATOM 3829 C CA . LEU B 1 164 ? -2.67 -17.984 -10.82 1 95.69 164 LEU B CA 1
ATOM 3830 C C . LEU B 1 164 ? -1.813 -18.156 -12.07 1 95.69 164 LEU B C 1
ATOM 3832 O O . LEU B 1 164 ? -1.613 -19.266 -12.547 1 95.69 164 LEU B O 1
ATOM 3836 N N . LYS B 1 165 ? -1.402 -17.094 -12.641 1 96.69 165 LYS B N 1
ATOM 3837 C CA . LYS B 1 165 ? -0.564 -16.953 -13.828 1 96.69 165 LYS B CA 1
ATOM 3838 C C . LYS B 1 165 ? 0.118 -15.586 -13.867 1 96.69 165 LYS B C 1
ATOM 3840 O O . LYS B 1 165 ? -0.285 -14.664 -13.156 1 96.69 165 LYS B O 1
ATOM 3845 N N . PRO B 1 166 ? 1.183 -15.445 -14.641 1 97.88 166 PRO B N 1
ATOM 3846 C CA . PRO B 1 166 ? 1.922 -14.18 -14.648 1 97.88 166 PRO B CA 1
ATOM 3847 C C . PRO B 1 166 ? 1.043 -12.984 -15.016 1 97.88 166 PRO B C 1
ATOM 3849 O O . PRO B 1 166 ? 1.289 -11.867 -14.555 1 97.88 166 PRO B O 1
ATOM 3852 N N . GLY B 1 167 ? -0.021 -13.219 -15.758 1 95.19 167 GLY B N 1
ATOM 3853 C CA . GLY B 1 167 ? -0.926 -12.148 -16.141 1 95.19 167 GLY B CA 1
ATOM 3854 C C . GLY B 1 167 ? -1.745 -11.617 -14.977 1 95.19 167 GLY B C 1
ATOM 3855 O O . GLY B 1 167 ? -2.307 -10.523 -15.055 1 95.19 167 GLY B O 1
ATOM 3856 N N . ASN B 1 168 ? -1.825 -12.391 -13.883 1 93.5 168 ASN B N 1
ATOM 3857 C CA . ASN B 1 168 ? -2.607 -12 -12.719 1 93.5 168 ASN B CA 1
ATOM 3858 C C . ASN B 1 168 ? -1.711 -11.609 -11.547 1 93.5 168 ASN B C 1
ATOM 3860 O O . ASN B 1 168 ? -2.166 -11.547 -10.398 1 93.5 168 ASN B O 1
ATOM 3864 N N . VAL B 1 169 ? -0.458 -11.461 -11.812 1 98.38 169 VAL B N 1
ATOM 3865 C CA . VAL B 1 169 ? 0.516 -10.883 -10.891 1 98.38 169 VAL B CA 1
ATOM 3866 C C . VAL B 1 169 ? 0.963 -9.516 -11.414 1 98.38 169 VAL B C 1
ATOM 3868 O O . VAL B 1 169 ? 1.543 -9.414 -12.492 1 98.38 169 VAL B O 1
ATOM 3871 N N . LEU B 1 170 ? 0.708 -8.516 -10.625 1 98.38 170 LEU B N 1
ATOM 3872 C CA . LEU B 1 170 ? 0.975 -7.152 -11.07 1 98.38 170 LEU B CA 1
ATOM 3873 C C . LEU B 1 170 ? 2.129 -6.535 -10.289 1 98.38 170 LEU B C 1
ATOM 3875 O O . LEU B 1 170 ? 2.34 -6.871 -9.125 1 98.38 170 LEU B O 1
ATOM 3879 N N . MET B 1 171 ? 2.863 -5.652 -10.969 1 98.56 171 MET B N 1
ATOM 3880 C CA . MET B 1 171 ? 4.047 -5.016 -10.398 1 98.56 171 MET B CA 1
ATOM 3881 C C . MET B 1 171 ? 3.791 -3.539 -10.117 1 98.56 171 MET B C 1
ATOM 3883 O O . MET B 1 171 ? 3.332 -2.807 -11 1 98.56 171 MET B O 1
ATOM 3887 N N . ASP B 1 172 ? 4.102 -3.127 -8.875 1 97.69 172 ASP B N 1
ATOM 3888 C CA . ASP B 1 172 ? 3.975 -1.705 -8.57 1 97.69 172 ASP B CA 1
ATOM 3889 C C . ASP B 1 172 ? 5.184 -0.924 -9.078 1 97.69 172 ASP B C 1
ATOM 3891 O O . ASP B 1 172 ? 6 -1.458 -9.836 1 97.69 172 ASP B O 1
ATOM 3895 N N . ASP B 1 173 ? 5.312 0.342 -8.719 1 96.12 173 ASP B N 1
ATOM 3896 C CA . ASP B 1 173 ? 6.32 1.246 -9.266 1 96.12 173 ASP B CA 1
ATOM 3897 C C . ASP B 1 173 ? 7.723 0.841 -8.82 1 96.12 173 ASP B C 1
ATOM 3899 O O . ASP B 1 173 ? 8.711 1.273 -9.406 1 96.12 173 ASP B O 1
ATOM 3903 N N . HIS B 1 174 ? 7.84 0.003 -7.801 1 96.62 174 HIS B N 1
ATOM 3904 C CA . HIS B 1 174 ? 9.141 -0.454 -7.312 1 96.62 174 HIS B CA 1
ATOM 3905 C C . HIS B 1 174 ? 9.336 -1.941 -7.586 1 96.62 174 HIS B C 1
ATOM 3907 O O . HIS B 1 174 ? 10.18 -2.584 -6.961 1 96.62 174 HIS B O 1
ATOM 3913 N N . PHE B 1 175 ? 8.453 -2.527 -8.375 1 97.81 175 PHE B N 1
ATOM 3914 C CA . PHE B 1 175 ? 8.523 -3.9 -8.859 1 97.81 175 PHE B CA 1
ATOM 3915 C C . PHE B 1 175 ? 8.203 -4.887 -7.742 1 97.81 175 PHE B C 1
ATOM 3917 O O . PHE B 1 175 ? 8.711 -6.012 -7.734 1 97.81 175 PHE B O 1
ATOM 3924 N N . HIS B 1 176 ? 7.441 -4.406 -6.766 1 98.31 176 HIS B N 1
ATOM 3925 C CA . HIS B 1 176 ? 6.848 -5.367 -5.848 1 98.31 176 HIS B CA 1
ATOM 3926 C C . HIS B 1 176 ? 5.625 -6.039 -6.461 1 98.31 176 HIS B C 1
ATOM 3928 O O . HIS B 1 176 ? 4.816 -5.379 -7.121 1 98.31 176 HIS B O 1
ATOM 3934 N N . ALA B 1 177 ? 5.5 -7.328 -6.203 1 98.75 177 ALA B N 1
ATOM 3935 C CA . ALA B 1 177 ? 4.434 -8.133 -6.797 1 98.75 177 ALA B CA 1
ATOM 3936 C C . ALA B 1 177 ? 3.174 -8.086 -5.938 1 98.75 177 ALA B C 1
ATOM 3938 O O . ALA B 1 177 ? 3.248 -8.164 -4.711 1 98.75 177 ALA B O 1
ATOM 3939 N N . LYS B 1 178 ? 2.016 -7.895 -6.574 1 98.38 178 LYS B N 1
ATOM 3940 C CA . LYS B 1 178 ? 0.71 -8.039 -5.941 1 98.38 178 LYS B CA 1
ATOM 3941 C C . LYS B 1 178 ? -0.202 -8.953 -6.758 1 98.38 178 LYS B C 1
ATOM 3943 O O . LYS B 1 178 ? -0.212 -8.883 -7.992 1 98.38 178 LYS B O 1
ATOM 3948 N N . ILE B 1 179 ? -0.915 -9.75 -6.047 1 96.88 179 ILE B N 1
ATOM 3949 C CA . ILE B 1 179 ? -1.811 -10.719 -6.668 1 96.88 179 ILE B CA 1
ATOM 3950 C C . ILE B 1 179 ? -3.143 -10.055 -7.004 1 96.88 179 ILE B C 1
ATOM 3952 O O . ILE B 1 179 ? -3.68 -9.289 -6.199 1 96.88 179 ILE B O 1
ATOM 3956 N N . SER B 1 180 ? -3.656 -10.32 -8.172 1 92.12 180 SER B N 1
ATOM 3957 C CA . SER B 1 180 ? -4.945 -9.797 -8.609 1 92.12 180 SER B CA 1
ATOM 3958 C C . SER B 1 180 ? -5.844 -10.914 -9.133 1 92.12 180 SER B C 1
ATOM 3960 O O . SER B 1 180 ? -5.43 -12.07 -9.203 1 92.12 180 SER B O 1
ATOM 3962 N N . ASP B 1 181 ? -7.141 -10.609 -9.336 1 85 181 ASP B N 1
ATOM 3963 C CA . ASP B 1 181 ? -8.117 -11.43 -10.039 1 85 181 ASP B CA 1
ATOM 3964 C C . ASP B 1 181 ? -8.391 -12.734 -9.281 1 85 181 ASP B C 1
ATOM 3966 O O . ASP B 1 181 ? -8.57 -13.789 -9.898 1 85 181 ASP B O 1
ATOM 3970 N N . PHE B 1 182 ? -8.203 -12.602 -7.977 1 80.75 182 PHE B N 1
ATOM 3971 C CA . PHE B 1 182 ? -8.617 -13.75 -7.18 1 80.75 182 PHE B CA 1
ATOM 3972 C C . PHE B 1 182 ? -10.086 -13.641 -6.801 1 80.75 182 PHE B C 1
ATOM 3974 O O . PHE B 1 182 ? -10.625 -12.539 -6.684 1 80.75 182 PHE B O 1
ATOM 3981 N N . GLY B 1 183 ? -10.766 -14.703 -6.473 1 64.44 183 GLY B N 1
ATOM 3982 C CA . GLY B 1 183 ? -12.141 -14.742 -5.996 1 64.44 183 GLY B CA 1
ATOM 3983 C C . GLY B 1 183 ? -13.164 -14.641 -7.113 1 64.44 183 GLY B C 1
ATOM 3984 O O . GLY B 1 183 ? -14.344 -14.898 -6.898 1 64.44 183 GLY B O 1
ATOM 3985 N N . LEU B 1 184 ? -12.609 -13.922 -8.109 1 55.25 184 LEU B N 1
ATOM 3986 C CA . LEU B 1 184 ? -13.555 -13.938 -9.227 1 55.25 184 LEU B CA 1
ATOM 3987 C C . LEU B 1 184 ? -13.883 -15.367 -9.633 1 55.25 184 LEU B C 1
ATOM 3989 O O . LEU B 1 184 ? -14.867 -15.609 -10.336 1 55.25 184 LEU B O 1
ATOM 3993 N N . SER B 1 185 ? -13.117 -16.266 -9 1 48.31 185 SER B N 1
ATOM 3994 C CA . SER B 1 185 ? -13.281 -17.688 -9.266 1 48.31 185 SER B CA 1
ATOM 3995 C C . SER B 1 185 ? -14.617 -18.203 -8.734 1 48.31 185 SER B C 1
ATOM 3997 O O . SER B 1 185 ? -15.156 -19.188 -9.25 1 48.31 185 SER B O 1
ATOM 3999 N N . LYS B 1 186 ? -14.969 -17.656 -7.594 1 49.75 186 LYS B N 1
ATOM 4000 C CA . LYS B 1 186 ? -16.266 -18.172 -7.152 1 49.75 186 LYS B CA 1
ATOM 4001 C C . LYS B 1 186 ? -17.297 -18.094 -8.266 1 49.75 186 LYS B C 1
ATOM 4003 O O . LYS B 1 186 ? -18.188 -18.938 -8.359 1 49.75 186 LYS B O 1
ATOM 4008 N N . TRP B 1 187 ? -17.172 -16.953 -8.977 1 46.56 187 TRP B N 1
ATOM 4009 C CA . TRP B 1 187 ? -17.938 -17.125 -10.211 1 46.56 187 TRP B CA 1
ATOM 4010 C C . TRP B 1 187 ? -17.562 -18.438 -10.898 1 46.56 187 TRP B C 1
ATOM 4012 O O . TRP B 1 187 ? -18.438 -19.109 -11.461 1 46.56 187 TRP B O 1
ATOM 4022 N N . MET B 1 188 ? -16.328 -18.891 -10.477 1 48.47 188 MET B N 1
ATOM 4023 C CA . MET B 1 188 ? -15.859 -20.188 -10.953 1 48.47 188 MET B CA 1
ATOM 4024 C C . MET B 1 188 ? -16.25 -21.297 -9.992 1 48.47 188 MET B C 1
ATOM 4026 O O . MET B 1 188 ? -16.391 -22.453 -10.398 1 48.47 188 MET B O 1
ATOM 4030 N N . GLU B 1 189 ? -16.391 -20.781 -8.711 1 51.09 189 GLU B N 1
ATOM 4031 C CA . GLU B 1 189 ? -16.688 -21.812 -7.715 1 51.09 189 GLU B CA 1
ATOM 4032 C C . GLU B 1 189 ? -17.969 -22.562 -8.055 1 51.09 189 GLU B C 1
ATOM 4034 O O . GLU B 1 189 ? -18.109 -23.75 -7.754 1 51.09 189 GLU B O 1
ATOM 4039 N N . HIS B 1 190 ? -18.781 -21.734 -8.695 1 55.44 190 HIS B N 1
ATOM 4040 C CA . HIS B 1 190 ? -20 -22.438 -9.062 1 55.44 190 HIS B CA 1
ATOM 4041 C C . HIS B 1 190 ? -19.891 -23.047 -10.453 1 55.44 190 HIS B C 1
ATOM 4043 O O . HIS B 1 190 ? -20.828 -23.688 -10.93 1 55.44 190 HIS B O 1
ATOM 4049 N N . SER B 1 191 ? -18.672 -22.828 -10.852 1 62.16 191 SER B N 1
ATOM 4050 C CA . SER B 1 191 ? -18.5 -23.406 -12.18 1 62.16 191 SER B CA 1
ATOM 4051 C C . SER B 1 191 ? -18.078 -24.875 -12.094 1 62.16 191 SER B C 1
ATOM 4053 O O . SER B 1 191 ? -17.359 -25.266 -11.18 1 62.16 191 SER B O 1
ATOM 4055 N N . THR B 1 192 ? -18.734 -25.594 -12.914 1 69.62 192 THR B N 1
ATOM 4056 C CA . THR B 1 192 ? -18.281 -26.984 -13.039 1 69.62 192 THR B CA 1
ATOM 4057 C C . THR B 1 192 ? -16.844 -27.031 -13.531 1 69.62 192 THR B C 1
ATOM 4059 O O . THR B 1 192 ? -16.328 -26.031 -14.07 1 69.62 192 THR B O 1
ATOM 4062 N N . ARG B 1 193 ? -16.219 -28.047 -13.242 1 76.94 193 ARG B N 1
ATOM 4063 C CA . ARG B 1 193 ? -14.867 -28.312 -13.711 1 76.94 193 ARG B CA 1
ATOM 4064 C C . ARG B 1 193 ? -14.758 -28.094 -15.211 1 76.94 193 ARG B C 1
ATOM 4066 O O . ARG B 1 193 ? -13.797 -27.484 -15.695 1 76.94 193 ARG B O 1
ATOM 4073 N N . MET B 1 194 ? -15.734 -28.5 -15.883 1 77.88 194 MET B N 1
ATOM 4074 C CA . MET B 1 194 ? -15.75 -28.375 -17.344 1 77.88 194 MET B CA 1
ATOM 4075 C C . MET B 1 194 ? -15.789 -26.906 -17.75 1 77.88 194 MET B C 1
ATOM 4077 O O . MET B 1 194 ? -15.102 -26.516 -18.703 1 77.88 194 MET B O 1
ATOM 4081 N N . GLU B 1 195 ? -16.484 -26.203 -17.031 1 76.19 195 GLU B N 1
ATOM 4082 C CA . GLU B 1 195 ? -16.578 -24.781 -17.328 1 76.19 195 GLU B CA 1
ATOM 4083 C C . GLU B 1 195 ? -15.242 -24.078 -17.078 1 76.19 195 GLU B C 1
ATOM 4085 O O . GLU B 1 195 ? -14.859 -23.172 -17.828 1 76.19 195 GLU B O 1
ATOM 4090 N N . CYS B 1 196 ? -14.609 -24.578 -16.094 1 77.75 196 CYS B N 1
ATOM 4091 C CA . CYS B 1 196 ? -13.297 -24.016 -15.773 1 77.75 196 CYS B CA 1
ATOM 4092 C C . CYS B 1 196 ? -12.297 -24.328 -16.891 1 77.75 196 CYS B C 1
ATOM 4094 O O . CYS B 1 196 ? -11.547 -23.438 -17.312 1 77.75 196 CYS B O 1
ATOM 4096 N N . ILE B 1 197 ? -12.297 -25.5 -17.359 1 83.12 197 ILE B N 1
ATOM 4097 C CA . ILE B 1 197 ? -11.398 -25.938 -18.422 1 83.12 197 ILE B CA 1
ATOM 4098 C C . ILE B 1 197 ? -11.695 -25.156 -19.703 1 83.12 197 ILE B C 1
ATOM 4100 O O . ILE B 1 197 ? -10.781 -24.688 -20.391 1 83.12 197 ILE B O 1
ATOM 4104 N N . GLU B 1 198 ? -12.961 -25 -20 1 82.88 198 GLU B N 1
ATOM 4105 C CA . GLU B 1 198 ? -13.375 -24.266 -21.188 1 82.88 198 GLU B CA 1
ATOM 4106 C C . GLU B 1 198 ? -12.914 -22.812 -21.141 1 82.88 198 GLU B C 1
ATOM 4108 O O . GLU B 1 198 ? -12.406 -22.281 -22.125 1 82.88 198 GLU B O 1
ATOM 4113 N N . ARG B 1 199 ? -13.031 -22.266 -20.062 1 78.56 199 ARG B N 1
ATOM 4114 C CA . ARG B 1 199 ? -12.625 -20.891 -19.891 1 78.56 199 ARG B CA 1
ATOM 4115 C C . ARG B 1 199 ? -11.117 -20.734 -20.062 1 78.56 199 ARG B C 1
ATOM 4117 O O . ARG B 1 199 ? -10.648 -19.812 -20.719 1 78.56 199 ARG B O 1
ATOM 4124 N N . SER B 1 200 ? -10.406 -21.641 -19.453 1 86.06 200 SER B N 1
ATOM 4125 C CA . SER B 1 200 ? -8.953 -21.609 -19.562 1 86.06 200 SER B CA 1
ATOM 4126 C C . SER B 1 200 ? -8.508 -21.844 -21 1 86.06 200 SER B C 1
ATOM 4128 O O . SER B 1 200 ? -7.523 -21.25 -21.453 1 86.06 200 SER B O 1
ATOM 4130 N N . ALA B 1 201 ? -9.219 -22.656 -21.656 1 86.5 201 ALA B N 1
ATOM 4131 C CA . ALA B 1 201 ? -8.922 -22.922 -23.062 1 86.5 201 ALA B CA 1
ATOM 4132 C C . ALA B 1 201 ? -9.117 -21.672 -23.906 1 86.5 201 ALA B C 1
ATOM 4134 O O . ALA B 1 201 ? -8.258 -21.312 -24.719 1 86.5 201 ALA B O 1
ATOM 4135 N N . ILE B 1 202 ? -10.148 -21.016 -23.656 1 80 202 ILE B N 1
ATOM 4136 C CA . ILE B 1 202 ? -10.484 -19.797 -24.391 1 80 202 ILE B CA 1
ATOM 4137 C C . ILE B 1 202 ? -9.445 -18.719 -24.109 1 80 202 ILE B C 1
ATOM 4139 O O . ILE B 1 202 ? -9.047 -17.969 -25.016 1 80 202 ILE B O 1
ATOM 4143 N N . ARG B 1 203 ? -8.953 -18.75 -22.906 1 82.38 203 ARG B N 1
ATOM 4144 C CA . ARG B 1 203 ? -8.023 -17.703 -22.484 1 82.38 203 ARG B CA 1
ATOM 4145 C C . ARG B 1 203 ? -6.578 -18.109 -22.75 1 82.38 203 ARG B C 1
ATOM 4147 O O . ARG B 1 203 ? -5.656 -17.312 -22.594 1 82.38 203 ARG B O 1
ATOM 4154 N N . GLY B 1 204 ? -6.348 -19.328 -23.109 1 85.75 204 GLY B N 1
ATOM 4155 C CA . GLY B 1 204 ? -5.004 -19.812 -23.391 1 85.75 204 GLY B CA 1
ATOM 4156 C C . GLY B 1 204 ? -4.191 -20.047 -22.125 1 85.75 204 GLY B C 1
ATOM 4157 O O . GLY B 1 204 ? -2.977 -19.828 -22.109 1 85.75 204 GLY B O 1
ATOM 4158 N N . THR B 1 205 ? -4.852 -20.422 -21 1 92.12 205 THR B N 1
ATOM 4159 C CA . THR B 1 205 ? -4.141 -20.547 -19.734 1 92.12 205 THR B CA 1
ATOM 4160 C C . THR B 1 205 ? -4.207 -21.984 -19.219 1 92.12 205 THR B C 1
ATOM 4162 O O . THR B 1 205 ? -4.023 -22.219 -18.016 1 92.12 205 THR B O 1
ATOM 4165 N N . LEU B 1 206 ? -4.395 -23 -20.078 1 94.19 206 LEU B N 1
ATOM 4166 C CA . LEU B 1 206 ? -4.492 -24.406 -19.703 1 94.19 206 LEU B CA 1
ATOM 4167 C C . LEU B 1 206 ? -3.199 -24.891 -19.062 1 94.19 206 LEU B C 1
ATOM 4169 O O . LEU B 1 206 ? -3.219 -25.797 -18.219 1 94.19 206 LEU B O 1
ATOM 4173 N N . SER B 1 207 ? -2.127 -24.219 -19.469 1 96.62 207 SER B N 1
ATOM 4174 C CA . SER B 1 207 ? -0.811 -24.656 -19 1 96.62 207 SER B CA 1
ATOM 4175 C C . SER B 1 207 ? -0.708 -24.578 -17.484 1 96.62 207 SER B C 1
ATOM 4177 O O . SER B 1 207 ? 0.138 -25.234 -16.875 1 96.62 207 SER B O 1
ATOM 4179 N N . TYR B 1 208 ? -1.548 -23.812 -16.891 1 97.12 208 TYR B N 1
ATOM 4180 C CA . TYR B 1 208 ? -1.415 -23.562 -15.461 1 97.12 208 TYR B CA 1
ATOM 4181 C C . TYR B 1 208 ? -2.346 -24.453 -14.648 1 97.12 208 TYR B C 1
ATOM 4183 O O . TYR B 1 208 ? -2.346 -24.406 -13.422 1 97.12 208 TYR B O 1
ATOM 4191 N N . LEU B 1 209 ? -3.16 -25.297 -15.336 1 95 209 LEU B N 1
ATOM 4192 C CA . LEU B 1 209 ? -4.082 -26.203 -14.656 1 95 209 LEU B CA 1
ATOM 4193 C C . LEU B 1 209 ? -3.389 -27.516 -14.289 1 95 209 LEU B C 1
ATOM 4195 O O . LEU B 1 209 ? -2.615 -28.047 -15.086 1 95 209 LEU B O 1
ATOM 4199 N N . PRO B 1 210 ? -3.658 -27.984 -13.109 1 96.12 210 PRO B N 1
ATOM 4200 C CA . PRO B 1 210 ? -3.061 -29.25 -12.695 1 96.12 210 PRO B CA 1
ATOM 4201 C C . PRO B 1 210 ? -3.729 -30.469 -13.344 1 96.12 210 PRO B C 1
ATOM 4203 O O . PRO B 1 210 ? -4.848 -30.359 -13.852 1 96.12 210 PRO B O 1
ATOM 4206 N N . PRO B 1 211 ? -2.992 -31.594 -13.359 1 95.88 211 PRO B N 1
ATOM 4207 C CA . PRO B 1 211 ? -3.512 -32.781 -14.039 1 95.88 211 PRO B CA 1
ATOM 4208 C C . PRO B 1 211 ? -4.855 -33.25 -13.484 1 95.88 211 PRO B C 1
ATOM 4210 O O . PRO B 1 211 ? -5.703 -33.75 -14.234 1 95.88 211 PRO B O 1
ATOM 4213 N N . GLU B 1 212 ? -5.156 -33.062 -12.156 1 93.69 212 GLU B N 1
ATOM 4214 C CA . GLU B 1 212 ? -6.402 -33.562 -11.562 1 93.69 212 GLU B CA 1
ATOM 4215 C C . GLU B 1 212 ? -7.602 -32.781 -12.094 1 93.69 212 GLU B C 1
ATOM 4217 O O . GLU B 1 212 ? -8.742 -33.219 -11.984 1 93.69 212 GLU B O 1
ATOM 4222 N N . MET B 1 213 ? -7.352 -31.594 -12.672 1 91.44 213 MET B N 1
ATOM 4223 C CA . MET B 1 213 ? -8.438 -30.812 -13.273 1 91.44 213 MET B CA 1
ATOM 4224 C C . MET B 1 213 ? -8.922 -31.469 -14.562 1 91.44 213 MET B C 1
ATOM 4226 O O . MET B 1 213 ? -10.07 -31.281 -14.969 1 91.44 213 MET B O 1
ATOM 4230 N N . PHE B 1 214 ? -8.016 -32.219 -15.156 1 91.12 214 PHE B N 1
ATOM 4231 C CA . PHE B 1 214 ? -8.336 -32.844 -16.422 1 91.12 214 PHE B CA 1
ATOM 4232 C C . PHE B 1 214 ? -8.781 -34.281 -16.219 1 91.12 214 PHE B C 1
ATOM 4234 O O . PHE B 1 214 ? -9.359 -34.906 -17.125 1 91.12 214 PHE B O 1
ATOM 4241 N N . LEU B 1 215 ? -8.453 -34.719 -15.008 1 87.19 215 LEU B N 1
ATOM 4242 C CA . LEU B 1 215 ? -8.758 -36.094 -14.711 1 87.19 215 LEU B CA 1
ATOM 4243 C C . LEU B 1 215 ? -10.109 -36.219 -14.016 1 87.19 215 LEU B C 1
ATOM 4245 O O . LEU B 1 215 ? -10.562 -35.281 -13.352 1 87.19 215 LEU B O 1
ATOM 4249 N N . GLN B 1 216 ? -11.031 -36.844 -14.508 1 67.88 216 GLN B N 1
ATOM 4250 C CA . GLN B 1 216 ? -12.422 -37 -14.078 1 67.88 216 GLN B CA 1
ATOM 4251 C C . GLN B 1 216 ? -12.508 -37.219 -12.57 1 67.88 216 GLN B C 1
ATOM 4253 O O . GLN B 1 216 ? -13 -38.25 -12.117 1 67.88 216 GLN B O 1
ATOM 4258 N N . SER B 1 217 ? -11.914 -36.188 -11.945 1 65.06 217 SER B N 1
ATOM 4259 C CA . SER B 1 217 ? -12.047 -36.25 -10.492 1 65.06 217 SER B CA 1
ATOM 4260 C C . SER B 1 217 ? -13.258 -35.438 -10.016 1 65.06 217 SER B C 1
ATOM 4262 O O . SER B 1 217 ? -13.578 -34.406 -10.586 1 65.06 217 SER B O 1
ATOM 4264 N N . THR B 1 218 ? -14.094 -35.969 -9.156 1 69.06 218 THR B N 1
ATOM 4265 C CA . THR B 1 218 ? -15.273 -35.375 -8.562 1 69.06 218 THR B CA 1
ATOM 4266 C C . THR B 1 218 ? -14.883 -34.438 -7.418 1 69.06 218 THR B C 1
ATOM 4268 O O . THR B 1 218 ? -15.727 -33.719 -6.883 1 69.06 218 THR B O 1
ATOM 4271 N N . LYS B 1 219 ? -13.672 -34.406 -7.223 1 76.81 219 LYS B N 1
ATOM 4272 C CA . LYS B 1 219 ? -13.289 -33.594 -6.07 1 76.81 219 LYS B CA 1
ATOM 4273 C C . LYS B 1 219 ? -13.195 -32.094 -6.438 1 76.81 219 LYS B C 1
ATOM 4275 O O . LYS B 1 219 ? -12.711 -31.766 -7.52 1 76.81 219 LYS B O 1
ATOM 4280 N N . ALA B 1 220 ? -13.688 -31.312 -5.578 1 80.88 220 ALA B N 1
ATOM 4281 C CA . ALA B 1 220 ? -13.602 -29.859 -5.75 1 80.88 220 ALA B CA 1
ATOM 4282 C C . ALA B 1 220 ? -12.156 -29.375 -5.672 1 80.88 220 ALA B C 1
ATOM 4284 O O . ALA B 1 220 ? -11.336 -29.969 -4.973 1 80.88 220 ALA B O 1
ATOM 4285 N N . PRO B 1 221 ? -11.828 -28.328 -6.398 1 86.06 221 PRO B N 1
ATOM 4286 C CA . PRO B 1 221 ? -10.477 -27.781 -6.305 1 86.06 221 PRO B CA 1
ATOM 4287 C C . PRO B 1 221 ? -10.086 -27.406 -4.875 1 86.06 221 PRO B C 1
ATOM 4289 O O . PRO B 1 221 ? -10.953 -27.078 -4.062 1 86.06 221 PRO B O 1
ATOM 4292 N N . GLY B 1 222 ? -8.836 -27.562 -4.578 1 89.31 222 GLY B N 1
ATOM 4293 C CA . GLY B 1 222 ? -8.281 -27.219 -3.281 1 89.31 222 GLY B CA 1
ATOM 4294 C C . GLY B 1 222 ? -7.031 -26.359 -3.377 1 89.31 222 GLY B C 1
ATOM 4295 O O . GLY B 1 222 ? -6.637 -25.953 -4.469 1 89.31 222 GLY B O 1
ATOM 4296 N N . PRO B 1 223 ? -6.422 -26.078 -2.289 1 94.69 223 PRO B N 1
ATOM 4297 C CA . PRO B 1 223 ? -5.242 -25.203 -2.252 1 94.69 223 PRO B CA 1
ATOM 4298 C C . PRO B 1 223 ? -4.109 -25.719 -3.141 1 94.69 223 PRO B C 1
ATOM 4300 O O . PRO B 1 223 ? -3.326 -24.922 -3.666 1 94.69 223 PRO B O 1
ATOM 4303 N N . LYS B 1 224 ? -4.117 -27.016 -3.34 1 97.19 224 LYS B N 1
ATOM 4304 C CA . LYS B 1 224 ? -3.012 -27.609 -4.086 1 97.19 224 LYS B CA 1
ATOM 4305 C C . LYS B 1 224 ? -3.098 -27.25 -5.566 1 97.19 224 LYS B C 1
ATOM 4307 O O . LYS B 1 224 ? -2.109 -27.375 -6.297 1 97.19 224 LYS B O 1
ATOM 4312 N N . ASN B 1 225 ? -4.25 -26.875 -6.047 1 94.19 225 ASN B N 1
ATOM 4313 C CA . ASN B 1 225 ? -4.363 -26.359 -7.406 1 94.19 225 ASN B CA 1
ATOM 4314 C C . ASN B 1 225 ? -3.506 -25.109 -7.617 1 94.19 225 ASN B C 1
ATOM 4316 O O . ASN B 1 225 ? -2.777 -25.016 -8.602 1 94.19 225 ASN B O 1
ATOM 4320 N N . ASP B 1 226 ? -3.576 -24.234 -6.617 1 96.62 226 ASP B N 1
ATOM 4321 C CA . ASP B 1 226 ? -2.779 -23.016 -6.68 1 96.62 226 ASP B CA 1
ATOM 4322 C C . ASP B 1 226 ? -1.287 -23.328 -6.613 1 96.62 226 ASP B C 1
ATOM 4324 O O . ASP B 1 226 ? -0.473 -22.625 -7.227 1 96.62 226 ASP B O 1
ATOM 4328 N N . VAL B 1 227 ? -0.984 -24.375 -5.91 1 98.81 227 VAL B N 1
ATOM 4329 C CA . VAL B 1 227 ? 0.417 -24.75 -5.77 1 98.81 227 VAL B CA 1
ATOM 4330 C C . VAL B 1 227 ? 0.969 -25.188 -7.125 1 98.81 227 VAL B C 1
ATOM 4332 O O . VAL B 1 227 ? 2.07 -24.797 -7.512 1 98.81 227 VAL B O 1
ATOM 4335 N N . TYR B 1 228 ? 0.184 -25.984 -7.816 1 98.62 228 TYR B N 1
ATOM 4336 C CA . TYR B 1 228 ? 0.6 -26.406 -9.148 1 98.62 228 TYR B CA 1
ATOM 4337 C C . TYR B 1 228 ? 0.797 -25.203 -10.07 1 98.62 228 TYR B C 1
ATOM 4339 O O . TYR B 1 228 ? 1.832 -25.094 -10.727 1 98.62 228 TYR B O 1
ATOM 4347 N N . SER B 1 229 ? -0.202 -24.344 -10.109 1 98.06 229 SER B N 1
ATOM 4348 C CA . SER B 1 229 ? -0.117 -23.156 -10.953 1 98.06 229 SER B CA 1
ATOM 4349 C C . SER B 1 229 ? 1.121 -22.328 -10.617 1 98.06 229 SER B C 1
ATOM 4351 O O . SER B 1 229 ? 1.787 -21.812 -11.516 1 98.06 229 SER B O 1
ATOM 4353 N N . PHE B 1 230 ? 1.407 -22.297 -9.328 1 98.88 230 PHE B N 1
ATOM 4354 C CA . PHE B 1 230 ? 2.59 -21.562 -8.891 1 98.88 230 PHE B CA 1
ATOM 4355 C C . PHE B 1 230 ? 3.859 -22.203 -9.438 1 98.88 230 PHE B C 1
ATOM 4357 O O . PHE B 1 230 ? 4.797 -21.5 -9.828 1 98.88 230 PHE B O 1
ATOM 4364 N N . GLY B 1 231 ? 3.893 -23.469 -9.453 1 98.88 231 GLY B N 1
ATOM 4365 C CA . GLY B 1 231 ? 5.031 -24.156 -10.039 1 98.88 231 GLY B CA 1
ATOM 4366 C C . GLY B 1 231 ? 5.301 -23.734 -11.477 1 98.88 231 GLY B C 1
ATOM 4367 O O . GLY B 1 231 ? 6.449 -23.5 -11.859 1 98.88 231 GLY B O 1
ATOM 4368 N N . ILE B 1 232 ? 4.262 -23.641 -12.227 1 98.81 232 ILE B N 1
ATOM 4369 C CA . ILE B 1 232 ? 4.402 -23.234 -13.617 1 98.81 232 ILE B CA 1
ATOM 4370 C C . ILE B 1 232 ? 4.863 -21.781 -13.68 1 98.81 232 ILE B C 1
ATOM 4372 O O . ILE B 1 232 ? 5.734 -21.438 -14.484 1 98.81 232 ILE B O 1
ATOM 4376 N N . VAL B 1 233 ? 4.348 -20.938 -12.812 1 98.88 233 VAL B N 1
ATOM 4377 C CA . VAL B 1 233 ? 4.75 -19.531 -12.742 1 98.88 233 VAL B CA 1
ATOM 4378 C C . VAL B 1 233 ? 6.227 -19.438 -12.375 1 98.88 233 VAL B C 1
ATOM 4380 O O . VAL B 1 233 ? 6.957 -18.609 -12.922 1 98.88 233 VAL B O 1
ATOM 4383 N N . MET B 1 234 ? 6.648 -20.297 -11.453 1 98.88 234 MET B N 1
ATOM 4384 C CA . MET B 1 234 ? 8.062 -20.328 -11.094 1 98.88 234 MET B CA 1
ATOM 4385 C C . MET B 1 234 ? 8.93 -20.625 -12.312 1 98.88 234 MET B C 1
ATOM 4387 O O . MET B 1 234 ? 9.914 -19.922 -12.562 1 98.88 234 MET B O 1
ATOM 4391 N N . TRP B 1 235 ? 8.539 -21.609 -13.055 1 98.81 235 TRP B N 1
ATOM 4392 C CA . TRP B 1 235 ? 9.297 -22.016 -14.234 1 98.81 235 TRP B CA 1
ATOM 4393 C C . TRP B 1 235 ? 9.383 -20.859 -15.234 1 98.81 235 TRP B C 1
ATOM 4395 O O . TRP B 1 235 ? 10.461 -20.547 -15.734 1 98.81 235 TRP B O 1
ATOM 4405 N N . GLU B 1 236 ? 8.258 -20.25 -15.492 1 98.56 236 GLU B N 1
ATOM 4406 C CA . GLU B 1 236 ? 8.219 -19.125 -16.422 1 98.56 236 GLU B CA 1
ATOM 4407 C C . GLU B 1 236 ? 9.102 -17.969 -15.945 1 98.56 236 GLU B C 1
ATOM 4409 O O . GLU B 1 236 ? 9.781 -17.328 -16.75 1 98.56 236 GLU B O 1
ATOM 4414 N N . THR B 1 237 ? 9.086 -17.719 -14.664 1 98.75 237 THR B N 1
ATOM 4415 C CA . THR B 1 237 ? 9.859 -16.609 -14.094 1 98.75 237 THR B CA 1
ATOM 4416 C C . THR B 1 237 ? 11.359 -16.891 -14.195 1 98.75 237 THR B C 1
ATOM 4418 O O . THR B 1 237 ? 12.133 -16.016 -14.57 1 98.75 237 THR B O 1
ATOM 4421 N N . LEU B 1 238 ? 11.75 -18.109 -13.953 1 98.38 238 LEU B N 1
ATOM 4422 C CA . LEU B 1 238 ? 13.164 -18.469 -13.945 1 98.38 238 LEU B CA 1
ATOM 4423 C C . LEU B 1 238 ? 13.719 -18.547 -15.359 1 98.38 238 LEU B C 1
ATOM 4425 O O . LEU B 1 238 ? 14.891 -18.234 -15.594 1 98.38 238 LEU B O 1
ATOM 4429 N N . THR B 1 239 ? 12.867 -18.922 -16.312 1 98 239 THR B N 1
ATOM 4430 C CA . THR B 1 239 ? 13.328 -19.125 -17.672 1 98 239 THR B CA 1
ATOM 4431 C C . THR B 1 239 ? 13.016 -17.922 -18.547 1 98 239 THR B C 1
ATOM 4433 O O . THR B 1 239 ? 13.664 -17.703 -19.578 1 98 239 THR B O 1
ATOM 4436 N N . GLN B 1 240 ? 11.977 -17.188 -18.172 1 98 240 GLN B N 1
ATOM 4437 C CA . GLN B 1 240 ? 11.383 -16.109 -18.969 1 98 240 GLN B CA 1
ATOM 4438 C C . GLN B 1 240 ? 10.938 -16.625 -20.328 1 98 240 GLN B C 1
ATOM 4440 O O . GLN B 1 240 ? 11.148 -15.953 -21.344 1 98 240 GLN B O 1
ATOM 4445 N N . LYS B 1 241 ? 10.406 -17.875 -20.328 1 97.25 241 LYS B N 1
ATOM 4446 C CA . LYS B 1 241 ? 9.812 -18.531 -21.5 1 97.25 241 LYS B CA 1
ATOM 4447 C C . LYS B 1 241 ? 8.375 -18.969 -21.203 1 97.25 241 LYS B C 1
ATOM 4449 O O . LYS B 1 241 ? 7.984 -19.094 -20.047 1 97.25 241 LYS B O 1
ATOM 4454 N N . LYS B 1 242 ? 7.594 -19.141 -22.312 1 96.5 242 LYS B N 1
ATOM 4455 C CA . LYS B 1 242 ? 6.234 -19.656 -22.172 1 96.5 242 LYS B CA 1
ATOM 4456 C C . LYS B 1 242 ? 6.238 -21.188 -22.047 1 96.5 242 LYS B C 1
ATOM 4458 O O . LYS B 1 242 ? 7.008 -21.859 -22.734 1 96.5 242 LYS B O 1
ATOM 4463 N N . PRO B 1 243 ? 5.375 -21.672 -21.203 1 97.62 243 PRO B N 1
ATOM 4464 C CA . PRO B 1 243 ? 5.324 -23.125 -21.078 1 97.62 243 PRO B CA 1
ATOM 4465 C C . PRO B 1 243 ? 4.703 -23.812 -22.297 1 97.62 243 PRO B C 1
ATOM 4467 O O . PRO B 1 243 ? 3.846 -23.219 -22.969 1 97.62 243 PRO B O 1
ATOM 4470 N N . TYR B 1 244 ? 5.211 -24.953 -22.625 1 97.25 244 TYR B N 1
ATOM 4471 C CA . TYR B 1 244 ? 4.742 -25.828 -23.703 1 97.25 244 TYR B CA 1
ATOM 4472 C C . TYR B 1 244 ? 4.715 -25.078 -25.031 1 97.25 244 TYR B C 1
ATOM 4474 O O . TYR B 1 244 ? 3.701 -25.094 -25.734 1 97.25 244 TYR B O 1
ATOM 4482 N N . PRO B 1 245 ? 5.816 -24.547 -25.344 1 93.62 245 PRO B N 1
ATOM 4483 C CA . PRO B 1 245 ? 5.828 -23.781 -26.578 1 93.62 245 PRO B CA 1
ATOM 4484 C C . PRO B 1 245 ? 5.41 -24.609 -27.797 1 93.62 245 PRO B C 1
ATOM 4486 O O . PRO B 1 245 ? 5.844 -25.75 -27.953 1 93.62 245 PRO B O 1
ATOM 4489 N N . GLY B 1 246 ? 4.535 -24 -28.609 1 92.25 246 GLY B N 1
ATOM 4490 C CA . GLY B 1 246 ? 4.145 -24.609 -29.875 1 92.25 246 GLY B CA 1
ATOM 4491 C C . GLY B 1 246 ? 3.045 -25.641 -29.734 1 92.25 246 GLY B C 1
ATOM 4492 O O . GLY B 1 246 ? 2.568 -26.203 -30.719 1 92.25 246 GLY B O 1
ATOM 4493 N N . CYS B 1 247 ? 2.623 -25.922 -28.562 1 94.31 247 CYS B N 1
ATOM 4494 C CA . CYS B 1 247 ? 1.582 -26.922 -28.344 1 94.31 247 CYS B CA 1
ATOM 4495 C C . CYS B 1 247 ? 0.196 -26.297 -28.484 1 94.31 247 CYS B C 1
ATOM 4497 O O . CYS B 1 247 ? -0.028 -25.172 -28.062 1 94.31 247 CYS B O 1
ATOM 4499 N N . ASN B 1 248 ? -0.677 -27.016 -29.156 1 93.62 248 ASN B N 1
ATOM 4500 C CA . ASN B 1 248 ? -2.082 -26.625 -29.109 1 93.62 248 ASN B CA 1
ATOM 4501 C C . ASN B 1 248 ? -2.744 -27.078 -27.812 1 93.62 248 ASN B C 1
ATOM 4503 O O . ASN B 1 248 ? -2.111 -27.75 -26.984 1 93.62 248 ASN B O 1
ATOM 4507 N N . MET B 1 249 ? -3.963 -26.812 -27.656 1 92 249 MET B N 1
ATOM 4508 C CA . MET B 1 249 ? -4.68 -27.047 -26.406 1 92 249 MET B CA 1
ATOM 4509 C C . MET B 1 249 ? -4.695 -28.516 -26.047 1 92 249 MET B C 1
ATOM 4511 O O . MET B 1 249 ? -4.387 -28.891 -24.906 1 92 249 MET B O 1
ATOM 4515 N N . MET B 1 250 ? -5.105 -29.328 -27 1 93.69 250 MET B N 1
ATOM 4516 C CA . MET B 1 250 ? -5.207 -30.766 -26.766 1 93.69 250 MET B CA 1
ATOM 4517 C C . MET B 1 250 ? -3.85 -31.359 -26.391 1 93.69 250 MET B C 1
ATOM 4519 O O . MET B 1 250 ? -3.758 -32.188 -25.484 1 93.69 250 MET B O 1
ATOM 4523 N N . ALA B 1 251 ? -2.85 -30.922 -27.031 1 96.69 251 ALA B N 1
ATOM 4524 C CA . ALA B 1 251 ? -1.499 -31.406 -26.75 1 96.69 251 ALA B CA 1
ATOM 4525 C C . ALA B 1 251 ? -1.07 -31.047 -25.344 1 96.69 251 ALA B C 1
ATOM 4527 O O . ALA B 1 251 ? -0.422 -31.844 -24.656 1 96.69 251 ALA B O 1
ATOM 4528 N N . ILE B 1 252 ? -1.375 -29.844 -24.859 1 97.12 252 ILE B N 1
ATOM 4529 C CA . ILE B 1 252 ? -1.049 -29.406 -23.5 1 97.12 252 ILE B CA 1
ATOM 4530 C C . ILE B 1 252 ? -1.735 -30.328 -22.484 1 97.12 252 ILE B C 1
ATOM 4532 O O . ILE B 1 252 ? -1.1 -30.812 -21.547 1 97.12 252 ILE B O 1
ATOM 4536 N N . ILE B 1 253 ? -3.049 -30.594 -22.688 1 95.06 253 ILE B N 1
ATOM 4537 C CA . ILE B 1 253 ? -3.816 -31.438 -21.781 1 95.06 253 ILE B CA 1
ATOM 4538 C C . ILE B 1 253 ? -3.17 -32.812 -21.688 1 95.06 253 ILE B C 1
ATOM 4540 O O . ILE B 1 253 ? -2.936 -33.344 -20.594 1 95.06 253 ILE B O 1
ATOM 4544 N N . ILE B 1 254 ? -2.848 -33.406 -22.859 1 96.94 254 ILE B N 1
ATOM 4545 C CA . ILE B 1 254 ? -2.277 -34.75 -22.938 1 96.94 254 ILE B CA 1
ATOM 4546 C C . ILE B 1 254 ? -0.939 -34.781 -22.203 1 96.94 254 ILE B C 1
ATOM 4548 O O . ILE B 1 254 ? -0.68 -35.688 -21.406 1 96.94 254 ILE B O 1
ATOM 4552 N N . LYS B 1 255 ? -0.115 -33.781 -22.453 1 97.81 255 LYS B N 1
ATOM 4553 C CA . LYS B 1 255 ? 1.194 -33.719 -21.812 1 97.81 255 LYS B CA 1
ATOM 4554 C C . LYS B 1 255 ? 1.06 -33.625 -20.297 1 97.81 255 LYS B C 1
ATOM 4556 O O . LYS B 1 255 ? 1.729 -34.344 -19.562 1 97.81 255 LYS B O 1
ATOM 4561 N N . VAL B 1 256 ? 0.222 -32.719 -19.812 1 97.69 256 VAL B N 1
ATOM 4562 C CA . VAL B 1 256 ? 0.039 -32.5 -18.391 1 97.69 256 VAL B CA 1
ATOM 4563 C C . VAL B 1 256 ? -0.48 -33.781 -17.734 1 97.69 256 VAL B C 1
ATOM 4565 O O . VAL B 1 256 ? 0.025 -34.188 -16.688 1 97.69 256 VAL B O 1
ATOM 4568 N N . VAL B 1 257 ? -1.482 -34.438 -18.281 1 96.44 257 VAL B N 1
ATOM 4569 C CA . VAL B 1 257 ? -2.09 -35.625 -17.734 1 96.44 257 VAL B CA 1
ATOM 4570 C C . VAL B 1 257 ? -1.072 -36.781 -17.734 1 96.44 257 VAL B C 1
ATOM 4572 O O . VAL B 1 257 ? -1.054 -37.594 -16.828 1 96.44 257 VAL B O 1
ATOM 4575 N N . ALA B 1 258 ? -0.197 -36.781 -18.75 1 97.56 258 ALA B N 1
ATOM 4576 C CA . ALA B 1 258 ? 0.821 -37.812 -18.875 1 97.56 258 ALA B CA 1
ATOM 4577 C C . ALA B 1 258 ? 1.968 -37.594 -17.891 1 97.56 258 ALA B C 1
ATOM 4579 O O . ALA B 1 258 ? 2.887 -38.406 -17.797 1 97.56 258 ALA B O 1
ATOM 4580 N N . GLY B 1 259 ? 2.012 -36.438 -17.297 1 97.06 259 GLY B N 1
ATOM 4581 C CA . GLY B 1 259 ? 3.033 -36.125 -16.297 1 97.06 259 GLY B CA 1
ATOM 4582 C C . GLY B 1 259 ? 4.195 -35.344 -16.859 1 97.06 259 GLY B C 1
ATOM 4583 O O . GLY B 1 259 ? 5.203 -35.156 -16.172 1 97.06 259 GLY B O 1
ATOM 4584 N N . LYS B 1 260 ? 4.031 -34.969 -18.078 1 97.88 260 LYS B N 1
ATOM 4585 C CA . LYS B 1 260 ? 5.086 -34.156 -18.688 1 97.88 260 LYS B CA 1
ATOM 4586 C C . LYS B 1 260 ? 4.988 -32.719 -18.25 1 97.88 260 LYS B C 1
ATOM 4588 O O . LYS B 1 260 ? 3.891 -32.156 -18.156 1 97.88 260 LYS B O 1
ATOM 4593 N N . ARG B 1 261 ? 6.156 -32.125 -17.938 1 98.44 261 ARG B N 1
ATOM 4594 C CA . ARG B 1 261 ? 6.266 -30.719 -17.547 1 98.44 261 ARG B CA 1
ATOM 4595 C C . ARG B 1 261 ? 7.332 -30 -18.359 1 98.44 261 ARG B C 1
ATOM 4597 O O . ARG B 1 261 ? 8.172 -30.641 -19 1 98.44 261 ARG B O 1
ATOM 4604 N N . PRO B 1 262 ? 7.23 -28.578 -18.359 1 97.75 262 PRO B N 1
ATOM 4605 C CA . PRO B 1 262 ? 8.328 -27.859 -19.016 1 97.75 262 PRO B CA 1
ATOM 4606 C C . PRO B 1 262 ? 9.688 -28.172 -18.391 1 97.75 262 PRO B C 1
ATOM 4608 O O . PRO B 1 262 ? 9.789 -28.312 -17.156 1 97.75 262 PRO B O 1
ATOM 4611 N N . SER B 1 263 ? 10.742 -28.234 -19.156 1 96.88 263 SER B N 1
ATOM 4612 C CA . SER B 1 263 ? 12.039 -28.719 -18.703 1 96.88 263 SER B CA 1
ATOM 4613 C C . SER B 1 263 ? 12.766 -27.656 -17.891 1 96.88 263 SER B C 1
ATOM 4615 O O . SER B 1 263 ? 13 -26.547 -18.375 1 96.88 263 SER B O 1
ATOM 4617 N N . PRO B 1 264 ? 13.164 -28 -16.719 1 95.75 264 PRO B N 1
ATOM 4618 C CA . PRO B 1 264 ? 13.977 -27.078 -15.922 1 95.75 264 PRO B CA 1
ATOM 4619 C C . PRO B 1 264 ? 15.383 -26.891 -16.484 1 95.75 264 PRO B C 1
ATOM 4621 O O . PRO B 1 264 ? 16.094 -25.953 -16.109 1 95.75 264 PRO B O 1
ATOM 4624 N N . GLU B 1 265 ? 15.766 -27.688 -17.438 1 93.94 265 GLU B N 1
ATOM 4625 C CA . GLU B 1 265 ? 17.125 -27.656 -17.984 1 93.94 265 GLU B CA 1
ATOM 4626 C C . GLU B 1 265 ? 17.359 -26.406 -18.812 1 93.94 265 GLU B C 1
ATOM 4628 O O . GLU B 1 265 ? 18.5 -26.031 -19.062 1 93.94 265 GLU B O 1
ATOM 4633 N N . ILE B 1 266 ? 16.312 -25.766 -19.172 1 95.44 266 ILE B N 1
ATOM 4634 C CA . ILE B 1 266 ? 16.438 -24.594 -20.031 1 95.44 266 ILE B CA 1
ATOM 4635 C C . ILE B 1 266 ? 16.719 -23.359 -19.203 1 95.44 266 ILE B C 1
ATOM 4637 O O . ILE B 1 266 ? 16.969 -22.281 -19.734 1 95.44 266 ILE B O 1
ATOM 4641 N N . ILE B 1 267 ? 16.688 -23.469 -17.922 1 95.12 267 ILE B N 1
ATOM 4642 C CA . ILE B 1 267 ? 17.062 -22.359 -17.047 1 95.12 267 ILE B CA 1
ATOM 4643 C C . ILE B 1 267 ? 18.516 -21.969 -17.297 1 95.12 267 ILE B C 1
ATOM 4645 O O . ILE B 1 267 ? 19.391 -22.828 -17.359 1 95.12 267 ILE B O 1
ATOM 4649 N N . PRO B 1 268 ? 18.734 -20.719 -17.453 1 93.94 268 PRO B N 1
ATOM 4650 C CA . PRO B 1 268 ? 20.062 -20.25 -17.891 1 93.94 268 PRO B CA 1
ATOM 4651 C C . PRO B 1 268 ? 21.188 -20.719 -16.969 1 93.94 268 PRO B C 1
ATOM 4653 O O . PRO B 1 268 ? 20.984 -20.828 -15.75 1 93.94 268 PRO B O 1
ATOM 4656 N N . GLU B 1 269 ? 22.344 -20.812 -17.484 1 91.19 269 GLU B N 1
ATOM 4657 C CA . GLU B 1 269 ? 23.5 -21.328 -16.766 1 91.19 269 GLU B CA 1
ATOM 4658 C C . GLU B 1 269 ? 24.094 -20.266 -15.828 1 91.19 269 GLU B C 1
ATOM 4660 O O . GLU B 1 269 ? 24.766 -20.609 -14.852 1 91.19 269 GLU B O 1
ATOM 4665 N N . ASP B 1 270 ? 23.891 -19.047 -16.172 1 92.44 270 ASP B N 1
ATOM 4666 C CA . ASP B 1 270 ? 24.438 -17.984 -15.336 1 92.44 270 ASP B CA 1
ATOM 4667 C C . ASP B 1 270 ? 23.609 -17.781 -14.07 1 92.44 270 ASP B C 1
ATOM 4669 O O . ASP B 1 270 ? 23.75 -16.781 -13.375 1 92.44 270 ASP B O 1
ATOM 4673 N N . ARG B 1 271 ? 22.891 -18.766 -13.75 1 94.44 271 ARG B N 1
ATOM 4674 C CA . ARG B 1 271 ? 22.062 -18.719 -12.562 1 94.44 271 ARG B CA 1
ATOM 4675 C C . ARG B 1 271 ? 22.891 -18.859 -11.289 1 94.44 271 ARG B C 1
ATOM 4677 O O . ARG B 1 271 ? 23.953 -19.469 -11.305 1 94.44 271 ARG B O 1
ATOM 4684 N N . PRO B 1 272 ? 22.438 -18.203 -10.203 1 95.62 272 PRO B N 1
ATOM 4685 C CA . PRO B 1 272 ? 23.125 -18.406 -8.922 1 95.62 272 PRO B CA 1
ATOM 4686 C C . PRO B 1 272 ? 22.969 -19.828 -8.391 1 95.62 272 PRO B C 1
ATOM 4688 O O . PRO B 1 272 ? 22.078 -20.562 -8.82 1 95.62 272 PRO B O 1
ATOM 4691 N N . MET B 1 273 ? 23.75 -20.219 -7.473 1 93.69 273 MET B N 1
ATOM 4692 C CA . MET B 1 273 ? 23.75 -21.578 -6.926 1 93.69 273 MET B CA 1
ATOM 4693 C C . MET B 1 273 ? 22.422 -21.891 -6.246 1 93.69 273 MET B C 1
ATOM 4695 O O . MET B 1 273 ? 21.953 -23.031 -6.305 1 93.69 273 MET B O 1
ATOM 4699 N N . GLU B 1 274 ? 21.812 -20.875 -5.703 1 95.31 274 GLU B N 1
ATOM 4700 C CA . GLU B 1 274 ? 20.562 -21.047 -4.973 1 95.31 274 GLU B CA 1
ATOM 4701 C C . GLU B 1 274 ? 19.422 -21.453 -5.906 1 95.31 274 GLU B C 1
ATOM 4703 O O . GLU B 1 274 ? 18.391 -21.953 -5.453 1 95.31 274 GLU B O 1
ATOM 4708 N N . CYS B 1 275 ? 19.656 -21.312 -7.164 1 96.38 275 CYS B N 1
ATOM 4709 C CA . CYS B 1 275 ? 18.625 -21.656 -8.141 1 96.38 275 CYS B CA 1
ATOM 4710 C C . CYS B 1 275 ? 18.344 -23.141 -8.156 1 96.38 275 CYS B C 1
ATOM 4712 O O . CYS B 1 275 ? 17.25 -23.578 -8.492 1 96.38 275 CYS B O 1
ATOM 4714 N N . GLU B 1 276 ? 19.344 -23.953 -7.754 1 96.88 276 GLU B N 1
ATOM 4715 C CA . GLU B 1 276 ? 19.141 -25.391 -7.707 1 96.88 276 GLU B CA 1
ATOM 4716 C C . GLU B 1 276 ? 18.031 -25.766 -6.727 1 96.88 276 GLU B C 1
ATOM 4718 O O . GLU B 1 276 ? 17.172 -26.594 -7.031 1 96.88 276 GLU B O 1
ATOM 4723 N N . GLN B 1 277 ? 18.062 -25.125 -5.602 1 97.75 277 GLN B N 1
ATOM 4724 C CA . GLN B 1 277 ? 17.031 -25.359 -4.602 1 97.75 277 GLN B CA 1
ATOM 4725 C C . GLN B 1 277 ? 15.68 -24.828 -5.059 1 97.75 277 GLN B C 1
ATOM 4727 O O . GLN B 1 277 ? 14.641 -25.406 -4.75 1 97.75 277 GLN B O 1
ATOM 4732 N N . MET B 1 278 ? 15.703 -23.734 -5.801 1 98.25 278 MET B N 1
ATOM 4733 C CA . MET B 1 278 ? 14.477 -23.188 -6.363 1 98.25 278 MET B CA 1
ATOM 4734 C C . MET B 1 278 ? 13.867 -24.141 -7.379 1 98.25 278 MET B C 1
ATOM 4736 O O . MET B 1 278 ? 12.648 -24.328 -7.402 1 98.25 278 MET B O 1
ATOM 4740 N N . ILE B 1 279 ? 14.719 -24.766 -8.172 1 98.19 279 ILE B N 1
ATOM 4741 C CA . ILE B 1 279 ? 14.281 -25.734 -9.172 1 98.19 279 ILE B CA 1
ATOM 4742 C C . ILE B 1 279 ? 13.68 -26.953 -8.477 1 98.19 279 ILE B C 1
ATOM 4744 O O . ILE B 1 279 ? 12.641 -27.469 -8.906 1 98.19 279 ILE B O 1
ATOM 4748 N N . ASN B 1 280 ? 14.32 -27.344 -7.402 1 98.38 280 ASN B N 1
ATOM 4749 C CA . ASN B 1 280 ? 13.773 -28.453 -6.617 1 98.38 280 ASN B CA 1
ATOM 4750 C C . ASN B 1 280 ? 12.383 -28.125 -6.086 1 98.38 280 ASN B C 1
ATOM 4752 O O . ASN B 1 280 ? 11.477 -28.953 -6.152 1 98.38 280 ASN B O 1
ATOM 4756 N N . LEU B 1 281 ? 12.25 -26.953 -5.57 1 98.81 281 LEU B N 1
ATOM 4757 C CA . LEU B 1 281 ? 10.961 -26.5 -5.062 1 98.81 281 LEU B CA 1
ATOM 4758 C C . LEU B 1 281 ? 9.914 -26.469 -6.176 1 98.81 281 LEU B C 1
ATOM 4760 O O . LEU B 1 281 ? 8.789 -26.938 -5.992 1 98.81 281 LEU B O 1
ATOM 4764 N N . LEU B 1 282 ? 10.266 -25.922 -7.305 1 98.62 282 LEU B N 1
ATOM 4765 C CA . LEU B 1 282 ? 9.422 -25.875 -8.492 1 98.62 282 LEU B CA 1
ATOM 4766 C C . LEU B 1 282 ? 8.906 -27.266 -8.852 1 98.62 282 LEU B C 1
ATOM 4768 O O . LEU B 1 282 ? 7.711 -27.438 -9.102 1 98.62 282 LEU B O 1
ATOM 4772 N N . GLN B 1 283 ? 9.734 -28.219 -8.836 1 98.56 283 GLN B N 1
ATOM 4773 C CA . GLN B 1 283 ? 9.375 -29.578 -9.219 1 98.56 283 GLN B CA 1
ATOM 4774 C C . GLN B 1 283 ? 8.438 -30.203 -8.195 1 98.56 283 GLN B C 1
ATOM 4776 O O . GLN B 1 283 ? 7.555 -30.984 -8.562 1 98.56 283 GLN B O 1
ATOM 4781 N N . ARG B 1 284 ? 8.602 -29.875 -6.969 1 98.81 284 ARG B N 1
ATOM 4782 C CA . ARG B 1 284 ? 7.672 -30.344 -5.945 1 98.81 284 ARG B CA 1
ATOM 4783 C C . ARG B 1 284 ? 6.316 -29.656 -6.078 1 98.81 284 ARG B C 1
ATOM 4785 O O . ARG B 1 284 ? 5.277 -30.281 -5.852 1 98.81 284 ARG B O 1
ATOM 4792 N N . CYS B 1 285 ? 6.277 -28.438 -6.488 1 98.88 285 CYS B N 1
ATOM 4793 C CA . CYS B 1 285 ? 5.031 -27.688 -6.605 1 98.88 285 CYS B CA 1
ATOM 4794 C C . CYS B 1 285 ? 4.156 -28.25 -7.719 1 98.88 285 CYS B C 1
ATOM 4796 O O . CYS B 1 285 ? 2.934 -28.312 -7.582 1 98.88 285 CYS B O 1
ATOM 4798 N N . TRP B 1 286 ? 4.789 -28.656 -8.828 1 98.69 286 TRP B N 1
ATOM 4799 C CA . TRP B 1 286 ? 3.959 -29.109 -9.945 1 98.69 286 TRP B CA 1
ATOM 4800 C C . TRP B 1 286 ? 3.928 -30.641 -10.008 1 98.69 286 TRP B C 1
ATOM 4802 O O . TRP B 1 286 ? 3.639 -31.219 -11.062 1 98.69 286 TRP B O 1
ATOM 4812 N N . ASP B 1 287 ? 4.266 -31.266 -8.883 1 98.56 287 ASP B N 1
ATOM 4813 C CA . ASP B 1 287 ? 4.188 -32.719 -8.805 1 98.56 287 ASP B CA 1
ATOM 4814 C C . ASP B 1 287 ? 2.834 -33.219 -9.312 1 98.56 287 ASP B C 1
ATOM 4816 O O . ASP B 1 287 ? 1.803 -32.594 -9.07 1 98.56 287 ASP B O 1
ATOM 4820 N N . HIS B 1 288 ? 2.861 -34.406 -9.938 1 97.44 288 HIS B N 1
ATOM 4821 C CA . HIS B 1 288 ? 1.648 -35.031 -10.469 1 97.44 288 HIS B CA 1
ATOM 4822 C C . HIS B 1 288 ? 0.677 -35.375 -9.352 1 97.44 288 HIS B C 1
ATOM 4824 O O . HIS B 1 288 ? -0.539 -35.25 -9.516 1 97.44 288 HIS B O 1
ATOM 4830 N N . ASN B 1 289 ? 1.185 -35.875 -8.266 1 96.12 289 ASN B N 1
ATOM 4831 C CA . ASN B 1 289 ? 0.399 -36.188 -7.086 1 96.12 289 ASN B CA 1
ATOM 4832 C C . ASN B 1 289 ? 0.197 -35 -6.184 1 96.12 289 ASN B C 1
ATOM 4834 O O . ASN B 1 289 ? 1.143 -34.531 -5.547 1 96.12 289 ASN B O 1
ATOM 4838 N N . LEU B 1 290 ? -0.954 -34.5 -6.109 1 95 290 LEU B N 1
ATOM 4839 C CA . LEU B 1 290 ? -1.242 -33.281 -5.367 1 95 290 LEU B CA 1
ATOM 4840 C C . LEU B 1 290 ? -0.887 -33.438 -3.893 1 95 290 LEU B C 1
ATOM 4842 O O . LEU B 1 290 ? -0.582 -32.438 -3.213 1 95 290 LEU B O 1
ATOM 4846 N N . LYS B 1 291 ? -0.873 -34.688 -3.338 1 96.38 291 LYS B N 1
ATOM 4847 C CA . LYS B 1 291 ? -0.55 -34.906 -1.934 1 96.38 291 LYS B CA 1
ATOM 4848 C C . LYS B 1 291 ? 0.922 -34.625 -1.652 1 96.38 291 LYS B C 1
ATOM 4850 O O . LYS B 1 291 ? 1.316 -34.438 -0.498 1 96.38 291 LYS B O 1
ATOM 4855 N N . ARG B 1 292 ? 1.694 -34.625 -2.691 1 98.25 292 ARG B N 1
ATOM 4856 C CA . ARG B 1 292 ? 3.129 -34.438 -2.533 1 98.25 292 ARG B CA 1
ATOM 4857 C C . ARG B 1 292 ? 3.484 -32.938 -2.699 1 98.25 292 ARG B C 1
ATOM 4859 O O . ARG B 1 292 ? 4.629 -32.562 -2.469 1 98.25 292 ARG B O 1
ATOM 4866 N N . ARG B 1 293 ? 2.584 -32.156 -3.049 1 98.75 293 ARG B N 1
ATOM 4867 C CA . ARG B 1 293 ? 2.826 -30.734 -3.213 1 98.75 293 ARG B CA 1
ATOM 4868 C C . ARG B 1 293 ? 2.881 -30.031 -1.86 1 98.75 293 ARG B C 1
ATOM 4870 O O . ARG B 1 293 ? 2.072 -30.328 -0.974 1 98.75 293 ARG B O 1
ATOM 4877 N N . PRO B 1 294 ? 3.844 -29.156 -1.677 1 98.81 294 PRO B N 1
ATOM 4878 C CA . PRO B 1 294 ? 3.947 -28.438 -0.407 1 98.81 294 PRO B CA 1
ATOM 4879 C C . PRO B 1 294 ? 2.82 -27.422 -0.209 1 98.81 294 PRO B C 1
ATOM 4881 O O . PRO B 1 294 ? 2.049 -27.172 -1.137 1 98.81 294 PRO B O 1
ATOM 4884 N N . SER B 1 295 ? 2.658 -26.938 1.031 1 98.44 295 SER B N 1
ATOM 4885 C CA . SER B 1 295 ? 1.762 -25.828 1.306 1 98.44 295 SER B CA 1
ATOM 4886 C C . SER B 1 295 ? 2.436 -24.484 1.005 1 98.44 295 SER B C 1
ATOM 4888 O O . SER B 1 295 ? 3.664 -24.406 0.951 1 98.44 295 SER B O 1
ATOM 4890 N N . PHE B 1 296 ? 1.676 -23.5 0.861 1 98.62 296 PHE B N 1
ATOM 4891 C CA . PHE B 1 296 ? 2.273 -22.188 0.621 1 98.62 296 PHE B CA 1
ATOM 4892 C C . PHE B 1 296 ? 3.02 -21.703 1.856 1 98.62 296 PHE B C 1
ATOM 4894 O O . PHE B 1 296 ? 3.973 -20.922 1.746 1 98.62 296 PHE B O 1
ATOM 4901 N N . SER B 1 297 ? 2.605 -22.125 3.021 1 97.5 297 SER B N 1
ATOM 4902 C CA . SER B 1 297 ? 3.375 -21.797 4.215 1 97.5 297 SER B CA 1
ATOM 4903 C C . SER B 1 297 ? 4.805 -22.312 4.117 1 97.5 297 SER B C 1
ATOM 4905 O O . SER B 1 297 ? 5.758 -21.578 4.398 1 97.5 297 SER B O 1
ATOM 4907 N N . ASP B 1 298 ? 4.922 -23.547 3.637 1 98.12 298 ASP B N 1
ATOM 4908 C CA . ASP B 1 298 ? 6.238 -24.141 3.443 1 98.12 298 ASP B CA 1
ATOM 4909 C C . ASP B 1 298 ? 6.996 -23.453 2.314 1 98.12 298 ASP B C 1
ATOM 4911 O O . ASP B 1 298 ? 8.195 -23.188 2.436 1 98.12 298 ASP B O 1
ATOM 4915 N N . ILE B 1 299 ? 6.34 -23.188 1.295 1 98.81 299 ILE B N 1
ATOM 4916 C CA . ILE B 1 299 ? 6.926 -22.531 0.128 1 98.81 299 ILE B CA 1
ATOM 4917 C C . ILE B 1 299 ? 7.504 -21.172 0.527 1 98.81 299 ILE B C 1
ATOM 4919 O O . ILE B 1 299 ? 8.641 -20.844 0.18 1 98.81 299 ILE B O 1
ATOM 4923 N N . CYS B 1 300 ? 6.746 -20.359 1.295 1 98.25 300 CYS B N 1
ATOM 4924 C CA . CYS B 1 300 ? 7.18 -19.047 1.739 1 98.25 300 CYS B CA 1
ATOM 4925 C C . CYS B 1 300 ? 8.477 -19.141 2.539 1 98.25 300 CYS B C 1
ATOM 4927 O O . CYS B 1 300 ? 9.422 -18.391 2.289 1 98.25 300 CYS B O 1
ATOM 4929 N N . SER B 1 301 ? 8.5 -20.094 3.432 1 97.12 301 SER B N 1
ATOM 4930 C CA . SER B 1 301 ? 9.672 -20.266 4.289 1 97.12 301 SER B CA 1
ATOM 4931 C C . SER B 1 301 ? 10.898 -20.641 3.471 1 97.12 301 SER B C 1
ATOM 4933 O O . SER B 1 301 ? 11.984 -20.094 3.689 1 97.12 301 SER B O 1
ATOM 4935 N N . GLU B 1 302 ? 10.695 -21.516 2.545 1 98 302 GLU B N 1
ATOM 4936 C CA . GLU B 1 302 ? 11.82 -21.984 1.739 1 98 302 GLU B CA 1
ATOM 4937 C C . GLU B 1 302 ? 12.352 -20.891 0.825 1 98 302 GLU B C 1
ATOM 4939 O O . GLU B 1 302 ? 13.562 -20.688 0.728 1 98 302 GLU B O 1
ATOM 4944 N N . ILE B 1 303 ? 11.492 -20.172 0.185 1 98.25 303 ILE B N 1
ATOM 4945 C CA . ILE B 1 303 ? 11.938 -19.141 -0.733 1 98.25 303 ILE B CA 1
ATOM 4946 C C . ILE B 1 303 ? 12.602 -18 0.053 1 98.25 303 ILE B C 1
ATOM 4948 O O . ILE B 1 303 ? 13.57 -17.406 -0.41 1 98.25 303 ILE B O 1
ATOM 4952 N N . GLU B 1 304 ? 12.016 -17.688 1.221 1 96.88 304 GLU B N 1
ATOM 4953 C CA . GLU B 1 304 ? 12.594 -16.656 2.07 1 96.88 304 GLU B CA 1
ATOM 4954 C C . GLU B 1 304 ? 14.055 -16.953 2.393 1 96.88 304 GLU B C 1
ATOM 4956 O O . GLU B 1 304 ? 14.906 -16.078 2.336 1 96.88 304 GLU B O 1
ATOM 4961 N N . MET B 1 305 ? 14.32 -18.188 2.713 1 96.31 305 MET B N 1
ATOM 4962 C CA . MET B 1 305 ? 15.688 -18.609 3.01 1 96.31 305 MET B CA 1
ATOM 4963 C C . MET B 1 305 ? 16.578 -18.453 1.788 1 96.31 305 MET B C 1
ATOM 4965 O O . MET B 1 305 ? 17.703 -17.953 1.895 1 96.31 305 MET B O 1
ATOM 4969 N N . LEU B 1 306 ? 16.125 -18.828 0.658 1 97.19 306 LEU B N 1
ATOM 4970 C CA . LEU B 1 306 ? 16.906 -18.75 -0.572 1 97.19 306 LEU B CA 1
ATOM 4971 C C . LEU B 1 306 ? 17.172 -17.297 -0.947 1 97.19 306 LEU B C 1
ATOM 4973 O O . LEU B 1 306 ? 18.266 -16.969 -1.401 1 97.19 306 LEU B O 1
ATOM 4977 N N . LEU B 1 307 ? 16.172 -16.453 -0.765 1 95.94 307 LEU B N 1
ATOM 4978 C CA . LEU B 1 307 ? 16.297 -15.039 -1.072 1 95.94 307 LEU B CA 1
ATOM 4979 C C . LEU B 1 307 ? 17.359 -14.383 -0.201 1 95.94 307 LEU B C 1
ATOM 4981 O O . LEU B 1 307 ? 18.094 -13.508 -0.663 1 95.94 307 LEU B O 1
ATOM 4985 N N . SER B 1 308 ? 17.469 -14.828 1.001 1 93.88 308 SER B N 1
ATOM 4986 C CA . SER B 1 308 ? 18.453 -14.258 1.924 1 93.88 308 SER B CA 1
ATOM 4987 C C . SER B 1 308 ? 19.875 -14.617 1.513 1 93.88 308 SER B C 1
ATOM 4989 O O . SER B 1 308 ? 20.828 -13.945 1.909 1 93.88 308 SER B O 1
ATOM 4991 N N . LEU B 1 309 ? 20.031 -15.578 0.665 1 92.06 309 LEU B N 1
ATOM 4992 C CA . LEU B 1 309 ? 21.344 -16.078 0.282 1 92.06 309 LEU B CA 1
ATOM 4993 C C . LEU B 1 309 ? 21.781 -15.5 -1.06 1 92.06 309 LEU B C 1
ATOM 4995 O O . LEU B 1 309 ? 22.969 -15.43 -1.351 1 92.06 309 LEU B O 1
ATOM 4999 N N . VAL B 1 310 ? 20.828 -15.133 -1.773 1 88.94 310 VAL B N 1
ATOM 5000 C CA . VAL B 1 310 ? 21.156 -14.633 -3.104 1 88.94 310 VAL B CA 1
ATOM 5001 C C . VAL B 1 310 ? 21.5 -13.148 -3.027 1 88.94 310 VAL B C 1
ATOM 5003 O O . VAL B 1 310 ? 20.766 -12.359 -2.432 1 88.94 310 VAL B O 1
ATOM 5006 N N . HIS B 1 311 ? 22.703 -12.773 -3.252 1 72.75 311 HIS B N 1
ATOM 5007 C CA . HIS B 1 311 ? 23.234 -11.422 -3.146 1 72.75 311 HIS B CA 1
ATOM 5008 C C . HIS B 1 311 ? 22.516 -10.477 -4.098 1 72.75 311 HIS B C 1
ATOM 5010 O O . HIS B 1 311 ? 22.266 -10.812 -5.258 1 72.75 311 HIS B O 1
ATOM 5016 N N . ALA B 1 312 ? 21.984 -9.398 -3.523 1 65.69 312 ALA B N 1
ATOM 5017 C CA . ALA B 1 312 ? 21.5 -8.32 -4.375 1 65.69 312 ALA B CA 1
ATOM 5018 C C . ALA B 1 312 ? 22.641 -7.66 -5.137 1 65.69 312 ALA B C 1
ATOM 5020 O O . ALA B 1 312 ? 23.766 -7.594 -4.641 1 65.69 312 ALA B O 1
ATOM 5021 N N . PRO B 1 313 ? 22.453 -7.469 -6.5 1 57.72 313 PRO B N 1
ATOM 5022 C CA . PRO B 1 313 ? 23.547 -6.754 -7.164 1 57.72 313 PRO B CA 1
ATOM 5023 C C . PRO B 1 313 ? 24 -5.523 -6.391 1 57.72 313 PRO B C 1
ATOM 5025 O O . PRO B 1 313 ? 23.188 -4.863 -5.734 1 57.72 313 PRO B O 1
ATOM 5028 N N . LEU B 1 314 ? 25.25 -5.504 -5.91 1 44.66 314 LEU B N 1
ATOM 5029 C CA . LEU B 1 314 ? 25.859 -4.301 -5.352 1 44.66 314 LEU B CA 1
ATOM 5030 C C . LEU B 1 314 ? 25.531 -3.082 -6.211 1 44.66 314 LEU B C 1
ATOM 5032 O O . LEU B 1 314 ? 25.562 -3.158 -7.441 1 44.66 314 LEU B O 1
ATOM 5036 N N . VAL B 1 315 ? 24.672 -2.354 -5.871 1 43.28 315 VAL B N 1
ATOM 5037 C CA . VAL B 1 315 ? 24.609 -1.043 -6.512 1 43.28 315 VAL B CA 1
ATOM 5038 C C . VAL B 1 315 ? 26.016 -0.451 -6.617 1 43.28 315 VAL B C 1
ATOM 5040 O O . VAL B 1 315 ? 26.703 -0.289 -5.605 1 43.28 315 VAL B O 1
ATOM 5043 N N . ASP B 1 316 ? 26.672 -0.643 -7.73 1 34.38 316 ASP B N 1
ATOM 5044 C CA . ASP B 1 316 ? 27.859 0.184 -7.938 1 34.38 316 ASP B CA 1
ATOM 5045 C C . ASP B 1 316 ? 27.516 1.669 -7.848 1 34.38 316 ASP B C 1
ATOM 5047 O O . ASP B 1 316 ? 26.469 2.102 -8.352 1 34.38 316 ASP B O 1
#

InterPro domains:
  IPR000719 Protein kinase domain [PF00069] (41-301)
  IPR000719 Protein kinase domain [PS50011] (35-307)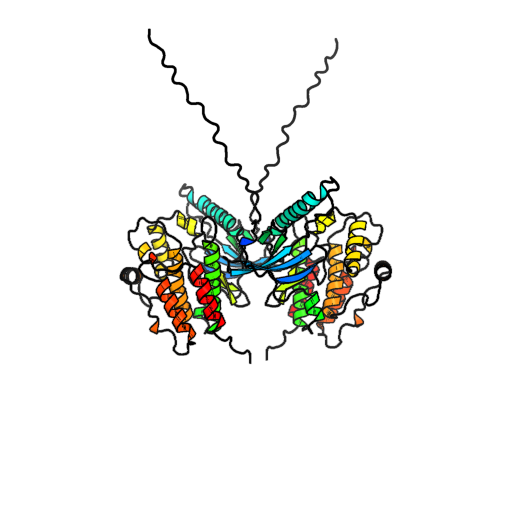
  IPR000719 Protein kinase domain [SM00220] (34-306)
  IPR008271 Serine/threonine-protein kinase, active site [PS00108] (159-171)
  IPR011009 Protein kinase-like domain superfamily [SSF56112] (13-303)
  IPR051681 Serine/Threonine Kinases and Pseudokinases [PTHR44329] (31-304)

pLDDT: mean 82.68, std 22.45, range [19.16, 98.94]

Solvent-accessible surface area (backbone atoms only — not comparable to full-atom values): 35624 Å² total; per-residue (Å²): 136,79,77,74,74,73,76,73,73,75,77,78,71,78,74,76,69,76,79,77,77,52,61,67,67,60,44,77,49,55,63,83,49,33,48,87,69,66,42,78,74,47,78,53,100,65,27,43,28,25,40,33,36,30,63,80,57,70,44,66,28,24,35,42,31,42,70,76,65,66,65,76,79,58,89,70,74,56,51,69,44,48,54,47,48,47,49,51,41,50,47,62,51,38,68,56,83,49,94,21,40,58,46,41,65,29,31,31,69,72,68,37,25,43,30,26,65,52,44,76,55,36,28,44,44,55,43,42,73,72,45,89,77,54,67,50,56,48,46,48,38,53,35,32,48,30,37,30,52,32,43,35,51,67,39,89,74,59,46,63,44,84,62,56,42,42,76,34,28,30,16,32,87,82,62,49,36,22,42,46,80,53,49,62,32,48,74,42,68,74,35,51,64,64,52,50,52,50,50,26,54,76,66,69,49,55,84,36,57,43,42,64,73,75,40,96,55,90,67,74,90,55,72,54,45,44,33,21,9,46,17,48,41,48,52,29,61,66,50,51,50,72,77,60,74,92,55,54,72,67,54,48,53,53,36,39,63,71,62,53,71,78,69,74,80,70,39,60,82,89,54,62,79,63,49,58,60,50,50,52,49,31,54,36,23,48,38,81,52,61,89,66,30,64,52,46,64,57,49,32,55,53,41,51,56,46,48,74,68,50,70,64,81,73,81,125,138,78,78,72,72,73,75,72,70,76,76,79,72,77,74,75,68,76,80,78,77,50,62,66,66,61,44,76,49,55,63,82,48,34,48,86,69,64,42,80,74,48,78,52,99,65,28,42,27,26,41,34,36,31,62,81,58,70,42,66,29,24,34,44,32,42,68,75,66,66,65,76,80,57,88,69,75,55,54,69,45,47,54,46,47,48,49,50,41,50,48,61,51,38,69,54,82,49,93,22,39,59,45,40,65,29,32,31,69,74,67,37,26,43,31,26,63,52,45,73,57,37,28,43,43,55,44,42,73,72,47,89,77,54,67,52,56,48,47,50,37,53,35,32,49,32,38,30,50,31,43,36,50,66,38,89,75,58,46,60,45,82,61,56,41,42,75,34,27,30,17,31,86,84,62,49,36,20,41,46,80,52,49,61,32,48,73,41,67,74,36,50,65,65,54,51,52,51,50,26,55,75,67,70,49,53,85,35,57,42,42,65,73,76,39,96,56,89,68,75,89,53,71,53,45,44,33,21,9,44,17,47,39,47,51,28,61,67,50,51,51,73,79,62,74,90,55,54,71,67,55,48,52,52,36,40,63,72,61,51,70,78,70,74,80,69,39,61,82,88,53,62,78,61,48,59,60,50,51,53,50,32,53,34,24,49,36,81,52,61,87,66,29,65,51,44,64,56,49,32,56,52,42,50,55,47,48,74,66,47,69,64,82,73,82,125

Radius of gyration: 28.98 Å; Cα contacts (8 Å, |Δi|>4): 926; chains: 2; bounding box: 102×82×71 Å